Protein 9JVC (pdb70)

Sequence (75 aa):
MYKNQLQELAQRSCFNLPSYTCIREGPDHAPRFKATVNFNGEIFESPQYCSTLRQAEHSAAEVALNALSNRGLEHMYKNQLQELAQRSCFNLPSYTCIREGPDHAPRFKATVNFNGEIFESPQYCSTLRQAEHSAAEVALNALSNRGLEHMYKNQLQELAQRSCFNLPSYTCIREGPDHAPRFKATVNFNGEIFESPQYCSTLRQAEHSAAEVALNALSNRGLEHMYKNQLQELAQRSCFNLPSYTCIREGPDHAPRFKATVNFNGEIFESPQYCSTLRQAEHSAAEVALNALSNRGLEHMYKNQLQELAQRSCFNLPSYTCIREGPDHAPRFKATVNFNGEIFESPQYCSTLRQAEHSAAEVALNALSNRGLEHMYKNQLQELAQRSCFNLPSYTCIREGPDHAPRFKATVNFNGEIFESPQYCSTLRQAEHSAAEVALNALSNRGLEHMYKNQLQELAQRSCFNLPSYTCIREGPDHAPRFKATVNFNGEIFESPQYCSTLRQAEHSAAEVALNALSNRGLEHMYKNQLQELAQRSCFNLPSYTCIREGPDHAPRFKATVNFNGEIFESPQYCSTLRQAEHSAAEVALNALSNRGLEHMYKNQLQELAQRSCFNLPSYTCIREGPDHAPRFKATVNFNGEIFESPQYCSTLRQAEHSAAEVALNALSNRGLEHMYKNQLQELAQRSCFNLPSYTCIREGPDHAPRFKATVNFNGEIFESPQYCSTLRQAEHSAAEVALNALSNRGLEH

Organism: Arabidopsis thaliana (NCBI:txid3702)

Foldseek 3Di:
DQLVVCVVVCVVVVDPPKDKDWDWADDPPDIAIKIWIDDPNDIFIAPDGDPDNVVRSRRRSVVVVVVVVCVVVPD

Nearest PDB structures (foldseek):
  2n3f-assembly1_A  TM=7.701E-01  e=3.705E-07  Arabidopsis thaliana
  2n3g-assembly1_A  TM=8.214E-01  e=1.598E-06  Arabidopsis thaliana
  2l2n-assembly1_A  TM=8.581E-01  e=9.471E-06  Arabidopsis thaliana
  3adi-assembly1_A  TM=8.371E-01  e=8.341E-06  Arabidopsis thaliana
  3vyy-assembly2_B  TM=6.680E-01  e=3.967E-03  Homo sapiens

Structure (mmCIF, N/CA/C/O backbone):
data_9JVC
#
_entry.id   9JVC
#
loop_
_atom_site.group_PDB
_atom_site.id
_atom_site.type_symbol
_atom_site.label_atom_id
_atom_site.label_alt_id
_atom_site.label_comp_id
_atom_site.label_asym_id
_atom_site.label_entity_id
_atom_site.label_seq_id
_atom_site.pdbx_PDB_ins_code
_atom_site.Cartn_x
_atom_site.Cartn_y
_atom_site.Cartn_z
_atom_site.occupancy
_atom_site.B_iso_or_equiv
_atom_site.auth_seq_id
_atom_site.auth_comp_id
_atom_site.auth_asym_id
_atom_site.auth_atom_id
_atom_site.pdbx_PDB_model_num
ATOM 1 N N . MET A 1 1 ? -2.289 6.281 12.093 1.00 0.00 1 MET A N 1
ATOM 2 C CA . MET A 1 1 ? -1.243 5.532 11.349 1.00 0.00 1 MET A CA 1
ATOM 3 C C . MET A 1 1 ? -1.447 5.663 9.843 1.00 0.00 1 MET A C 1
ATOM 4 O O . MET A 1 1 ? -2.566 5.876 9.374 1.00 0.00 1 MET A O 1
ATOM 20 N N . TYR A 1 2 ? -0.360 5.533 9.091 1.00 0.00 2 TYR A N 1
ATOM 21 C CA . TYR A 1 2 ? -0.420 5.638 7.638 1.00 0.00 2 TYR A CA 1
ATOM 22 C C . TYR A 1 2 ? -1.272 4.517 7.054 1.00 0.00 2 TYR A C 1
ATOM 23 O O . TYR A 1 2 ? -2.043 4.732 6.117 1.00 0.00 2 TYR A O 1
ATOM 41 N N . LYS A 1 3 ? -1.130 3.321 7.614 1.00 0.00 3 LYS A N 1
ATOM 42 C CA . LYS A 1 3 ? -1.891 2.166 7.155 1.00 0.00 3 LYS A CA 1
ATOM 43 C C . LYS A 1 3 ? -3.383 2.406 7.364 1.00 0.00 3 LYS A C 1
ATOM 44 O O . LYS A 1 3 ? -4.210 2.048 6.525 1.00 0.00 3 LYS A O 1
ATOM 63 N N . ASN A 1 4 ? -3.712 3.021 8.496 1.00 0.00 4 ASN A N 1
ATOM 64 C CA . ASN A 1 4 ? -5.095 3.325 8.845 1.00 0.00 4 ASN A CA 1
ATOM 65 C C . ASN A 1 4 ? -5.717 4.288 7.839 1.00 0.00 4 ASN A C 1
ATOM 66 O O . ASN A 1 4 ? -6.895 4.170 7.500 1.00 0.00 4 ASN A O 1
ATOM 77 N N . GLN A 1 5 ? -4.917 5.239 7.365 1.00 0.00 5 GLN A N 1
ATOM 78 C CA . GLN A 1 5 ? -5.392 6.226 6.402 1.00 0.00 5 GLN A CA 1
ATOM 79 C C . GLN A 1 5 ? -5.940 5.558 5.145 1.00 0.00 5 GLN A C 1
ATOM 80 O O . GLN A 1 5 ? -6.947 6.005 4.596 1.00 0.00 5 GLN A O 1
ATOM 94 N N . LEU A 1 6 ? -5.290 4.494 4.684 1.00 0.00 6 LEU A N 1
ATOM 95 C CA . LEU A 1 6 ? -5.755 3.797 3.493 1.00 0.00 6 LEU A CA 1
ATOM 96 C C . LEU A 1 6 ? -7.179 3.285 3.702 1.00 0.00 6 LEU A C 1
ATOM 97 O O . LEU A 1 6 ? -8.025 3.410 2.821 1.00 0.00 6 LEU A O 1
ATOM 113 N N . GLN A 1 7 ? -7.432 2.703 4.871 1.00 0.00 7 GLN A N 1
ATOM 114 C CA . GLN A 1 7 ? -8.723 2.180 5.218 1.00 0.00 7 GLN A CA 1
ATOM 115 C C . GLN A 1 7 ? -9.776 3.285 5.279 1.00 0.00 7 GLN A C 1
ATOM 116 O O . GLN A 1 7 ? -10.921 3.090 4.875 1.00 0.00 7 GLN A O 1
ATOM 130 N N . GLU A 1 8 ? -9.377 4.446 5.788 1.00 0.00 8 GLU A N 1
ATOM 131 C CA . GLU A 1 8 ? -10.301 5.572 5.902 1.00 0.00 8 GLU A CA 1
ATOM 132 C C . GLU A 1 8 ? -10.808 5.984 4.521 1.00 0.00 8 GLU A C 1
ATOM 133 O O . GLU A 1 8 ? -12.012 6.108 4.300 1.00 0.00 8 GLU A O 1
ATOM 145 N N . LEU A 1 9 ? -9.878 6.179 3.593 1.00 0.00 9 LEU A N 1
ATOM 146 C CA . LEU A 1 9 ? -10.219 6.567 2.227 1.00 0.00 9 LEU A CA 1
ATOM 147 C C . LEU A 1 9 ? -10.855 5.407 1.462 1.00 0.00 9 LEU A C 1
ATOM 148 O O . LEU A 1 9 ? -11.744 5.604 0.633 1.00 0.00 9 LEU A O 1
ATOM 164 N N . ALA A 1 10 ? -10.384 4.198 1.750 1.00 0.00 10 ALA A N 1
ATOM 165 C CA . ALA A 1 10 ? -10.886 2.995 1.093 1.00 0.00 10 ALA A CA 1
ATOM 166 C C . ALA A 1 10 ? -12.361 2.762 1.407 1.00 0.00 10 ALA A C 1
ATOM 167 O O . ALA A 1 10 ? -13.153 2.436 0.523 1.00 0.00 10 ALA A O 1
ATOM 174 N N . GLN A 1 11 ? -12.721 2.922 2.677 1.00 0.00 11 GLN A N 1
ATOM 175 C CA . GLN A 1 11 ? -14.098 2.732 3.113 1.00 0.00 11 GLN A CA 1
ATOM 176 C C . GLN A 1 11 ? -14.987 3.838 2.562 1.00 0.00 11 GLN A C 1
ATOM 177 O O . GLN A 1 11 ? -16.122 3.595 2.154 1.00 0.00 11 GLN A O 1
ATOM 191 N N . ARG A 1 12 ? -14.449 5.052 2.548 1.00 0.00 12 ARG A N 1
ATOM 192 C CA . ARG A 1 12 ? -15.170 6.219 2.050 1.00 0.00 12 ARG A CA 1
ATOM 193 C C . ARG A 1 12 ? -15.565 6.041 0.583 1.00 0.00 12 ARG A C 1
ATOM 194 O O . ARG A 1 12 ? -16.439 6.746 0.080 1.00 0.00 12 ARG A O 1
ATOM 215 N N . SER A 1 13 ? -14.915 5.097 -0.099 1.00 0.00 13 SER A N 1
ATOM 216 C CA . SER A 1 13 ? -15.194 4.833 -1.508 1.00 0.00 13 SER A CA 1
ATOM 217 C C . SER A 1 13 ? -16.278 3.769 -1.683 1.00 0.00 13 SER A C 1
ATOM 218 O O . SER A 1 13 ? -16.244 2.997 -2.641 1.00 0.00 13 SER A O 1
ATOM 226 N N . CYS A 1 14 ? -17.228 3.725 -0.749 1.00 0.00 14 CYS A N 1
ATOM 227 C CA . CYS A 1 14 ? -18.323 2.758 -0.802 1.00 0.00 14 CYS A CA 1
ATOM 228 C C . CYS A 1 14 ? -17.849 1.356 -0.431 1.00 0.00 14 CYS A C 1
ATOM 229 O O . CYS A 1 14 ? -18.072 0.398 -1.171 1.00 0.00 14 CYS A O 1
ATOM 237 N N . PHE A 1 15 ? -17.196 1.246 0.720 1.00 0.00 15 PHE A N 1
ATOM 238 C CA . PHE A 1 15 ? -16.693 -0.037 1.193 1.00 0.00 15 PHE A CA 1
ATOM 239 C C . PHE A 1 15 ? -15.829 -0.724 0.140 1.00 0.00 15 PHE A C 1
ATOM 240 O O . PHE A 1 15 ? -16.197 -1.775 -0.388 1.00 0.00 15 PHE A O 1
ATOM 257 N N . ASN A 1 16 ? -14.682 -0.127 -0.164 1.00 0.00 16 ASN A N 1
ATOM 258 C CA . ASN A 1 16 ? -13.770 -0.689 -1.155 1.00 0.00 16 ASN A CA 1
ATOM 259 C C . ASN A 1 16 ? -13.325 -2.088 -0.739 1.00 0.00 16 ASN A C 1
ATOM 260 O O . ASN A 1 16 ? -13.211 -2.988 -1.571 1.00 0.00 16 ASN A O 1
ATOM 271 N N . LEU A 1 17 ? -13.074 -2.261 0.554 1.00 0.00 17 LEU A N 1
ATOM 272 C CA . LEU A 1 17 ? -12.640 -3.548 1.085 1.00 0.00 17 LEU A CA 1
ATOM 273 C C . LEU A 1 17 ? -11.351 -4.001 0.409 1.00 0.00 17 LEU A C 1
ATOM 274 O O . LEU A 1 17 ? -11.310 -5.039 -0.251 1.00 0.00 17 LEU A O 1
ATOM 290 N N . PRO A 1 18 ? -10.282 -3.206 0.562 1.00 0.00 18 PRO A N 1
ATOM 291 C CA . PRO A 1 18 ? -8.973 -3.507 -0.025 1.00 0.00 18 PRO A CA 1
ATOM 292 C C . PRO A 1 18 ? -8.278 -4.668 0.675 1.00 0.00 18 PRO A C 1
ATOM 293 O O . PRO A 1 18 ? -8.583 -4.985 1.825 1.00 0.00 18 PRO A O 1
ATOM 304 N N . SER A 1 19 ? -7.345 -5.299 -0.026 1.00 0.00 19 SER A N 1
ATOM 305 C CA . SER A 1 19 ? -6.604 -6.427 0.527 1.00 0.00 19 SER A CA 1
ATOM 306 C C . SER A 1 19 ? -5.108 -6.214 0.362 1.00 0.00 19 SER A C 1
ATOM 307 O O . SER A 1 19 ? -4.646 -5.757 -0.682 1.00 0.00 19 SER A O 1
ATOM 315 N N . TYR A 1 20 ? -4.354 -6.549 1.399 1.00 0.00 20 TYR A N 1
ATOM 316 C CA . TYR A 1 20 ? -2.908 -6.396 1.377 1.00 0.00 20 TYR A CA 1
ATOM 317 C C . TYR A 1 20 ? -2.200 -7.744 1.470 1.00 0.00 20 TYR A C 1
ATOM 318 O O . TYR A 1 20 ? -2.537 -8.575 2.313 1.00 0.00 20 TYR A O 1
ATOM 336 N N . THR A 1 21 ? -1.219 -7.953 0.596 1.00 0.00 21 THR A N 1
ATOM 337 C CA . THR A 1 21 ? -0.462 -9.191 0.576 1.00 0.00 21 THR A CA 1
ATOM 338 C C . THR A 1 21 ? 1.026 -8.886 0.566 1.00 0.00 21 THR A C 1
ATOM 339 O O . THR A 1 21 ? 1.489 -8.056 -0.216 1.00 0.00 21 THR A O 1
ATOM 350 N N . CYS A 1 22 ? 1.776 -9.549 1.430 1.00 0.00 22 CYS A N 1
ATOM 351 C CA . CYS A 1 22 ? 3.209 -9.323 1.499 1.00 0.00 22 CYS A CA 1
ATOM 352 C C . CYS A 1 22 ? 3.936 -10.194 0.485 1.00 0.00 22 CYS A C 1
ATOM 353 O O . CYS A 1 22 ? 3.601 -11.366 0.307 1.00 0.00 22 CYS A O 1
ATOM 361 N N . ILE A 1 23 ? 4.935 -9.619 -0.177 1.00 0.00 23 ILE A N 1
ATOM 362 C CA . ILE A 1 23 ? 5.710 -10.361 -1.173 1.00 0.00 23 ILE A CA 1
ATOM 363 C C . ILE A 1 23 ? 7.138 -10.616 -0.696 1.00 0.00 23 ILE A C 1
ATOM 364 O O . ILE A 1 23 ? 7.878 -9.682 -0.385 1.00 0.00 23 ILE A O 1
ATOM 380 N N . ARG A 1 24 ? 7.513 -11.892 -0.639 1.00 0.00 24 ARG A N 1
ATOM 381 C CA . ARG A 1 24 ? 8.851 -12.287 -0.204 1.00 0.00 24 ARG A CA 1
ATOM 382 C C . ARG A 1 24 ? 9.630 -12.890 -1.370 1.00 0.00 24 ARG A C 1
ATOM 383 O O . ARG A 1 24 ? 9.131 -13.778 -2.063 1.00 0.00 24 ARG A O 1
ATOM 404 N N . GLU A 1 25 ? 10.853 -12.413 -1.587 1.00 0.00 25 GLU A N 1
ATOM 405 C CA . GLU A 1 25 ? 11.681 -12.919 -2.679 1.00 0.00 25 GLU A CA 1
ATOM 406 C C . GLU A 1 25 ? 13.156 -12.596 -2.456 1.00 0.00 25 GLU A C 1
ATOM 407 O O . GLU A 1 25 ? 13.508 -11.849 -1.544 1.00 0.00 25 GLU A O 1
ATOM 419 N N . GLY A 1 26 ? 14.013 -13.170 -3.296 1.00 0.00 26 GLY A N 1
ATOM 420 C CA . GLY A 1 26 ? 15.442 -12.933 -3.183 1.00 0.00 26 GLY A CA 1
ATOM 421 C C . GLY A 1 26 ? 16.173 -14.041 -2.451 1.00 0.00 26 GLY A C 1
ATOM 422 O O . GLY A 1 26 ? 15.548 -14.947 -1.899 1.00 0.00 26 GLY A O 1
ATOM 426 N N . PRO A 1 27 ? 17.515 -13.986 -2.435 1.00 0.00 27 PRO A N 1
ATOM 427 C CA . PRO A 1 27 ? 18.353 -14.991 -1.765 1.00 0.00 27 PRO A CA 1
ATOM 428 C C . PRO A 1 27 ? 18.049 -15.096 -0.275 1.00 0.00 27 PRO A C 1
ATOM 429 O O . PRO A 1 27 ? 17.654 -14.116 0.357 1.00 0.00 27 PRO A O 1
ATOM 440 N N . ASP A 1 28 ? 18.233 -16.289 0.282 1.00 0.00 28 ASP A N 1
ATOM 441 C CA . ASP A 1 28 ? 17.974 -16.513 1.698 1.00 0.00 28 ASP A CA 1
ATOM 442 C C . ASP A 1 28 ? 18.841 -15.607 2.569 1.00 0.00 28 ASP A C 1
ATOM 443 O O . ASP A 1 28 ? 18.368 -15.063 3.567 1.00 0.00 28 ASP A O 1
ATOM 452 N N . HIS A 1 29 ? 20.106 -15.443 2.194 1.00 0.00 29 HIS A N 1
ATOM 453 C CA . HIS A 1 29 ? 21.013 -14.595 2.956 1.00 0.00 29 HIS A CA 1
ATOM 454 C C . HIS A 1 29 ? 20.508 -13.156 2.971 1.00 0.00 29 HIS A C 1
ATOM 455 O O . HIS A 1 29 ? 20.457 -12.514 4.020 1.00 0.00 29 HIS A O 1
ATOM 469 N N . ALA A 1 30 ? 20.136 -12.660 1.796 1.00 0.00 30 ALA A N 1
ATOM 470 C CA . ALA A 1 30 ? 19.628 -11.300 1.662 1.00 0.00 30 ALA A CA 1
ATOM 471 C C . ALA A 1 30 ? 18.161 -11.313 1.238 1.00 0.00 30 ALA A C 1
ATOM 472 O O . ALA A 1 30 ? 17.850 -11.146 0.059 1.00 0.00 30 ALA A O 1
ATOM 479 N N . PRO A 1 31 ? 17.240 -11.508 2.195 1.00 0.00 31 PRO A N 1
ATOM 480 C CA . PRO A 1 31 ? 15.802 -11.541 1.908 1.00 0.00 31 PRO A CA 1
ATOM 481 C C . PRO A 1 31 ? 15.238 -10.164 1.572 1.00 0.00 31 PRO A C 1
ATOM 482 O O . PRO A 1 31 ? 15.733 -9.145 2.054 1.00 0.00 31 PRO A O 1
ATOM 493 N N . ARG A 1 32 ? 14.199 -10.142 0.742 1.00 0.00 32 ARG A N 1
ATOM 494 C CA . ARG A 1 32 ? 13.565 -8.891 0.343 1.00 0.00 32 ARG A CA 1
ATOM 495 C C . ARG A 1 32 ? 12.087 -8.909 0.718 1.00 0.00 32 ARG A C 1
ATOM 496 O O . ARG A 1 32 ? 11.352 -9.815 0.325 1.00 0.00 32 ARG A O 1
ATOM 517 N N . PHE A 1 33 ? 11.655 -7.906 1.476 1.00 0.00 33 PHE A N 1
ATOM 518 C CA . PHE A 1 33 ? 10.261 -7.822 1.899 1.00 0.00 33 PHE A CA 1
ATOM 519 C C . PHE A 1 33 ? 9.554 -6.640 1.240 1.00 0.00 33 PHE A C 1
ATOM 520 O O . PHE A 1 33 ? 10.046 -5.511 1.270 1.00 0.00 33 PHE A O 1
ATOM 537 N N . LYS A 1 34 ? 8.395 -6.914 0.649 1.00 0.00 34 LYS A N 1
ATOM 538 C CA . LYS A 1 34 ? 7.610 -5.884 -0.017 1.00 0.00 34 LYS A CA 1
ATOM 539 C C . LYS A 1 34 ? 6.149 -5.986 0.375 1.00 0.00 34 LYS A C 1
ATOM 540 O O . LYS A 1 34 ? 5.681 -7.048 0.779 1.00 0.00 34 LYS A O 1
ATOM 559 N N . ALA A 1 35 ? 5.436 -4.877 0.270 1.00 0.00 35 ALA A N 1
ATOM 560 C CA . ALA A 1 35 ? 4.019 -4.854 0.612 1.00 0.00 35 ALA A CA 1
ATOM 561 C C . ALA A 1 35 ? 3.182 -4.551 -0.623 1.00 0.00 35 ALA A C 1
ATOM 562 O O . ALA A 1 35 ? 3.495 -3.632 -1.379 1.00 0.00 35 ALA A O 1
ATOM 569 N N . THR A 1 36 ? 2.117 -5.324 -0.828 1.00 0.00 36 THR A N 1
ATOM 570 C CA . THR A 1 36 ? 1.246 -5.114 -1.984 1.00 0.00 36 THR A CA 1
ATOM 571 C C . THR A 1 36 ? -0.191 -4.889 -1.529 1.00 0.00 36 THR A C 1
ATOM 572 O O . THR A 1 36 ? -0.629 -5.474 -0.548 1.00 0.00 36 THR A O 1
ATOM 583 N N . VAL A 1 37 ? -0.916 -4.023 -2.230 1.00 0.00 37 VAL A N 1
ATOM 584 C CA . VAL A 1 37 ? -2.302 -3.736 -1.877 1.00 0.00 37 VAL A CA 1
ATOM 585 C C . VAL A 1 37 ? -3.179 -3.605 -3.118 1.00 0.00 37 VAL A C 1
ATOM 586 O O . VAL A 1 37 ? -2.771 -3.020 -4.118 1.00 0.00 37 VAL A O 1
ATOM 599 N N . ASN A 1 38 ? -4.389 -4.149 -3.036 1.00 0.00 38 ASN A N 1
ATOM 600 C CA . ASN A 1 38 ? -5.337 -4.100 -4.144 1.00 0.00 38 ASN A CA 1
ATOM 601 C C . ASN A 1 38 ? -6.274 -2.908 -3.991 1.00 0.00 38 ASN A C 1
ATOM 602 O O . ASN A 1 38 ? -6.833 -2.684 -2.917 1.00 0.00 38 ASN A O 1
ATOM 613 N N . PHE A 1 39 ? -6.451 -2.146 -5.066 1.00 0.00 39 PHE A N 1
ATOM 614 C CA . PHE A 1 39 ? -7.321 -0.978 -5.028 1.00 0.00 39 PHE A CA 1
ATOM 615 C C . PHE A 1 39 ? -8.242 -0.920 -6.244 1.00 0.00 39 PHE A C 1
ATOM 616 O O . PHE A 1 39 ? -7.852 -0.444 -7.310 1.00 0.00 39 PHE A O 1
ATOM 633 N N . ASN A 1 40 ? -9.463 -1.408 -6.070 1.00 0.00 40 ASN A N 1
ATOM 634 C CA . ASN A 1 40 ? -10.455 -1.408 -7.140 1.00 0.00 40 ASN A CA 1
ATOM 635 C C . ASN A 1 40 ? -9.896 -1.959 -8.448 1.00 0.00 40 ASN A C 1
ATOM 636 O O . ASN A 1 40 ? -10.052 -1.338 -9.499 1.00 0.00 40 ASN A O 1
ATOM 647 N N . GLY A 1 41 ? -9.249 -3.118 -8.397 1.00 0.00 41 GLY A N 1
ATOM 648 C CA . GLY A 1 41 ? -8.694 -3.701 -9.609 1.00 0.00 41 GLY A CA 1
ATOM 649 C C . GLY A 1 41 ? -7.288 -3.222 -9.934 1.00 0.00 41 GLY A C 1
ATOM 650 O O . GLY A 1 41 ? -6.693 -3.673 -10.914 1.00 0.00 41 GLY A O 1
ATOM 654 N N . GLU A 1 42 ? -6.753 -2.314 -9.125 1.00 0.00 42 GLU A N 1
ATOM 655 C CA . GLU A 1 42 ? -5.418 -1.795 -9.343 1.00 0.00 42 GLU A CA 1
ATOM 656 C C . GLU A 1 42 ? -4.559 -2.109 -8.141 1.00 0.00 42 GLU A C 1
ATOM 657 O O . GLU A 1 42 ? -4.773 -1.589 -7.046 1.00 0.00 42 GLU A O 1
ATOM 669 N N . ILE A 1 43 ? -3.565 -2.935 -8.370 1.00 0.00 43 ILE A N 1
ATOM 670 C CA . ILE A 1 43 ? -2.648 -3.354 -7.324 1.00 0.00 43 ILE A CA 1
ATOM 671 C C . ILE A 1 43 ? -1.352 -2.554 -7.339 1.00 0.00 43 ILE A C 1
ATOM 672 O O . ILE A 1 43 ? -0.743 -2.352 -8.388 1.00 0.00 43 ILE A O 1
ATOM 688 N N . PHE A 1 44 ? -0.942 -2.099 -6.160 1.00 0.00 44 PHE A N 1
ATOM 689 C CA . PHE A 1 44 ? 0.281 -1.320 -6.024 1.00 0.00 44 PHE A CA 1
ATOM 690 C C . PHE A 1 44 ? 1.205 -1.946 -4.978 1.00 0.00 44 PHE A C 1
ATOM 691 O O . PHE A 1 44 ? 0.745 -2.606 -4.051 1.00 0.00 44 PHE A O 1
ATOM 708 N N . GLU A 1 45 ? 2.510 -1.732 -5.134 1.00 0.00 45 GLU A N 1
ATOM 709 C CA . GLU A 1 45 ? 3.488 -2.262 -4.229 1.00 0.00 45 GLU A CA 1
ATOM 710 C C . GLU A 1 45 ? 4.625 -1.272 -4.076 1.00 0.00 45 GLU A C 1
ATOM 711 O O . GLU A 1 45 ? 4.731 -0.286 -4.806 1.00 0.00 45 GLU A O 1
ATOM 723 N N . SER A 1 46 ? 5.463 -1.562 -3.122 1.00 0.00 46 SER A N 1
ATOM 724 C CA . SER A 1 46 ? 6.622 -0.736 -2.810 1.00 0.00 46 SER A CA 1
ATOM 725 C C . SER A 1 46 ? 7.914 -1.516 -3.053 1.00 0.00 46 SER A C 1
ATOM 726 O O . SER A 1 46 ? 8.286 -2.355 -2.234 1.00 0.00 46 SER A O 1
ATOM 734 N N . PRO A 1 47 ? 8.611 -1.274 -4.184 1.00 0.00 47 PRO A N 1
ATOM 735 C CA . PRO A 1 47 ? 9.859 -1.977 -4.495 1.00 0.00 47 PRO A CA 1
ATOM 736 C C . PRO A 1 47 ? 11.034 -1.459 -3.669 1.00 0.00 47 PRO A C 1
ATOM 737 O O . PRO A 1 47 ? 12.014 -0.949 -4.211 1.00 0.00 47 PRO A O 1
ATOM 748 N N . GLN A 1 48 ? 10.928 -1.597 -2.351 1.00 0.00 48 GLN A N 1
ATOM 749 C CA . GLN A 1 48 ? 11.980 -1.144 -1.450 1.00 0.00 48 GLN A CA 1
ATOM 750 C C . GLN A 1 48 ? 12.277 -2.198 -0.392 1.00 0.00 48 GLN A C 1
ATOM 751 O O . GLN A 1 48 ? 11.410 -2.996 -0.034 1.00 0.00 48 GLN A O 1
ATOM 765 N N . TYR A 1 49 ? 13.507 -2.197 0.107 1.00 0.00 49 TYR A N 1
ATOM 766 C CA . TYR A 1 49 ? 13.911 -3.156 1.125 1.00 0.00 49 TYR A CA 1
ATOM 767 C C . TYR A 1 49 ? 13.595 -2.610 2.512 1.00 0.00 49 TYR A C 1
ATOM 768 O O . TYR A 1 49 ? 14.019 -1.508 2.862 1.00 0.00 49 TYR A O 1
ATOM 786 N N . CYS A 1 50 ? 12.853 -3.382 3.296 1.00 0.00 50 CYS A N 1
ATOM 787 C CA . CYS A 1 50 ? 12.484 -2.965 4.643 1.00 0.00 50 CYS A CA 1
ATOM 788 C C . CYS A 1 50 ? 12.977 -3.960 5.689 1.00 0.00 50 CYS A C 1
ATOM 789 O O . CYS A 1 50 ? 12.916 -5.173 5.487 1.00 0.00 50 CYS A O 1
ATOM 797 N N . SER A 1 51 ? 13.470 -3.433 6.805 1.00 0.00 51 SER A N 1
ATOM 798 C CA . SER A 1 51 ? 13.977 -4.265 7.890 1.00 0.00 51 SER A CA 1
ATOM 799 C C . SER A 1 51 ? 12.866 -5.116 8.497 1.00 0.00 51 SER A C 1
ATOM 800 O O . SER A 1 51 ? 13.095 -6.258 8.897 1.00 0.00 51 SER A O 1
ATOM 808 N N . THR A 1 52 ? 11.662 -4.555 8.564 1.00 0.00 52 THR A N 1
ATOM 809 C CA . THR A 1 52 ? 10.521 -5.271 9.124 1.00 0.00 52 THR A CA 1
ATOM 810 C C . THR A 1 52 ? 9.317 -5.214 8.190 1.00 0.00 52 THR A C 1
ATOM 811 O O . THR A 1 52 ? 9.213 -4.328 7.342 1.00 0.00 52 THR A O 1
ATOM 822 N N . LEU A 1 53 ? 8.412 -6.172 8.354 1.00 0.00 53 LEU A N 1
ATOM 823 C CA . LEU A 1 53 ? 7.208 -6.250 7.535 1.00 0.00 53 LEU A CA 1
ATOM 824 C C . LEU A 1 53 ? 6.332 -5.008 7.682 1.00 0.00 53 LEU A C 1
ATOM 825 O O . LEU A 1 53 ? 5.811 -4.492 6.693 1.00 0.00 53 LEU A O 1
ATOM 841 N N . ARG A 1 54 ? 6.168 -4.530 8.912 1.00 0.00 54 ARG A N 1
ATOM 842 C CA . ARG A 1 54 ? 5.345 -3.351 9.161 1.00 0.00 54 ARG A CA 1
ATOM 843 C C . ARG A 1 54 ? 5.851 -2.154 8.362 1.00 0.00 54 ARG A C 1
ATOM 844 O O . ARG A 1 54 ? 5.064 -1.344 7.872 1.00 0.00 54 ARG A O 1
ATOM 865 N N . GLN A 1 55 ? 7.168 -2.052 8.228 1.00 0.00 55 GLN A N 1
ATOM 866 C CA . GLN A 1 55 ? 7.775 -0.957 7.480 1.00 0.00 55 GLN A CA 1
ATOM 867 C C . GLN A 1 55 ? 7.384 -1.032 6.008 1.00 0.00 55 GLN A C 1
ATOM 868 O O . GLN A 1 55 ? 7.129 -0.010 5.368 1.00 0.00 55 GLN A O 1
ATOM 882 N N . ALA A 1 56 ? 7.338 -2.252 5.479 1.00 0.00 56 ALA A N 1
ATOM 883 C CA . ALA A 1 56 ? 6.976 -2.468 4.083 1.00 0.00 56 ALA A CA 1
ATOM 884 C C . ALA A 1 56 ? 5.559 -1.977 3.812 1.00 0.00 56 ALA A C 1
ATOM 885 O O . ALA A 1 56 ? 5.286 -1.373 2.773 1.00 0.00 56 ALA A O 1
ATOM 892 N N . GLU A 1 57 ? 4.660 -2.244 4.753 1.00 0.00 57 GLU A N 1
ATOM 893 C CA . GLU A 1 57 ? 3.271 -1.825 4.619 1.00 0.00 57 GLU A CA 1
ATOM 894 C C . GLU A 1 57 ? 3.185 -0.306 4.532 1.00 0.00 57 GLU A C 1
ATOM 895 O O . GLU A 1 57 ? 2.396 0.239 3.761 1.00 0.00 57 GLU A O 1
ATOM 907 N N . HIS A 1 58 ? 4.003 0.370 5.329 1.00 0.00 58 HIS A N 1
ATOM 908 C CA . HIS A 1 58 ? 4.026 1.827 5.343 1.00 0.00 58 HIS A CA 1
ATOM 909 C C . HIS A 1 58 ? 4.398 2.383 3.972 1.00 0.00 58 HIS A C 1
ATOM 910 O O . HIS A 1 58 ? 3.743 3.289 3.458 1.00 0.00 58 HIS A O 1
ATOM 924 N N . SER A 1 59 ? 5.457 1.835 3.385 1.00 0.00 59 SER A N 1
ATOM 925 C CA . SER A 1 59 ? 5.922 2.275 2.074 1.00 0.00 59 SER A CA 1
ATOM 926 C C . SER A 1 59 ? 4.865 2.042 0.999 1.00 0.00 59 SER A C 1
ATOM 927 O O . SER A 1 59 ? 4.608 2.915 0.168 1.00 0.00 59 SER A O 1
ATOM 935 N N . ALA A 1 60 ? 4.256 0.861 1.018 1.00 0.00 60 ALA A N 1
ATOM 936 C CA . ALA A 1 60 ? 3.230 0.519 0.039 1.00 0.00 60 ALA A CA 1
ATOM 937 C C . ALA A 1 60 ? 2.027 1.449 0.161 1.00 0.00 60 ALA A C 1
ATOM 938 O O . ALA A 1 60 ? 1.463 1.889 -0.842 1.00 0.00 60 ALA A O 1
ATOM 945 N N . ALA A 1 61 ? 1.641 1.744 1.399 1.00 0.00 61 ALA A N 1
ATOM 946 C CA . ALA A 1 61 ? 0.506 2.620 1.662 1.00 0.00 61 ALA A CA 1
ATOM 947 C C . ALA A 1 61 ? 0.754 4.015 1.103 1.00 0.00 61 ALA A C 1
ATOM 948 O O . ALA A 1 61 ? -0.150 4.644 0.553 1.00 0.00 61 ALA A O 1
ATOM 955 N N . GLU A 1 62 ? 1.985 4.493 1.249 1.00 0.00 62 GLU A N 1
ATOM 956 C CA . GLU A 1 62 ? 2.350 5.815 0.758 1.00 0.00 62 GLU A CA 1
ATOM 957 C C . GLU A 1 62 ? 2.156 5.902 -0.751 1.00 0.00 62 GLU A C 1
ATOM 958 O O . GLU A 1 62 ? 1.633 6.893 -1.262 1.00 0.00 62 GLU A O 1
ATOM 970 N N . VAL A 1 63 ? 2.577 4.861 -1.461 1.00 0.00 63 VAL A N 1
ATOM 971 C CA . VAL A 1 63 ? 2.447 4.827 -2.912 1.00 0.00 63 VAL A CA 1
ATOM 972 C C . VAL A 1 63 ? 0.983 4.900 -3.334 1.00 0.00 63 VAL A C 1
ATOM 973 O O . VAL A 1 63 ? 0.628 5.649 -4.245 1.00 0.00 63 VAL A O 1
ATOM 986 N N . ALA A 1 64 ? 0.137 4.115 -2.673 1.00 0.00 64 ALA A N 1
ATOM 987 C CA . ALA A 1 64 ? -1.285 4.102 -2.989 1.00 0.00 64 ALA A CA 1
ATOM 988 C C . ALA A 1 64 ? -1.904 5.481 -2.786 1.00 0.00 64 ALA A C 1
ATOM 989 O O . ALA A 1 64 ? -2.696 5.941 -3.609 1.00 0.00 64 ALA A O 1
ATOM 996 N N . LEU A 1 65 ? -1.541 6.139 -1.689 1.00 0.00 65 LEU A N 1
ATOM 997 C CA . LEU A 1 65 ? -2.064 7.466 -1.394 1.00 0.00 65 LEU A CA 1
ATOM 998 C C . LEU A 1 65 ? -1.623 8.472 -2.453 1.00 0.00 65 LEU A C 1
ATOM 999 O O . LEU A 1 65 ? -2.395 9.343 -2.856 1.00 0.00 65 LEU A O 1
ATOM 1015 N N . ASN A 1 66 ? -0.377 8.344 -2.900 1.00 0.00 66 ASN A N 1
ATOM 1016 C CA . ASN A 1 66 ? 0.167 9.243 -3.912 1.00 0.00 66 ASN A CA 1
ATOM 1017 C C . ASN A 1 66 ? -0.627 9.153 -5.210 1.00 0.00 66 ASN A C 1
ATOM 1018 O O . ASN A 1 66 ? -0.884 10.167 -5.858 1.00 0.00 66 ASN A O 1
ATOM 1029 N N . ALA A 1 67 ? -1.016 7.940 -5.589 1.00 0.00 67 ALA A N 1
ATOM 1030 C CA . ALA A 1 67 ? -1.783 7.743 -6.812 1.00 0.00 67 ALA A CA 1
ATOM 1031 C C . ALA A 1 67 ? -3.112 8.483 -6.733 1.00 0.00 67 ALA A C 1
ATOM 1032 O O . ALA A 1 67 ? -3.549 9.108 -7.699 1.00 0.00 67 ALA A O 1
ATOM 1039 N N . LEU A 1 68 ? -3.748 8.403 -5.570 1.00 0.00 68 LEU A N 1
ATOM 1040 C CA . LEU A 1 68 ? -5.028 9.066 -5.352 1.00 0.00 68 LEU A CA 1
ATOM 1041 C C . LEU A 1 68 ? -4.886 10.577 -5.507 1.00 0.00 68 LEU A C 1
ATOM 1042 O O . LEU A 1 68 ? -5.705 11.223 -6.161 1.00 0.00 68 LEU A O 1
ATOM 1058 N N . SER A 1 69 ? -3.841 11.133 -4.902 1.00 0.00 69 SER A N 1
ATOM 1059 C CA . SER A 1 69 ? -3.591 12.567 -4.975 1.00 0.00 69 SER A CA 1
ATOM 1060 C C . SER A 1 69 ? -3.338 12.996 -6.416 1.00 0.00 69 SER A C 1
ATOM 1061 O O . SER A 1 69 ? -3.853 14.016 -6.875 1.00 0.00 69 SER A O 1
ATOM 1069 N N . ASN A 1 70 ? -2.536 12.206 -7.122 1.00 0.00 70 ASN A N 1
ATOM 1070 C CA . ASN A 1 70 ? -2.202 12.488 -8.513 1.00 0.00 70 ASN A CA 1
ATOM 1071 C C . ASN A 1 70 ? -2.059 11.189 -9.303 1.00 0.00 70 ASN A C 1
ATOM 1072 O O . ASN A 1 70 ? -1.210 10.354 -8.990 1.00 0.00 70 ASN A O 1
ATOM 1083 N N . ARG A 1 71 ? -2.891 11.025 -10.324 1.00 0.00 71 ARG A N 1
ATOM 1084 C CA . ARG A 1 71 ? -2.852 9.824 -11.153 1.00 0.00 71 ARG A CA 1
ATOM 1085 C C . ARG A 1 71 ? -1.488 9.682 -11.823 1.00 0.00 71 ARG A C 1
ATOM 1086 O O . ARG A 1 71 ? -0.947 8.581 -11.925 1.00 0.00 71 ARG A O 1
ATOM 1107 N N . GLY A 1 72 ? -0.938 10.805 -12.276 1.00 0.00 72 GLY A N 1
ATOM 1108 C CA . GLY A 1 72 ? 0.361 10.790 -12.927 1.00 0.00 72 GLY A CA 1
ATOM 1109 C C . GLY A 1 72 ? 0.297 10.464 -14.410 1.00 0.00 72 GLY A C 1
ATOM 1110 O O . GLY A 1 72 ? 1.333 10.363 -15.066 1.00 0.00 72 GLY A O 1
ATOM 1114 N N . LEU A 1 73 ? -0.911 10.299 -14.944 1.00 0.00 73 LEU A N 1
ATOM 1115 C CA . LEU A 1 73 ? -1.080 9.986 -16.360 1.00 0.00 73 LEU A CA 1
ATOM 1116 C C . LEU A 1 73 ? -1.664 11.176 -17.112 1.00 0.00 73 LEU A C 1
ATOM 1117 O O . LEU A 1 73 ? -2.692 11.728 -16.719 1.00 0.00 73 LEU A O 1
ATOM 1133 N N . GLU A 1 74 ? -1.002 11.570 -18.197 1.00 0.00 74 GLU A N 1
ATOM 1134 C CA . GLU A 1 74 ? -1.458 12.698 -19.002 1.00 0.00 74 GLU A CA 1
ATOM 1135 C C . GLU A 1 74 ? -1.304 12.406 -20.491 1.00 0.00 74 GLU A C 1
ATOM 1136 O O . GLU A 1 74 ? -0.467 11.598 -20.894 1.00 0.00 74 GLU A O 1
ATOM 1148 N N . HIS A 1 75 ? -2.118 13.075 -21.305 1.00 0.00 75 HIS A N 1
ATOM 1149 C CA . HIS A 1 75 ? -2.079 12.892 -22.753 1.00 0.00 75 HIS A CA 1
ATOM 1150 C C . HIS A 1 75 ? -2.141 11.412 -23.117 1.00 0.00 75 HIS A C 1
ATOM 1151 O O . HIS A 1 75 ? -3.246 10.833 -23.051 1.00 0.00 75 HIS A O 1
ATOM 1166 N N . MET A 1 1 ? -0.341 8.439 10.511 1.00 0.00 1 MET A N 2
ATOM 1167 C CA . MET A 1 1 ? -1.572 7.966 9.827 1.00 0.00 1 MET A CA 2
ATOM 1168 C C . MET A 1 1 ? -1.421 8.050 8.312 1.00 0.00 1 MET A C 2
ATOM 1169 O O . MET A 1 1 ? -1.811 9.040 7.695 1.00 0.00 1 MET A O 2
ATOM 1185 N N . TYR A 1 2 ? -0.847 7.008 7.717 1.00 0.00 2 TYR A N 2
ATOM 1186 C CA . TYR A 1 2 ? -0.646 6.967 6.273 1.00 0.00 2 TYR A CA 2
ATOM 1187 C C . TYR A 1 2 ? -1.496 5.875 5.635 1.00 0.00 2 TYR A C 2
ATOM 1188 O O . TYR A 1 2 ? -2.443 6.160 4.900 1.00 0.00 2 TYR A O 2
ATOM 1206 N N . LYS A 1 3 ? -1.156 4.622 5.922 1.00 0.00 3 LYS A N 2
ATOM 1207 C CA . LYS A 1 3 ? -1.893 3.491 5.376 1.00 0.00 3 LYS A CA 2
ATOM 1208 C C . LYS A 1 3 ? -3.331 3.486 5.888 1.00 0.00 3 LYS A C 2
ATOM 1209 O O . LYS A 1 3 ? -4.230 2.947 5.240 1.00 0.00 3 LYS A O 2
ATOM 1228 N N . ASN A 1 4 ? -3.541 4.090 7.056 1.00 0.00 4 ASN A N 2
ATOM 1229 C CA . ASN A 1 4 ? -4.867 4.160 7.654 1.00 0.00 4 ASN A CA 2
ATOM 1230 C C . ASN A 1 4 ? -5.815 4.953 6.761 1.00 0.00 4 ASN A C 2
ATOM 1231 O O . ASN A 1 4 ? -6.976 4.593 6.597 1.00 0.00 4 ASN A O 2
ATOM 1242 N N . GLN A 1 5 ? -5.304 6.026 6.171 1.00 0.00 5 GLN A N 2
ATOM 1243 C CA . GLN A 1 5 ? -6.105 6.871 5.294 1.00 0.00 5 GLN A CA 2
ATOM 1244 C C . GLN A 1 5 ? -6.673 6.084 4.120 1.00 0.00 5 GLN A C 2
ATOM 1245 O O . GLN A 1 5 ? -7.808 6.321 3.700 1.00 0.00 5 GLN A O 2
ATOM 1259 N N . LEU A 1 6 ? -5.893 5.153 3.588 1.00 0.00 6 LEU A N 2
ATOM 1260 C CA . LEU A 1 6 ? -6.343 4.353 2.455 1.00 0.00 6 LEU A CA 2
ATOM 1261 C C . LEU A 1 6 ? -7.610 3.565 2.792 1.00 0.00 6 LEU A C 2
ATOM 1262 O O . LEU A 1 6 ? -8.562 3.559 2.013 1.00 0.00 6 LEU A O 2
ATOM 1278 N N . GLN A 1 7 ? -7.631 2.908 3.951 1.00 0.00 7 GLN A N 2
ATOM 1279 C CA . GLN A 1 7 ? -8.802 2.128 4.348 1.00 0.00 7 GLN A CA 2
ATOM 1280 C C . GLN A 1 7 ? -9.981 3.035 4.697 1.00 0.00 7 GLN A C 2
ATOM 1281 O O . GLN A 1 7 ? -11.140 2.644 4.547 1.00 0.00 7 GLN A O 2
ATOM 1295 N N . GLU A 1 8 ? -9.684 4.247 5.160 1.00 0.00 8 GLU A N 2
ATOM 1296 C CA . GLU A 1 8 ? -10.745 5.187 5.515 1.00 0.00 8 GLU A CA 2
ATOM 1297 C C . GLU A 1 8 ? -11.587 5.514 4.288 1.00 0.00 8 GLU A C 2
ATOM 1298 O O . GLU A 1 8 ? -12.815 5.457 4.330 1.00 0.00 8 GLU A O 2
ATOM 1310 N N . LEU A 1 9 ? -10.915 5.855 3.193 1.00 0.00 9 LEU A N 2
ATOM 1311 C CA . LEU A 1 9 ? -11.596 6.178 1.943 1.00 0.00 9 LEU A CA 2
ATOM 1312 C C . LEU A 1 9 ? -12.144 4.916 1.277 1.00 0.00 9 LEU A C 2
ATOM 1313 O O . LEU A 1 9 ? -13.109 4.970 0.515 1.00 0.00 9 LEU A O 2
ATOM 1329 N N . ALA A 1 10 ? -11.520 3.779 1.576 1.00 0.00 10 ALA A N 2
ATOM 1330 C CA . ALA A 1 10 ? -11.945 2.508 1.002 1.00 0.00 10 ALA A CA 2
ATOM 1331 C C . ALA A 1 10 ? -13.363 2.168 1.446 1.00 0.00 10 ALA A C 2
ATOM 1332 O O . ALA A 1 10 ? -14.188 1.713 0.652 1.00 0.00 10 ALA A O 2
ATOM 1339 N N . GLN A 1 11 ? -13.635 2.397 2.727 1.00 0.00 11 GLN A N 2
ATOM 1340 C CA . GLN A 1 11 ? -14.946 2.125 3.303 1.00 0.00 11 GLN A CA 2
ATOM 1341 C C . GLN A 1 11 ? -16.007 3.060 2.722 1.00 0.00 11 GLN A C 2
ATOM 1342 O O . GLN A 1 11 ? -17.133 2.648 2.446 1.00 0.00 11 GLN A O 2
ATOM 1356 N N . ARG A 1 12 ? -15.627 4.320 2.538 1.00 0.00 12 ARG A N 2
ATOM 1357 C CA . ARG A 1 12 ? -16.527 5.333 1.996 1.00 0.00 12 ARG A CA 2
ATOM 1358 C C . ARG A 1 12 ? -16.913 5.044 0.546 1.00 0.00 12 ARG A C 2
ATOM 1359 O O . ARG A 1 12 ? -17.980 5.458 0.093 1.00 0.00 12 ARG A O 2
ATOM 1380 N N . SER A 1 13 ? -16.054 4.335 -0.180 1.00 0.00 13 SER A N 2
ATOM 1381 C CA . SER A 1 13 ? -16.329 4.008 -1.577 1.00 0.00 13 SER A CA 2
ATOM 1382 C C . SER A 1 13 ? -17.138 2.713 -1.702 1.00 0.00 13 SER A C 2
ATOM 1383 O O . SER A 1 13 ? -17.294 2.180 -2.801 1.00 0.00 13 SER A O 2
ATOM 1391 N N . CYS A 1 14 ? -17.640 2.208 -0.574 1.00 0.00 14 CYS A N 2
ATOM 1392 C CA . CYS A 1 14 ? -18.429 0.979 -0.555 1.00 0.00 14 CYS A CA 2
ATOM 1393 C C . CYS A 1 14 ? -17.595 -0.222 -0.986 1.00 0.00 14 CYS A C 2
ATOM 1394 O O . CYS A 1 14 ? -18.071 -1.096 -1.712 1.00 0.00 14 CYS A O 2
ATOM 1402 N N . PHE A 1 15 ? -16.348 -0.254 -0.533 1.00 0.00 15 PHE A N 2
ATOM 1403 C CA . PHE A 1 15 ? -15.438 -1.345 -0.856 1.00 0.00 15 PHE A CA 2
ATOM 1404 C C . PHE A 1 15 ? -15.253 -2.222 0.380 1.00 0.00 15 PHE A C 2
ATOM 1405 O O . PHE A 1 15 ? -15.351 -1.736 1.505 1.00 0.00 15 PHE A O 2
ATOM 1422 N N . ASN A 1 16 ? -15.001 -3.512 0.176 1.00 0.00 16 ASN A N 2
ATOM 1423 C CA . ASN A 1 16 ? -14.820 -4.435 1.298 1.00 0.00 16 ASN A CA 2
ATOM 1424 C C . ASN A 1 16 ? -13.433 -4.303 1.934 1.00 0.00 16 ASN A C 2
ATOM 1425 O O . ASN A 1 16 ? -12.711 -5.290 2.065 1.00 0.00 16 ASN A O 2
ATOM 1436 N N . LEU A 1 17 ? -13.092 -3.085 2.358 1.00 0.00 17 LEU A N 2
ATOM 1437 C CA . LEU A 1 17 ? -11.802 -2.806 2.988 1.00 0.00 17 LEU A CA 2
ATOM 1438 C C . LEU A 1 17 ? -10.627 -3.188 2.083 1.00 0.00 17 LEU A C 2
ATOM 1439 O O . LEU A 1 17 ? -10.738 -4.081 1.244 1.00 0.00 17 LEU A O 2
ATOM 1455 N N . PRO A 1 18 ? -9.480 -2.504 2.234 1.00 0.00 18 PRO A N 2
ATOM 1456 C CA . PRO A 1 18 ? -8.286 -2.783 1.432 1.00 0.00 18 PRO A CA 2
ATOM 1457 C C . PRO A 1 18 ? -7.629 -4.096 1.842 1.00 0.00 18 PRO A C 2
ATOM 1458 O O . PRO A 1 18 ? -7.765 -4.534 2.985 1.00 0.00 18 PRO A O 2
ATOM 1469 N N . SER A 1 19 ? -6.916 -4.722 0.911 1.00 0.00 19 SER A N 2
ATOM 1470 C CA . SER A 1 19 ? -6.244 -5.987 1.192 1.00 0.00 19 SER A CA 2
ATOM 1471 C C . SER A 1 19 ? -4.728 -5.829 1.119 1.00 0.00 19 SER A C 2
ATOM 1472 O O . SER A 1 19 ? -4.189 -5.399 0.099 1.00 0.00 19 SER A O 2
ATOM 1480 N N . TYR A 1 20 ? -4.045 -6.176 2.207 1.00 0.00 20 TYR A N 2
ATOM 1481 C CA . TYR A 1 20 ? -2.592 -6.073 2.262 1.00 0.00 20 TYR A CA 2
ATOM 1482 C C . TYR A 1 20 ? -1.944 -7.449 2.334 1.00 0.00 20 TYR A C 2
ATOM 1483 O O . TYR A 1 20 ? -2.334 -8.288 3.147 1.00 0.00 20 TYR A O 2
ATOM 1501 N N . THR A 1 21 ? -0.950 -7.677 1.482 1.00 0.00 21 THR A N 2
ATOM 1502 C CA . THR A 1 21 ? -0.247 -8.952 1.461 1.00 0.00 21 THR A CA 2
ATOM 1503 C C . THR A 1 21 ? 1.259 -8.735 1.382 1.00 0.00 21 THR A C 2
ATOM 1504 O O . THR A 1 21 ? 1.728 -7.820 0.707 1.00 0.00 21 THR A O 2
ATOM 1515 N N . CYS A 1 22 ? 2.013 -9.582 2.070 1.00 0.00 22 CYS A N 2
ATOM 1516 C CA . CYS A 1 22 ? 3.467 -9.475 2.067 1.00 0.00 22 CYS A CA 2
ATOM 1517 C C . CYS A 1 22 ? 4.084 -10.336 0.973 1.00 0.00 22 CYS A C 2
ATOM 1518 O O . CYS A 1 22 ? 3.713 -11.497 0.802 1.00 0.00 22 CYS A O 2
ATOM 1526 N N . ILE A 1 23 ? 5.029 -9.759 0.232 1.00 0.00 23 ILE A N 2
ATOM 1527 C CA . ILE A 1 23 ? 5.703 -10.487 -0.843 1.00 0.00 23 ILE A CA 2
ATOM 1528 C C . ILE A 1 23 ? 7.203 -10.594 -0.592 1.00 0.00 23 ILE A C 2
ATOM 1529 O O . ILE A 1 23 ? 7.868 -9.599 -0.305 1.00 0.00 23 ILE A O 2
ATOM 1545 N N . ARG A 1 24 ? 7.731 -11.812 -0.706 1.00 0.00 24 ARG A N 2
ATOM 1546 C CA . ARG A 1 24 ? 9.154 -12.053 -0.491 1.00 0.00 24 ARG A CA 2
ATOM 1547 C C . ARG A 1 24 ? 9.822 -12.569 -1.765 1.00 0.00 24 ARG A C 2
ATOM 1548 O O . ARG A 1 24 ? 9.278 -13.430 -2.457 1.00 0.00 24 ARG A O 2
ATOM 1569 N N . GLU A 1 25 ? 11.009 -12.041 -2.059 1.00 0.00 25 GLU A N 2
ATOM 1570 C CA . GLU A 1 25 ? 11.758 -12.439 -3.248 1.00 0.00 25 GLU A CA 2
ATOM 1571 C C . GLU A 1 25 ? 13.258 -12.257 -3.052 1.00 0.00 25 GLU A C 2
ATOM 1572 O O . GLU A 1 25 ? 13.706 -11.748 -2.023 1.00 0.00 25 GLU A O 2
ATOM 1584 N N . GLY A 1 26 ? 14.028 -12.677 -4.051 1.00 0.00 26 GLY A N 2
ATOM 1585 C CA . GLY A 1 26 ? 15.470 -12.556 -3.984 1.00 0.00 26 GLY A CA 2
ATOM 1586 C C . GLY A 1 26 ? 16.146 -13.809 -3.464 1.00 0.00 26 GLY A C 2
ATOM 1587 O O . GLY A 1 26 ? 15.479 -14.774 -3.094 1.00 0.00 26 GLY A O 2
ATOM 1591 N N . PRO A 1 27 ? 17.486 -13.813 -3.432 1.00 0.00 27 PRO A N 2
ATOM 1592 C CA . PRO A 1 27 ? 18.274 -14.957 -2.954 1.00 0.00 27 PRO A CA 2
ATOM 1593 C C . PRO A 1 27 ? 17.944 -15.326 -1.513 1.00 0.00 27 PRO A C 2
ATOM 1594 O O . PRO A 1 27 ? 17.586 -14.468 -0.705 1.00 0.00 27 PRO A O 2
ATOM 1605 N N . ASP A 1 28 ? 18.067 -16.611 -1.197 1.00 0.00 28 ASP A N 2
ATOM 1606 C CA . ASP A 1 28 ? 17.782 -17.097 0.147 1.00 0.00 28 ASP A CA 2
ATOM 1607 C C . ASP A 1 28 ? 18.695 -16.422 1.164 1.00 0.00 28 ASP A C 2
ATOM 1608 O O . ASP A 1 28 ? 18.267 -16.077 2.264 1.00 0.00 28 ASP A O 2
ATOM 1617 N N . HIS A 1 29 ? 19.957 -16.234 0.786 1.00 0.00 29 HIS A N 2
ATOM 1618 C CA . HIS A 1 29 ? 20.928 -15.599 1.666 1.00 0.00 29 HIS A CA 2
ATOM 1619 C C . HIS A 1 29 ? 20.474 -14.189 2.030 1.00 0.00 29 HIS A C 2
ATOM 1620 O O . HIS A 1 29 ? 20.505 -13.797 3.196 1.00 0.00 29 HIS A O 2
ATOM 1634 N N . ALA A 1 30 ? 20.052 -13.433 1.021 1.00 0.00 30 ALA A N 2
ATOM 1635 C CA . ALA A 1 30 ? 19.588 -12.068 1.233 1.00 0.00 30 ALA A CA 2
ATOM 1636 C C . ALA A 1 30 ? 18.084 -11.962 0.975 1.00 0.00 30 ALA A C 2
ATOM 1637 O O . ALA A 1 30 ? 17.665 -11.736 -0.161 1.00 0.00 30 ALA A O 2
ATOM 1644 N N . PRO A 1 31 ? 17.242 -12.121 2.016 1.00 0.00 31 PRO A N 2
ATOM 1645 C CA . PRO A 1 31 ? 15.785 -12.034 1.863 1.00 0.00 31 PRO A CA 2
ATOM 1646 C C . PRO A 1 31 ? 15.315 -10.606 1.610 1.00 0.00 31 PRO A C 2
ATOM 1647 O O . PRO A 1 31 ? 15.948 -9.649 2.055 1.00 0.00 31 PRO A O 2
ATOM 1658 N N . ARG A 1 32 ? 14.204 -10.466 0.892 1.00 0.00 32 ARG A N 2
ATOM 1659 C CA . ARG A 1 32 ? 13.660 -9.149 0.586 1.00 0.00 32 ARG A CA 2
ATOM 1660 C C . ARG A 1 32 ? 12.184 -9.080 0.963 1.00 0.00 32 ARG A C 2
ATOM 1661 O O . ARG A 1 32 ? 11.393 -9.920 0.540 1.00 0.00 32 ARG A O 2
ATOM 1682 N N . PHE A 1 33 ? 11.817 -8.080 1.758 1.00 0.00 33 PHE A N 2
ATOM 1683 C CA . PHE A 1 33 ? 10.430 -7.916 2.186 1.00 0.00 33 PHE A CA 2
ATOM 1684 C C . PHE A 1 33 ? 9.759 -6.753 1.466 1.00 0.00 33 PHE A C 2
ATOM 1685 O O . PHE A 1 33 ? 10.278 -5.636 1.450 1.00 0.00 33 PHE A O 2
ATOM 1702 N N . LYS A 1 34 ? 8.598 -7.021 0.872 1.00 0.00 34 LYS A N 2
ATOM 1703 C CA . LYS A 1 34 ? 7.852 -5.996 0.159 1.00 0.00 34 LYS A CA 2
ATOM 1704 C C . LYS A 1 34 ? 6.392 -6.059 0.558 1.00 0.00 34 LYS A C 2
ATOM 1705 O O . LYS A 1 34 ? 5.902 -7.113 0.959 1.00 0.00 34 LYS A O 2
ATOM 1724 N N . ALA A 1 35 ? 5.699 -4.935 0.459 1.00 0.00 35 ALA A N 2
ATOM 1725 C CA . ALA A 1 35 ? 4.288 -4.894 0.818 1.00 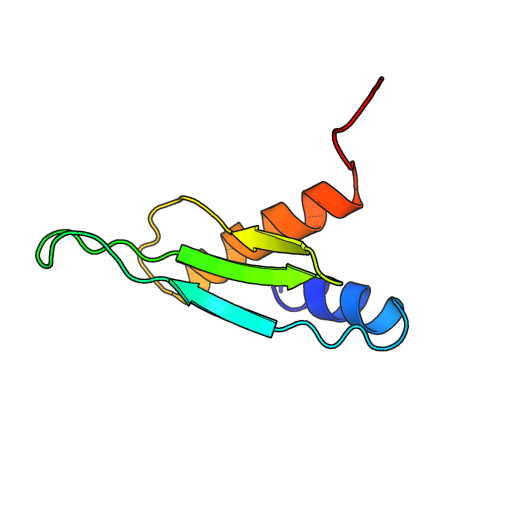0.00 35 ALA A CA 2
ATOM 1726 C C . ALA A 1 35 ? 3.419 -4.555 -0.381 1.00 0.00 35 ALA A C 2
ATOM 1727 O O . ALA A 1 35 ? 3.714 -3.625 -1.130 1.00 0.00 35 ALA A O 2
ATOM 1734 N N . THR A 1 36 ? 2.346 -5.319 -0.555 1.00 0.00 36 THR A N 2
ATOM 1735 C CA . THR A 1 36 ? 1.423 -5.092 -1.664 1.00 0.00 36 THR A CA 2
ATOM 1736 C C . THR A 1 36 ? 0.022 -4.792 -1.151 1.00 0.00 36 THR A C 2
ATOM 1737 O O . THR A 1 36 ? -0.442 -5.411 -0.198 1.00 0.00 36 THR A O 2
ATOM 1748 N N . VAL A 1 37 ? -0.651 -3.838 -1.785 1.00 0.00 37 VAL A N 2
ATOM 1749 C CA . VAL A 1 37 ? -2.001 -3.471 -1.374 1.00 0.00 37 VAL A CA 2
ATOM 1750 C C . VAL A 1 37 ? -2.942 -3.352 -2.567 1.00 0.00 37 VAL A C 2
ATOM 1751 O O . VAL A 1 37 ? -2.611 -2.732 -3.578 1.00 0.00 37 VAL A O 2
ATOM 1764 N N . ASN A 1 38 ? -4.120 -3.954 -2.438 1.00 0.00 38 ASN A N 2
ATOM 1765 C CA . ASN A 1 38 ? -5.120 -3.921 -3.500 1.00 0.00 38 ASN A CA 2
ATOM 1766 C C . ASN A 1 38 ? -6.186 -2.864 -3.226 1.00 0.00 38 ASN A C 2
ATOM 1767 O O . ASN A 1 38 ? -6.820 -2.864 -2.170 1.00 0.00 38 ASN A O 2
ATOM 1778 N N . PHE A 1 39 ? -6.376 -1.960 -4.184 1.00 0.00 39 PHE A N 2
ATOM 1779 C CA . PHE A 1 39 ? -7.363 -0.897 -4.052 1.00 0.00 39 PHE A CA 2
ATOM 1780 C C . PHE A 1 39 ? -8.207 -0.779 -5.319 1.00 0.00 39 PHE A C 2
ATOM 1781 O O . PHE A 1 39 ? -7.761 -0.221 -6.322 1.00 0.00 39 PHE A O 2
ATOM 1798 N N . ASN A 1 40 ? -9.430 -1.293 -5.260 1.00 0.00 40 ASN A N 2
ATOM 1799 C CA . ASN A 1 40 ? -10.342 -1.243 -6.400 1.00 0.00 40 ASN A CA 2
ATOM 1800 C C . ASN A 1 40 ? -9.663 -1.717 -7.685 1.00 0.00 40 ASN A C 2
ATOM 1801 O O . ASN A 1 40 ? -9.775 -1.064 -8.722 1.00 0.00 40 ASN A O 2
ATOM 1812 N N . GLY A 1 41 ? -8.966 -2.847 -7.621 1.00 0.00 41 GLY A N 2
ATOM 1813 C CA . GLY A 1 41 ? -8.289 -3.362 -8.802 1.00 0.00 41 GLY A CA 2
ATOM 1814 C C . GLY A 1 41 ? -6.919 -2.745 -9.025 1.00 0.00 41 GLY A C 2
ATOM 1815 O O . GLY A 1 41 ? -6.244 -3.062 -10.004 1.00 0.00 41 GLY A O 2
ATOM 1819 N N . GLU A 1 42 ? -6.507 -1.865 -8.119 1.00 0.00 42 GLU A N 2
ATOM 1820 C CA . GLU A 1 42 ? -5.234 -1.210 -8.211 1.00 0.00 42 GLU A CA 2
ATOM 1821 C C . GLU A 1 42 ? -4.218 -1.964 -7.382 1.00 0.00 42 GLU A C 2
ATOM 1822 O O . GLU A 1 42 ? -4.397 -2.201 -6.191 1.00 0.00 42 GLU A O 2
ATOM 1834 N N . ILE A 1 43 ? -3.163 -2.335 -8.044 1.00 0.00 43 ILE A N 2
ATOM 1835 C CA . ILE A 1 43 ? -2.076 -3.078 -7.417 1.00 0.00 43 ILE A CA 2
ATOM 1836 C C . ILE A 1 43 ? -0.795 -2.251 -7.308 1.00 0.00 43 ILE A C 2
ATOM 1837 O O . ILE A 1 43 ? -0.239 -1.803 -8.311 1.00 0.00 43 ILE A O 2
ATOM 1853 N N . PHE A 1 44 ? -0.343 -2.060 -6.073 1.00 0.00 44 PHE A N 2
ATOM 1854 C CA . PHE A 1 44 ? 0.873 -1.302 -5.794 1.00 0.00 44 PHE A CA 2
ATOM 1855 C C . PHE A 1 44 ? 1.788 -2.085 -4.859 1.00 0.00 44 PHE A C 2
ATOM 1856 O O . PHE A 1 44 ? 1.318 -2.806 -3.977 1.00 0.00 44 PHE A O 2
ATOM 1873 N N . GLU A 1 45 ? 3.094 -1.940 -5.052 1.00 0.00 45 GLU A N 2
ATOM 1874 C CA . GLU A 1 45 ? 4.061 -2.615 -4.241 1.00 0.00 45 GLU A CA 2
ATOM 1875 C C . GLU A 1 45 ? 5.171 -1.653 -3.889 1.00 0.00 45 GLU A C 2
ATOM 1876 O O . GLU A 1 45 ? 5.354 -0.612 -4.517 1.00 0.00 45 GLU A O 2
ATOM 1888 N N . SER A 1 46 ? 5.887 -2.027 -2.873 1.00 0.00 46 SER A N 2
ATOM 1889 C CA . SER A 1 46 ? 7.009 -1.253 -2.368 1.00 0.00 46 SER A CA 2
ATOM 1890 C C . SER A 1 46 ? 8.322 -1.962 -2.716 1.00 0.00 46 SER A C 2
ATOM 1891 O O . SER A 1 46 ? 8.709 -2.912 -2.033 1.00 0.00 46 SER A O 2
ATOM 1899 N N . PRO A 1 47 ? 9.037 -1.522 -3.774 1.00 0.00 47 PRO A N 2
ATOM 1900 C CA . PRO A 1 47 ? 10.295 -2.144 -4.174 1.00 0.00 47 PRO A CA 2
ATOM 1901 C C . PRO A 1 47 ? 11.477 -1.675 -3.323 1.00 0.00 47 PRO A C 2
ATOM 1902 O O . PRO A 1 47 ? 12.522 -1.283 -3.841 1.00 0.00 47 PRO A O 2
ATOM 1913 N N . GLN A 1 48 ? 11.313 -1.736 -2.007 1.00 0.00 48 GLN A N 2
ATOM 1914 C CA . GLN A 1 48 ? 12.368 -1.320 -1.094 1.00 0.00 48 GLN A CA 2
ATOM 1915 C C . GLN A 1 48 ? 12.529 -2.335 0.029 1.00 0.00 48 GLN A C 2
ATOM 1916 O O . GLN A 1 48 ? 11.559 -2.972 0.441 1.00 0.00 48 GLN A O 2
ATOM 1930 N N . TYR A 1 49 ? 13.752 -2.491 0.522 1.00 0.00 49 TYR A N 2
ATOM 1931 C CA . TYR A 1 49 ? 14.008 -3.436 1.602 1.00 0.00 49 TYR A CA 2
ATOM 1932 C C . TYR A 1 49 ? 13.448 -2.887 2.908 1.00 0.00 49 TYR A C 2
ATOM 1933 O O . TYR A 1 49 ? 13.633 -1.711 3.219 1.00 0.00 49 TYR A O 2
ATOM 1951 N N . CYS A 1 50 ? 12.769 -3.736 3.670 1.00 0.00 50 CYS A N 2
ATOM 1952 C CA . CYS A 1 50 ? 12.192 -3.313 4.939 1.00 0.00 50 CYS A CA 2
ATOM 1953 C C . CYS A 1 50 ? 12.615 -4.231 6.080 1.00 0.00 50 CYS A C 2
ATOM 1954 O O . CYS A 1 50 ? 12.615 -5.452 5.941 1.00 0.00 50 CYS A O 2
ATOM 1962 N N . SER A 1 51 ? 12.982 -3.629 7.208 1.00 0.00 51 SER A N 2
ATOM 1963 C CA . SER A 1 51 ? 13.402 -4.394 8.374 1.00 0.00 51 SER A CA 2
ATOM 1964 C C . SER A 1 51 ? 12.255 -5.265 8.871 1.00 0.00 51 SER A C 2
ATOM 1965 O O . SER A 1 51 ? 12.453 -6.416 9.257 1.00 0.00 51 SER A O 2
ATOM 1973 N N . THR A 1 52 ? 11.051 -4.698 8.857 1.00 0.00 52 THR A N 2
ATOM 1974 C CA . THR A 1 52 ? 9.862 -5.412 9.300 1.00 0.00 52 THR A CA 2
ATOM 1975 C C . THR A 1 52 ? 8.725 -5.253 8.295 1.00 0.00 52 THR A C 2
ATOM 1976 O O . THR A 1 52 ? 8.712 -4.317 7.495 1.00 0.00 52 THR A O 2
ATOM 1987 N N . LEU A 1 53 ? 7.767 -6.170 8.350 1.00 0.00 53 LEU A N 2
ATOM 1988 C CA . LEU A 1 53 ? 6.620 -6.146 7.451 1.00 0.00 53 L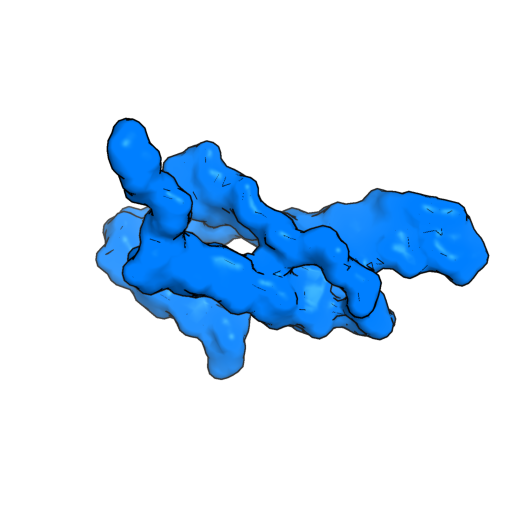EU A CA 2
ATOM 1989 C C . LEU A 1 53 ? 5.800 -4.865 7.591 1.00 0.00 53 LEU A C 2
ATOM 1990 O O . LEU A 1 53 ? 5.379 -4.283 6.591 1.00 0.00 53 LEU A O 2
ATOM 2006 N N . ARG A 1 54 ? 5.569 -4.429 8.826 1.00 0.00 54 ARG A N 2
ATOM 2007 C CA . ARG A 1 54 ? 4.787 -3.217 9.062 1.00 0.00 54 ARG A CA 2
ATOM 2008 C C . ARG A 1 54 ? 5.385 -2.021 8.329 1.00 0.00 54 ARG A C 2
ATOM 2009 O O . ARG A 1 54 ? 4.654 -1.182 7.800 1.00 0.00 54 ARG A O 2
ATOM 2030 N N . GLN A 1 55 ? 6.710 -1.944 8.292 1.00 0.00 55 GLN A N 2
ATOM 2031 C CA . GLN A 1 55 ? 7.382 -0.844 7.610 1.00 0.00 55 GLN A CA 2
ATOM 2032 C C . GLN A 1 55 ? 7.069 -0.880 6.120 1.00 0.00 55 GLN A C 2
ATOM 2033 O O . GLN A 1 55 ? 6.858 0.156 5.489 1.00 0.00 55 GLN A O 2
ATOM 2047 N N . ALA A 1 56 ? 7.040 -2.087 5.564 1.00 0.00 56 ALA A N 2
ATOM 2048 C CA . ALA A 1 56 ? 6.749 -2.264 4.149 1.00 0.00 56 ALA A CA 2
ATOM 2049 C C . ALA A 1 56 ? 5.346 -1.768 3.826 1.00 0.00 56 ALA A C 2
ATOM 2050 O O . ALA A 1 56 ? 5.131 -1.102 2.813 1.00 0.00 56 ALA A O 2
ATOM 2057 N N . GLU A 1 57 ? 4.399 -2.079 4.707 1.00 0.00 57 GLU A N 2
ATOM 2058 C CA . GLU A 1 57 ? 3.015 -1.662 4.512 1.00 0.00 57 GLU A CA 2
ATOM 2059 C C . GLU A 1 57 ? 2.917 -0.142 4.469 1.00 0.00 57 GLU A C 2
ATOM 2060 O O . GLU A 1 57 ? 2.188 0.420 3.652 1.00 0.00 57 GLU A O 2
ATOM 2072 N N . HIS A 1 58 ? 3.657 0.520 5.351 1.00 0.00 58 HIS A N 2
ATOM 2073 C CA . HIS A 1 58 ? 3.649 1.975 5.402 1.00 0.00 58 HIS A CA 2
ATOM 2074 C C . HIS A 1 58 ? 4.205 2.563 4.108 1.00 0.00 58 HIS A C 2
ATOM 2075 O O . HIS A 1 58 ? 3.669 3.538 3.578 1.00 0.00 58 HIS A O 2
ATOM 2089 N N . SER A 1 59 ? 5.281 1.964 3.602 1.00 0.00 59 SER A N 2
ATOM 2090 C CA . SER A 1 59 ? 5.900 2.435 2.366 1.00 0.00 59 SER A CA 2
ATOM 2091 C C . SER A 1 59 ? 4.937 2.285 1.195 1.00 0.00 59 SER A C 2
ATOM 2092 O O . SER A 1 59 ? 4.816 3.181 0.356 1.00 0.00 59 SER A O 2
ATOM 2100 N N . ALA A 1 60 ? 4.252 1.147 1.144 1.00 0.00 60 ALA A N 2
ATOM 2101 C CA . ALA A 1 60 ? 3.295 0.876 0.080 1.00 0.00 60 ALA A CA 2
ATOM 2102 C C . ALA A 1 60 ? 2.159 1.892 0.107 1.00 0.00 60 ALA A C 2
ATOM 2103 O O . ALA A 1 60 ? 1.690 2.348 -0.937 1.00 0.00 60 ALA A O 2
ATOM 2110 N N . ALA A 1 61 ? 1.723 2.243 1.315 1.00 0.00 61 ALA A N 2
ATOM 2111 C CA . ALA A 1 61 ? 0.643 3.205 1.497 1.00 0.00 61 ALA A CA 2
ATOM 2112 C C . ALA A 1 61 ? 1.011 4.552 0.893 1.00 0.00 61 ALA A C 2
ATOM 2113 O O . ALA A 1 61 ? 0.169 5.228 0.301 1.00 0.00 61 ALA A O 2
ATOM 2120 N N . GLU A 1 62 ? 2.270 4.944 1.051 1.00 0.00 62 GLU A N 2
ATOM 2121 C CA . GLU A 1 62 ? 2.736 6.214 0.515 1.00 0.00 62 GLU A CA 2
ATOM 2122 C C . GLU A 1 62 ? 2.548 6.251 -0.996 1.00 0.00 62 GLU A C 2
ATOM 2123 O O . GLU A 1 62 ? 2.082 7.248 -1.546 1.00 0.00 62 GLU A O 2
ATOM 2135 N N . VAL A 1 63 ? 2.908 5.160 -1.664 1.00 0.00 63 VAL A N 2
ATOM 2136 C CA . VAL A 1 63 ? 2.769 5.078 -3.112 1.00 0.00 63 VAL A CA 2
ATOM 2137 C C . VAL A 1 63 ? 1.306 5.195 -3.532 1.00 0.00 63 VAL A C 2
ATOM 2138 O O . VAL A 1 63 ? 0.975 5.925 -4.465 1.00 0.00 63 VAL A O 2
ATOM 2151 N N . ALA A 1 64 ? 0.434 4.463 -2.840 1.00 0.00 64 ALA A N 2
ATOM 2152 C CA . ALA A 1 64 ? -0.991 4.493 -3.147 1.00 0.00 64 ALA A CA 2
ATOM 2153 C C . ALA A 1 64 ? -1.555 5.900 -2.997 1.00 0.00 64 ALA A C 2
ATOM 2154 O O . ALA A 1 64 ? -2.326 6.360 -3.842 1.00 0.00 64 ALA A O 2
ATOM 2161 N N . LEU A 1 65 ? -1.174 6.586 -1.925 1.00 0.00 65 LEU A N 2
ATOM 2162 C CA . LEU A 1 65 ? -1.648 7.943 -1.692 1.00 0.00 65 LEU A CA 2
ATOM 2163 C C . LEU A 1 65 ? -1.141 8.876 -2.785 1.00 0.00 65 LEU A C 2
ATOM 2164 O O . LEU A 1 65 ? -1.865 9.755 -3.251 1.00 0.00 65 LEU A O 2
ATOM 2180 N N . ASN A 1 66 ? 0.110 8.674 -3.191 1.00 0.00 66 ASN A N 2
ATOM 2181 C CA . ASN A 1 66 ? 0.717 9.494 -4.234 1.00 0.00 66 ASN A CA 2
ATOM 2182 C C . ASN A 1 66 ? -0.062 9.371 -5.537 1.00 0.00 66 ASN A C 2
ATOM 2183 O O . ASN A 1 66 ? -0.315 10.365 -6.214 1.00 0.00 66 ASN A O 2
ATOM 2194 N N . ALA A 1 67 ? -0.439 8.144 -5.887 1.00 0.00 67 ALA A N 2
ATOM 2195 C CA . ALA A 1 67 ? -1.192 7.907 -7.112 1.00 0.00 67 ALA A CA 2
ATOM 2196 C C . ALA A 1 67 ? -2.529 8.638 -7.063 1.00 0.00 67 ALA A C 2
ATOM 2197 O O . ALA A 1 67 ? -2.956 9.246 -8.044 1.00 0.00 67 ALA A O 2
ATOM 2204 N N . LEU A 1 68 ? -3.183 8.573 -5.905 1.00 0.00 68 LEU A N 2
ATOM 2205 C CA . LEU A 1 68 ? -4.470 9.234 -5.720 1.00 0.00 68 LEU A CA 2
ATOM 2206 C C . LEU A 1 68 ? -4.336 10.741 -5.920 1.00 0.00 68 LEU A C 2
ATOM 2207 O O . LEU A 1 68 ? -5.156 11.364 -6.595 1.00 0.00 68 LEU A O 2
ATOM 2223 N N . SER A 1 69 ? -3.295 11.322 -5.332 1.00 0.00 69 SER A N 2
ATOM 2224 C CA . SER A 1 69 ? -3.053 12.756 -5.448 1.00 0.00 69 SER A CA 2
ATOM 2225 C C . SER A 1 69 ? -2.768 13.146 -6.895 1.00 0.00 69 SER A C 2
ATOM 2226 O O . SER A 1 69 ? -3.247 14.172 -7.381 1.00 0.00 69 SER A O 2
ATOM 2234 N N . ASN A 1 70 ? -1.989 12.314 -7.576 1.00 0.00 70 ASN A N 2
ATOM 2235 C CA . ASN A 1 70 ? -1.635 12.566 -8.969 1.00 0.00 70 ASN A CA 2
ATOM 2236 C C . ASN A 1 70 ? -2.880 12.603 -9.846 1.00 0.00 70 ASN A C 2
ATOM 2237 O O . ASN A 1 70 ? -3.024 13.478 -10.700 1.00 0.00 70 ASN A O 2
ATOM 2248 N N . ARG A 1 71 ? -3.776 11.651 -9.628 1.00 0.00 71 ARG A N 2
ATOM 2249 C CA . ARG A 1 71 ? -5.012 11.576 -10.397 1.00 0.00 71 ARG A CA 2
ATOM 2250 C C . ARG A 1 71 ? -5.911 12.764 -10.071 1.00 0.00 71 ARG A C 2
ATOM 2251 O O . ARG A 1 71 ? -6.711 13.199 -10.901 1.00 0.00 71 ARG A O 2
ATOM 2272 N N . GLY A 1 72 ? -5.769 13.285 -8.856 1.00 0.00 72 GLY A N 2
ATOM 2273 C CA . GLY A 1 72 ? -6.568 14.416 -8.428 1.00 0.00 72 GLY A CA 2
ATOM 2274 C C . GLY A 1 72 ? -6.053 15.739 -8.965 1.00 0.00 72 GLY A C 2
ATOM 2275 O O . GLY A 1 72 ? -5.550 15.811 -10.086 1.00 0.00 72 GLY A O 2
ATOM 2279 N N . LEU A 1 73 ? -6.181 16.789 -8.159 1.00 0.00 73 LEU A N 2
ATOM 2280 C CA . LEU A 1 73 ? -5.735 18.123 -8.551 1.00 0.00 73 LEU A CA 2
ATOM 2281 C C . LEU A 1 73 ? -4.231 18.168 -8.818 1.00 0.00 73 LEU A C 2
ATOM 2282 O O . LEU A 1 73 ? -3.784 18.825 -9.758 1.00 0.00 73 LEU A O 2
ATOM 2298 N N . GLU A 1 74 ? -3.450 17.475 -7.995 1.00 0.00 74 GLU A N 2
ATOM 2299 C CA . GLU A 1 74 ? -2.000 17.460 -8.169 1.00 0.00 74 GLU A CA 2
ATOM 2300 C C . GLU A 1 74 ? -1.620 16.802 -9.492 1.00 0.00 74 GLU A C 2
ATOM 2301 O O . GLU A 1 74 ? -2.114 15.724 -9.824 1.00 0.00 74 GLU A O 2
ATOM 2313 N N . HIS A 1 75 ? -0.740 17.458 -10.241 1.00 0.00 75 HIS A N 2
ATOM 2314 C CA . HIS A 1 75 ? -0.294 16.937 -11.529 1.00 0.00 75 HIS A CA 2
ATOM 2315 C C . HIS A 1 75 ? 1.162 16.486 -11.459 1.00 0.00 75 HIS A C 2
ATOM 2316 O O . HIS A 1 75 ? 2.034 17.342 -11.194 1.00 0.00 75 HIS A O 2
ATOM 2331 N N . MET A 1 1 ? -0.178 10.154 4.851 1.00 0.00 1 MET A N 3
ATOM 2332 C CA . MET A 1 1 ? 0.538 10.656 6.052 1.00 0.00 1 MET A CA 3
ATOM 2333 C C . MET A 1 1 ? 1.231 9.514 6.784 1.00 0.00 1 MET A C 3
ATOM 2334 O O . MET A 1 1 ? 2.460 9.433 6.804 1.00 0.00 1 MET A O 3
ATOM 2350 N N . TYR A 1 2 ? 0.440 8.628 7.387 1.00 0.00 2 TYR A N 3
ATOM 2351 C CA . TYR A 1 2 ? 0.988 7.492 8.119 1.00 0.00 2 TYR A CA 3
ATOM 2352 C C . TYR A 1 2 ? 0.562 6.172 7.481 1.00 0.00 2 TYR A C 3
ATOM 2353 O O . TYR A 1 2 ? 1.394 5.424 6.968 1.00 0.00 2 TYR A O 3
ATOM 2371 N N . LYS A 1 3 ? -0.738 5.889 7.509 1.00 0.00 3 LYS A N 3
ATOM 2372 C CA . LYS A 1 3 ? -1.263 4.653 6.933 1.00 0.00 3 LYS A CA 3
ATOM 2373 C C . LYS A 1 3 ? -2.777 4.566 7.088 1.00 0.00 3 LYS A C 3
ATOM 2374 O O . LYS A 1 3 ? -3.470 4.010 6.235 1.00 0.00 3 LYS A O 3
ATOM 2393 N N . ASN A 1 4 ? -3.286 5.130 8.176 1.00 0.00 4 ASN A N 3
ATOM 2394 C CA . ASN A 1 4 ? -4.716 5.107 8.451 1.00 0.00 4 ASN A CA 3
ATOM 2395 C C . ASN A 1 4 ? -5.514 5.909 7.428 1.00 0.00 4 ASN A C 3
ATOM 2396 O O . ASN A 1 4 ? -6.690 5.633 7.207 1.00 0.00 4 ASN A O 3
ATOM 2407 N N . GLN A 1 5 ? -4.883 6.893 6.797 1.00 0.00 5 GLN A N 3
ATOM 2408 C CA . GLN A 1 5 ? -5.581 7.707 5.808 1.00 0.00 5 GLN A CA 3
ATOM 2409 C C . GLN A 1 5 ? -6.129 6.872 4.659 1.00 0.00 5 GLN A C 3
ATOM 2410 O O . GLN A 1 5 ? -7.249 7.110 4.203 1.00 0.00 5 GLN A O 3
ATOM 2424 N N . LEU A 1 6 ? -5.361 5.902 4.181 1.00 0.00 6 LEU A N 3
ATOM 2425 C CA . LEU A 1 6 ? -5.822 5.062 3.082 1.00 0.00 6 LEU A CA 3
ATOM 2426 C C . LEU A 1 6 ? -7.066 4.274 3.489 1.00 0.00 6 LEU A C 3
ATOM 2427 O O . LEU A 1 6 ? -8.023 4.167 2.724 1.00 0.00 6 LEU A O 3
ATOM 2443 N N . GLN A 1 7 ? -7.037 3.723 4.697 1.00 0.00 7 GLN A N 3
ATOM 2444 C CA . GLN A 1 7 ? -8.156 2.941 5.225 1.00 0.00 7 GLN A CA 3
ATOM 2445 C C . GLN A 1 7 ? -9.403 3.789 5.366 1.00 0.00 7 GLN A C 3
ATOM 2446 O O . GLN A 1 7 ? -10.515 3.347 5.096 1.00 0.00 7 GLN A O 3
ATOM 2460 N N . GLU A 1 8 ? -9.188 5.009 5.799 1.00 0.00 8 GLU A N 3
ATOM 2461 C CA . GLU A 1 8 ? -10.289 5.949 5.997 1.00 0.00 8 GLU A CA 3
ATOM 2462 C C . GLU A 1 8 ? -11.027 6.187 4.680 1.00 0.00 8 GLU A C 3
ATOM 2463 O O . GLU A 1 8 ? -12.252 6.081 4.613 1.00 0.00 8 GLU A O 3
ATOM 2475 N N . LEU A 1 9 ? -10.271 6.494 3.634 1.00 0.00 9 LEU A N 3
ATOM 2476 C CA . LEU A 1 9 ? -10.847 6.736 2.314 1.00 0.00 9 LEU A CA 3
ATOM 2477 C C . LEU A 1 9 ? -11.374 5.438 1.705 1.00 0.00 9 LEU A C 3
ATOM 2478 O O . LEU A 1 9 ? -12.386 5.432 1.002 1.00 0.00 9 LEU A O 3
ATOM 2494 N N . ALA A 1 10 ? -10.673 4.342 1.980 1.00 0.00 10 ALA A N 3
ATOM 2495 C CA . ALA A 1 10 ? -11.057 3.032 1.461 1.00 0.00 10 ALA A CA 3
ATOM 2496 C C . ALA A 1 10 ? -12.421 2.603 2.003 1.00 0.00 10 ALA A C 3
ATOM 2497 O O . ALA A 1 10 ? -13.264 2.095 1.263 1.00 0.00 10 ALA A O 3
ATOM 2504 N N . GLN A 1 11 ? -12.622 2.812 3.302 1.00 0.00 11 GLN A N 3
ATOM 2505 C CA . GLN A 1 11 ? -13.875 2.454 3.960 1.00 0.00 11 GLN A CA 3
ATOM 2506 C C . GLN A 1 11 ? -15.012 3.343 3.470 1.00 0.00 11 GLN A C 3
ATOM 2507 O O . GLN A 1 11 ? -16.134 2.883 3.264 1.00 0.00 11 GLN A O 3
ATOM 2521 N N . ARG A 1 12 ? -14.707 4.624 3.295 1.00 0.00 12 ARG A N 3
ATOM 2522 C CA . ARG A 1 12 ? -15.685 5.599 2.830 1.00 0.00 12 ARG A CA 3
ATOM 2523 C C . ARG A 1 12 ? -16.246 5.206 1.467 1.00 0.00 12 ARG A C 3
ATOM 2524 O O . ARG A 1 12 ? -17.384 5.536 1.137 1.00 0.00 12 ARG A O 3
ATOM 2545 N N . SER A 1 13 ? -15.441 4.500 0.679 1.00 0.00 13 SER A N 3
ATOM 2546 C CA . SER A 1 13 ? -15.862 4.069 -0.650 1.00 0.00 13 SER A CA 3
ATOM 2547 C C . SER A 1 13 ? -16.849 2.896 -0.562 1.00 0.00 13 SER A C 3
ATOM 2548 O O . SER A 1 13 ? -17.415 2.483 -1.572 1.00 0.00 13 SER A O 3
ATOM 2556 N N . CYS A 1 14 ? -17.042 2.365 0.648 1.00 0.00 14 CYS A N 3
ATOM 2557 C CA . CYS A 1 14 ? -17.958 1.249 0.883 1.00 0.00 14 CYS A CA 3
ATOM 2558 C C . CYS A 1 14 ? -17.510 -0.031 0.183 1.00 0.00 14 CYS A C 3
ATOM 2559 O O . CYS A 1 14 ? -18.337 -0.788 -0.327 1.00 0.00 14 CYS A O 3
ATOM 2567 N N . PHE A 1 15 ? -16.203 -0.276 0.159 1.00 0.00 15 PHE A N 3
ATOM 2568 C CA . PHE A 1 15 ? -15.667 -1.478 -0.477 1.00 0.00 15 PHE A CA 3
ATOM 2569 C C . PHE A 1 15 ? -14.725 -2.218 0.466 1.00 0.00 15 PHE A C 3
ATOM 2570 O O . PHE A 1 15 ? -13.939 -1.598 1.183 1.00 0.00 15 PHE A O 3
ATOM 2587 N N . ASN A 1 16 ? -14.807 -3.549 0.464 1.00 0.00 16 ASN A N 3
ATOM 2588 C CA . ASN A 1 16 ? -13.957 -4.369 1.323 1.00 0.00 16 ASN A CA 3
ATOM 2589 C C . ASN A 1 16 ? -13.044 -5.292 0.507 1.00 0.00 16 ASN A C 3
ATOM 2590 O O . ASN A 1 16 ? -12.266 -6.060 1.075 1.00 0.00 16 ASN A O 3
ATOM 2601 N N . LEU A 1 17 ? -13.137 -5.217 -0.823 1.00 0.00 17 LEU A N 3
ATOM 2602 C CA . LEU A 1 17 ? -12.308 -6.049 -1.695 1.00 0.00 17 LEU A CA 3
ATOM 2603 C C . LEU A 1 17 ? -10.807 -5.769 -1.513 1.00 0.00 17 LEU A C 3
ATOM 2604 O O . LEU A 1 17 ? -10.015 -6.711 -1.439 1.00 0.00 17 LEU A O 3
ATOM 2620 N N . PRO A 1 18 ? -10.375 -4.486 -1.434 1.00 0.00 18 PRO A N 3
ATOM 2621 C CA . PRO A 1 18 ? -8.952 -4.158 -1.265 1.00 0.00 18 PRO A CA 3
ATOM 2622 C C . PRO A 1 18 ? -8.326 -4.874 -0.073 1.00 0.00 18 PRO A C 3
ATOM 2623 O O . PRO A 1 18 ? -8.914 -4.946 1.006 1.00 0.00 18 PRO A O 3
ATOM 2634 N N . SER A 1 19 ? -7.123 -5.396 -0.283 1.00 0.00 19 SER A N 3
ATOM 2635 C CA . SER A 1 19 ? -6.402 -6.110 0.765 1.00 0.00 19 SER A CA 3
ATOM 2636 C C . SER A 1 19 ? -4.897 -5.923 0.616 1.00 0.00 19 SER A C 3
ATOM 2637 O O . SER A 1 19 ? -4.412 -5.518 -0.441 1.00 0.00 19 SER A O 3
ATOM 2645 N N . TYR A 1 20 ? -4.162 -6.219 1.683 1.00 0.00 20 TYR A N 3
ATOM 2646 C CA . TYR A 1 20 ? -2.710 -6.081 1.672 1.00 0.00 20 TYR A CA 3
ATOM 2647 C C . TYR A 1 20 ? -2.035 -7.448 1.706 1.00 0.00 20 TYR A C 3
ATOM 2648 O O . TYR A 1 20 ? -2.381 -8.302 2.523 1.00 0.00 20 TYR A O 3
ATOM 2666 N N . THR A 1 21 ? -1.068 -7.647 0.817 1.00 0.00 21 THR A N 3
ATOM 2667 C CA . THR A 1 21 ? -0.346 -8.906 0.752 1.00 0.00 21 THR A CA 3
ATOM 2668 C C . THR A 1 21 ? 1.154 -8.661 0.721 1.00 0.00 21 THR A C 3
ATOM 2669 O O . THR A 1 21 ? 1.631 -7.774 0.012 1.00 0.00 21 THR A O 3
ATOM 2680 N N . CYS A 1 22 ? 1.898 -9.447 1.485 1.00 0.00 22 CYS A N 3
ATOM 2681 C CA . CYS A 1 22 ? 3.344 -9.301 1.533 1.00 0.00 22 CYS A CA 3
ATOM 2682 C C . CYS A 1 22 ? 4.019 -10.173 0.487 1.00 0.00 22 CYS A C 3
ATOM 2683 O O . CYS A 1 22 ? 3.671 -11.343 0.324 1.00 0.00 22 CYS A O 3
ATOM 2691 N N . ILE A 1 23 ? 4.987 -9.598 -0.222 1.00 0.00 23 ILE A N 3
ATOM 2692 C CA . ILE A 1 23 ? 5.711 -10.338 -1.250 1.00 0.00 23 ILE A CA 3
ATOM 2693 C C . ILE A 1 23 ? 7.185 -10.475 -0.895 1.00 0.00 23 ILE A C 3
ATOM 2694 O O . ILE A 1 23 ? 7.859 -9.487 -0.604 1.00 0.00 23 ILE A O 3
ATOM 2710 N N . ARG A 1 24 ? 7.679 -11.709 -0.923 1.00 0.00 24 ARG A N 3
ATOM 2711 C CA . ARG A 1 24 ? 9.074 -11.981 -0.604 1.00 0.00 24 ARG A CA 3
ATOM 2712 C C . ARG A 1 24 ? 9.756 -12.740 -1.738 1.00 0.00 24 ARG A C 3
ATOM 2713 O O . ARG A 1 24 ? 9.150 -13.607 -2.370 1.00 0.00 24 ARG A O 3
ATOM 2734 N N . GLU A 1 25 ? 11.020 -12.408 -1.991 1.00 0.00 25 GLU A N 3
ATOM 2735 C CA . GLU A 1 25 ? 11.776 -13.060 -3.056 1.00 0.00 25 GLU A CA 3
ATOM 2736 C C . GLU A 1 25 ? 13.278 -12.880 -2.859 1.00 0.00 25 GLU A C 3
ATOM 2737 O O . GLU A 1 25 ? 13.727 -11.874 -2.311 1.00 0.00 25 GLU A O 3
ATOM 2749 N N . GLY A 1 26 ? 14.051 -13.868 -3.306 1.00 0.00 26 GLY A N 3
ATOM 2750 C CA . GLY A 1 26 ? 15.496 -13.799 -3.176 1.00 0.00 26 GLY A CA 3
ATOM 2751 C C . GLY A 1 26 ? 16.060 -14.884 -2.280 1.00 0.00 26 GLY A C 3
ATOM 2752 O O . GLY A 1 26 ? 15.310 -15.671 -1.702 1.00 0.00 26 GLY A O 3
ATOM 2756 N N . PRO A 1 27 ? 17.393 -14.943 -2.152 1.00 0.00 27 PRO A N 3
ATOM 2757 C CA . PRO A 1 27 ? 18.072 -15.940 -1.319 1.00 0.00 27 PRO A CA 3
ATOM 2758 C C . PRO A 1 27 ? 17.859 -15.688 0.169 1.00 0.00 27 PRO A C 3
ATOM 2759 O O . PRO A 1 27 ? 17.511 -14.580 0.578 1.00 0.00 27 PRO A O 3
ATOM 2770 N N . ASP A 1 28 ? 18.070 -16.722 0.974 1.00 0.00 28 ASP A N 3
ATOM 2771 C CA . ASP A 1 28 ? 17.896 -16.616 2.416 1.00 0.00 28 ASP A CA 3
ATOM 2772 C C . ASP A 1 28 ? 18.838 -15.574 3.015 1.00 0.00 28 ASP A C 3
ATOM 2773 O O . ASP A 1 28 ? 18.449 -14.822 3.910 1.00 0.00 28 ASP A O 3
ATOM 2782 N N . HIS A 1 29 ? 20.074 -15.529 2.526 1.00 0.00 29 HIS A N 3
ATOM 2783 C CA . HIS A 1 29 ? 21.050 -14.571 3.035 1.00 0.00 29 HIS A CA 3
ATOM 2784 C C . HIS A 1 29 ? 20.594 -13.136 2.785 1.00 0.00 29 HIS A C 3
ATOM 2785 O O . HIS A 1 29 ? 20.694 -12.282 3.667 1.00 0.00 29 HIS A O 3
ATOM 2799 N N . ALA A 1 30 ? 20.093 -12.876 1.581 1.00 0.00 30 ALA A N 3
ATOM 2800 C CA . ALA A 1 30 ? 19.620 -11.543 1.223 1.00 0.00 30 ALA A CA 3
ATOM 2801 C C . ALA A 1 30 ? 18.114 -11.541 0.976 1.00 0.00 30 ALA A C 3
ATOM 2802 O O . ALA A 1 30 ? 17.668 -11.598 -0.169 1.00 0.00 30 ALA A O 3
ATOM 2809 N N . PRO A 1 31 ? 17.306 -11.478 2.048 1.00 0.00 31 PRO A N 3
ATOM 2810 C CA . PRO A 1 31 ? 15.844 -11.469 1.931 1.00 0.00 31 PRO A CA 3
ATOM 2811 C C . PRO A 1 31 ? 15.311 -10.142 1.397 1.00 0.00 31 PRO A C 3
ATOM 2812 O O . PRO A 1 31 ? 15.890 -9.085 1.649 1.00 0.00 31 PRO A O 3
ATOM 2823 N N . ARG A 1 32 ? 14.204 -10.202 0.661 1.00 0.00 32 ARG A N 3
ATOM 2824 C CA . ARG A 1 32 ? 13.595 -9.002 0.098 1.00 0.00 32 ARG A CA 3
ATOM 2825 C C . ARG A 1 32 ? 12.135 -8.918 0.526 1.00 0.00 32 ARG A C 3
ATOM 2826 O O . ARG A 1 32 ? 11.333 -9.757 0.136 1.00 0.00 32 ARG A O 3
ATOM 2847 N N . PHE A 1 33 ? 11.791 -7.915 1.324 1.00 0.00 33 PHE A N 3
ATOM 2848 C CA . PHE A 1 33 ? 10.415 -7.758 1.785 1.00 0.00 33 PHE A CA 3
ATOM 2849 C C . PHE A 1 33 ? 9.713 -6.604 1.076 1.00 0.00 33 PHE A C 3
ATOM 2850 O O . PHE A 1 33 ? 10.224 -5.484 1.030 1.00 0.00 33 PHE A O 3
ATOM 2867 N N . LYS A 1 34 ? 8.533 -6.889 0.526 1.00 0.00 34 LYS A N 3
ATOM 2868 C CA . LYS A 1 34 ? 7.760 -5.877 -0.172 1.00 0.00 34 LYS A CA 3
ATOM 2869 C C . LYS A 1 34 ? 6.299 -5.965 0.214 1.00 0.00 34 LYS A C 3
ATOM 2870 O O . LYS A 1 34 ? 5.821 -7.020 0.619 1.00 0.00 34 LYS A O 3
ATOM 2889 N N . ALA A 1 35 ? 5.598 -4.849 0.106 1.00 0.00 35 ALA A N 3
ATOM 2890 C CA . ALA A 1 35 ? 4.183 -4.813 0.446 1.00 0.00 35 ALA A CA 3
ATOM 2891 C C . ALA A 1 35 ? 3.343 -4.422 -0.760 1.00 0.00 35 ALA A C 3
ATOM 2892 O O . ALA A 1 35 ? 3.667 -3.468 -1.468 1.00 0.00 35 ALA A O 3
ATOM 2899 N N . THR A 1 36 ? 2.263 -5.166 -0.991 1.00 0.00 36 THR A N 3
ATOM 2900 C CA . THR A 1 36 ? 1.377 -4.878 -2.119 1.00 0.00 36 THR A CA 3
ATOM 2901 C C . THR A 1 36 ? -0.073 -4.732 -1.675 1.00 0.00 36 THR A C 3
ATOM 2902 O O . THR A 1 36 ? -0.489 -5.310 -0.676 1.00 0.00 36 THR A O 3
ATOM 2913 N N . VAL A 1 37 ? -0.835 -3.939 -2.421 1.00 0.00 37 VAL A N 3
ATOM 2914 C CA . VAL A 1 37 ? -2.242 -3.714 -2.105 1.00 0.00 37 VAL A CA 3
ATOM 2915 C C . VAL A 1 37 ? -3.092 -3.630 -3.369 1.00 0.00 37 VAL A C 3
ATOM 2916 O O . VAL A 1 37 ? -2.697 -3.007 -4.356 1.00 0.00 37 VAL A O 3
ATOM 2929 N N . ASN A 1 38 ? -4.259 -4.261 -3.327 1.00 0.00 38 ASN A N 3
ATOM 2930 C CA . ASN A 1 38 ? -5.177 -4.260 -4.466 1.00 0.00 38 ASN A CA 3
ATOM 2931 C C . ASN A 1 38 ? -6.270 -3.210 -4.284 1.00 0.00 38 ASN A C 3
ATOM 2932 O O . ASN A 1 38 ? -6.819 -3.061 -3.194 1.00 0.00 38 ASN A O 3
ATOM 2943 N N . PHE A 1 39 ? -6.571 -2.478 -5.353 1.00 0.00 39 PHE A N 3
ATOM 2944 C CA . PHE A 1 39 ? -7.595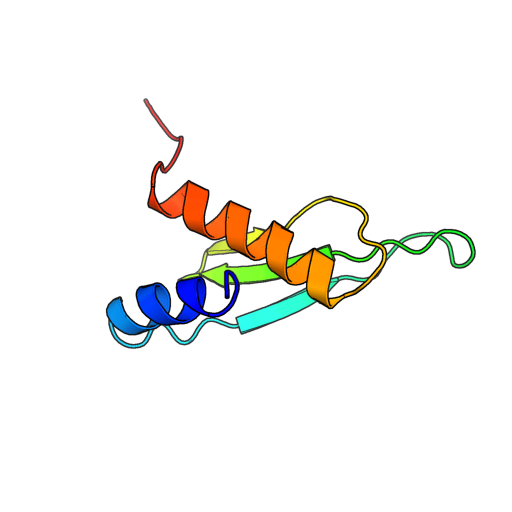 -1.441 -5.310 1.00 0.00 39 PHE A CA 3
ATOM 2945 C C . PHE A 1 39 ? -8.404 -1.411 -6.604 1.00 0.00 39 PHE A C 3
ATOM 2946 O O . PHE A 1 39 ? -8.006 -0.786 -7.587 1.00 0.00 39 PHE A O 3
ATOM 2963 N N . ASN A 1 40 ? -9.545 -2.084 -6.574 1.00 0.00 40 ASN A N 3
ATOM 2964 C CA . ASN A 1 40 ? -10.440 -2.147 -7.725 1.00 0.00 40 ASN A CA 3
ATOM 2965 C C . ASN A 1 40 ? -9.689 -2.458 -9.015 1.00 0.00 40 ASN A C 3
ATOM 2966 O O . ASN A 1 40 ? -9.897 -1.798 -10.032 1.00 0.00 40 ASN A O 3
ATOM 2977 N N . GLY A 1 41 ? -8.816 -3.456 -8.981 1.00 0.00 41 GLY A N 3
ATOM 2978 C CA . GLY A 1 41 ? -8.060 -3.808 -10.174 1.00 0.00 41 GLY A CA 3
ATOM 2979 C C . GLY A 1 41 ? -6.735 -3.068 -10.302 1.00 0.00 41 GLY A C 3
ATOM 2980 O O . GLY A 1 41 ? -6.046 -3.191 -11.314 1.00 0.00 41 GLY A O 3
ATOM 2984 N N . GLU A 1 42 ? -6.380 -2.296 -9.280 1.00 0.00 42 GLU A N 3
ATOM 2985 C CA . GLU A 1 42 ? -5.149 -1.545 -9.270 1.00 0.00 42 GLU A CA 3
ATOM 2986 C C . GLU A 1 42 ? -4.256 -2.107 -8.195 1.00 0.00 42 GLU A C 3
ATOM 2987 O O . GLU A 1 42 ? -4.583 -2.083 -7.015 1.00 0.00 42 GLU A O 3
ATOM 2999 N N . ILE A 1 43 ? -3.115 -2.576 -8.612 1.00 0.00 43 ILE A N 3
ATOM 3000 C CA . ILE A 1 43 ? -2.154 -3.168 -7.700 1.00 0.00 43 ILE A CA 3
ATOM 3001 C C . ILE A 1 43 ? -0.848 -2.399 -7.685 1.00 0.00 43 ILE A C 3
ATOM 3002 O O . ILE A 1 43 ? -0.273 -2.110 -8.735 1.00 0.00 43 ILE A O 3
ATOM 3018 N N . PHE A 1 44 ? -0.382 -2.069 -6.487 1.00 0.00 44 PHE A N 3
ATOM 3019 C CA . PHE A 1 44 ? 0.863 -1.335 -6.338 1.00 0.00 44 PHE A CA 3
ATOM 3020 C C . PHE A 1 44 ? 1.816 -2.070 -5.408 1.00 0.00 44 PHE A C 3
ATOM 3021 O O . PHE A 1 44 ? 1.388 -2.787 -4.505 1.00 0.00 44 PHE A O 3
ATOM 3038 N N . GLU A 1 45 ? 3.108 -1.886 -5.639 1.00 0.00 45 GLU A N 3
ATOM 3039 C CA . GLU A 1 45 ? 4.124 -2.507 -4.856 1.00 0.00 45 GLU A CA 3
ATOM 3040 C C . GLU A 1 45 ? 5.149 -1.465 -4.474 1.00 0.00 45 GLU A C 3
ATOM 3041 O O . GLU A 1 45 ? 5.312 -0.443 -5.138 1.00 0.00 45 GLU A O 3
ATOM 3053 N N . SER A 1 46 ? 5.828 -1.751 -3.405 1.00 0.00 46 SER A N 3
ATOM 3054 C CA . SER A 1 46 ? 6.854 -0.870 -2.874 1.00 0.00 46 SER A CA 3
ATOM 3055 C C . SER A 1 46 ? 8.237 -1.462 -3.116 1.00 0.00 46 SER A C 3
ATOM 3056 O O . SER A 1 46 ? 8.631 -2.395 -2.422 1.00 0.00 46 SER A O 3
ATOM 3064 N N . PRO A 1 47 ? 9.000 -0.947 -4.101 1.00 0.00 47 PRO A N 3
ATOM 3065 C CA . PRO A 1 47 ? 10.338 -1.463 -4.390 1.00 0.00 47 PRO A CA 3
ATOM 3066 C C . PRO A 1 47 ? 11.367 -0.972 -3.377 1.00 0.00 47 PRO A C 3
ATOM 3067 O O . PRO A 1 47 ? 12.358 -0.337 -3.737 1.00 0.00 47 PRO A O 3
ATOM 3078 N N . GLN A 1 48 ? 11.122 -1.270 -2.104 1.00 0.00 48 GLN A N 3
ATOM 3079 C CA . GLN A 1 48 ? 12.024 -0.860 -1.037 1.00 0.00 48 GLN A CA 3
ATOM 3080 C C . GLN A 1 48 ? 12.295 -2.020 -0.090 1.00 0.00 48 GLN A C 3
ATOM 3081 O O . GLN A 1 48 ? 11.443 -2.891 0.096 1.00 0.00 48 GLN A O 3
ATOM 3095 N N . TYR A 1 49 ? 13.479 -2.031 0.506 1.00 0.00 49 TYR A N 3
ATOM 3096 C CA . TYR A 1 49 ? 13.847 -3.091 1.435 1.00 0.00 49 TYR A CA 3
ATOM 3097 C C . TYR A 1 49 ? 13.557 -2.649 2.863 1.00 0.00 49 TYR A C 3
ATOM 3098 O O . TYR A 1 49 ? 14.032 -1.600 3.301 1.00 0.00 49 TYR A O 3
ATOM 3116 N N . CYS A 1 50 ? 12.779 -3.446 3.588 1.00 0.00 50 CYS A N 3
ATOM 3117 C CA . CYS A 1 50 ? 12.434 -3.120 4.965 1.00 0.00 50 CYS A CA 3
ATOM 3118 C C . CYS A 1 50 ? 12.880 -4.213 5.929 1.00 0.00 50 CYS A C 3
ATOM 3119 O O . CYS A 1 50 ? 12.857 -5.397 5.595 1.00 0.00 50 CYS A O 3
ATOM 3127 N N . SER A 1 51 ? 13.287 -3.804 7.128 1.00 0.00 51 SER A N 3
ATOM 3128 C CA . SER A 1 51 ? 13.739 -4.750 8.142 1.00 0.00 51 SER A CA 3
ATOM 3129 C C . SER A 1 51 ? 12.586 -5.629 8.609 1.00 0.00 51 SER A C 3
ATOM 3130 O O . SER A 1 51 ? 12.772 -6.808 8.907 1.00 0.00 51 SER A O 3
ATOM 3138 N N . THR A 1 52 ? 11.393 -5.044 8.670 1.00 0.00 52 THR A N 3
ATOM 3139 C CA . THR A 1 52 ? 10.208 -5.772 9.101 1.00 0.00 52 THR A CA 3
ATOM 3140 C C . THR A 1 52 ? 9.061 -5.602 8.110 1.00 0.00 52 THR A C 3
ATOM 3141 O O . THR A 1 52 ? 9.020 -4.639 7.343 1.00 0.00 52 THR A O 3
ATOM 3152 N N . LEU A 1 53 ? 8.133 -6.550 8.131 1.00 0.00 53 LEU A N 3
ATOM 3153 C CA . LEU A 1 53 ? 6.979 -6.522 7.241 1.00 0.00 53 LEU A CA 3
ATOM 3154 C C . LEU A 1 53 ? 6.109 -5.287 7.457 1.00 0.00 53 LEU A C 3
ATOM 3155 O O . LEU A 1 53 ? 5.672 -4.656 6.494 1.00 0.00 53 LEU A O 3
ATOM 3171 N N . ARG A 1 54 ? 5.856 -4.944 8.715 1.00 0.00 54 ARG A N 3
ATOM 3172 C CA . ARG A 1 54 ? 5.028 -3.784 9.027 1.00 0.00 54 ARG A CA 3
ATOM 3173 C C . ARG A 1 54 ? 5.572 -2.528 8.354 1.00 0.00 54 ARG A C 3
ATOM 3174 O O . ARG A 1 54 ? 4.804 -1.691 7.877 1.00 0.00 54 ARG A O 3
ATOM 3195 N N . GLN A 1 55 ? 6.892 -2.398 8.313 1.00 0.00 55 GLN A N 3
ATOM 3196 C CA . GLN A 1 55 ? 7.518 -1.240 7.687 1.00 0.00 55 GLN A CA 3
ATOM 3197 C C . GLN A 1 55 ? 7.220 -1.218 6.189 1.00 0.00 55 GLN A C 3
ATOM 3198 O O . GLN A 1 55 ? 6.966 -0.161 5.611 1.00 0.00 55 GLN A O 3
ATOM 3212 N N . ALA A 1 56 ? 7.254 -2.396 5.571 1.00 0.00 56 ALA A N 3
ATOM 3213 C CA . ALA A 1 56 ? 6.990 -2.518 4.142 1.00 0.00 56 ALA A CA 3
ATOM 3214 C C . ALA A 1 56 ? 5.574 -2.063 3.815 1.00 0.00 56 ALA A C 3
ATOM 3215 O O . ALA A 1 56 ? 5.345 -1.365 2.826 1.00 0.00 56 ALA A O 3
ATOM 3222 N N . GLU A 1 57 ? 4.627 -2.457 4.659 1.00 0.00 57 GLU A N 3
ATOM 3223 C CA . GLU A 1 57 ? 3.232 -2.087 4.467 1.00 0.00 57 GLU A CA 3
ATOM 3224 C C . GLU A 1 57 ? 3.087 -0.571 4.496 1.00 0.00 57 GLU A C 3
ATOM 3225 O O . GLU A 1 57 ? 2.337 0.010 3.712 1.00 0.00 57 GLU A O 3
ATOM 3237 N N . HIS A 1 58 ? 3.814 0.059 5.410 1.00 0.00 58 HIS A N 3
ATOM 3238 C CA . HIS A 1 58 ? 3.781 1.509 5.552 1.00 0.00 58 HIS A CA 3
ATOM 3239 C C . HIS A 1 58 ? 4.233 2.195 4.263 1.00 0.00 58 HIS A C 3
ATOM 3240 O O . HIS A 1 58 ? 3.579 3.118 3.779 1.00 0.00 58 HIS A O 3
ATOM 3254 N N . SER A 1 59 ? 5.355 1.737 3.712 1.00 0.00 59 SER A N 3
ATOM 3255 C CA . SER A 1 59 ? 5.889 2.314 2.481 1.00 0.00 59 SER A CA 3
ATOM 3256 C C . SER A 1 59 ? 4.932 2.112 1.309 1.00 0.00 59 SER A C 3
ATOM 3257 O O . SER A 1 59 ? 4.739 3.015 0.493 1.00 0.00 59 SER A O 3
ATOM 3265 N N . ALA A 1 60 ? 4.332 0.928 1.227 1.00 0.00 60 ALA A N 3
ATOM 3266 C CA . ALA A 1 60 ? 3.395 0.626 0.151 1.00 0.00 60 ALA A CA 3
ATOM 3267 C C . ALA A 1 60 ? 2.183 1.546 0.225 1.00 0.00 60 ALA A C 3
ATOM 3268 O O . ALA A 1 60 ? 1.681 2.021 -0.794 1.00 0.00 60 ALA A O 3
ATOM 3275 N N . ALA A 1 61 ? 1.720 1.794 1.448 1.00 0.00 61 ALA A N 3
ATOM 3276 C CA . ALA A 1 61 ? 0.569 2.656 1.678 1.00 0.00 61 ALA A CA 3
ATOM 3277 C C . ALA A 1 61 ? 0.840 4.068 1.173 1.00 0.00 61 ALA A C 3
ATOM 3278 O O . ALA A 1 61 ? -0.043 4.717 0.613 1.00 0.00 61 ALA A O 3
ATOM 3285 N N . GLU A 1 62 ? 2.068 4.540 1.377 1.00 0.00 62 GLU A N 3
ATOM 3286 C CA . GLU A 1 62 ? 2.448 5.876 0.939 1.00 0.00 62 GLU A CA 3
ATOM 3287 C C . GLU A 1 62 ? 2.275 6.012 -0.568 1.00 0.00 62 GLU A C 3
ATOM 3288 O O . GLU A 1 62 ? 1.745 7.010 -1.054 1.00 0.00 62 GLU A O 3
ATOM 3300 N N . VAL A 1 63 ? 2.722 5.002 -1.306 1.00 0.00 63 VAL A N 3
ATOM 3301 C CA . VAL A 1 63 ? 2.608 5.017 -2.758 1.00 0.00 63 VAL A CA 3
ATOM 3302 C C . VAL A 1 63 ? 1.144 5.068 -3.182 1.00 0.00 63 VAL A C 3
ATOM 3303 O O . VAL A 1 63 ? 0.771 5.834 -4.070 1.00 0.00 63 VAL A O 3
ATOM 3316 N N . ALA A 1 64 ? 0.319 4.240 -2.544 1.00 0.00 64 ALA A N 3
ATOM 3317 C CA . ALA A 1 64 ? -1.106 4.195 -2.854 1.00 0.00 64 ALA A CA 3
ATOM 3318 C C . ALA A 1 64 ? -1.768 5.548 -2.612 1.00 0.00 64 ALA A C 3
ATOM 3319 O O . ALA A 1 64 ? -2.572 6.007 -3.424 1.00 0.00 64 ALA A O 3
ATOM 3326 N N . LEU A 1 65 ? -1.428 6.184 -1.497 1.00 0.00 65 LEU A N 3
ATOM 3327 C CA . LEU A 1 65 ? -1.997 7.486 -1.173 1.00 0.00 65 LEU A CA 3
ATOM 3328 C C . LEU A 1 65 ? -1.576 8.525 -2.203 1.00 0.00 65 LEU A C 3
ATOM 3329 O O . LEU A 1 65 ? -2.371 9.373 -2.607 1.00 0.00 65 LEU A O 3
ATOM 3345 N N . ASN A 1 66 ? -0.317 8.455 -2.623 1.00 0.00 66 ASN A N 3
ATOM 3346 C CA . ASN A 1 66 ? 0.202 9.393 -3.610 1.00 0.00 66 ASN A CA 3
ATOM 3347 C C . ASN A 1 66 ? -0.565 9.264 -4.922 1.00 0.00 66 ASN A C 3
ATOM 3348 O O . ASN A 1 66 ? -0.892 10.265 -5.557 1.00 0.00 66 ASN A O 3
ATOM 3359 N N . ALA A 1 67 ? -0.847 8.028 -5.326 1.00 0.00 67 ALA A N 3
ATOM 3360 C CA . ALA A 1 67 ? -1.584 7.788 -6.563 1.00 0.00 67 ALA A CA 3
ATOM 3361 C C . ALA A 1 67 ? -2.983 8.384 -6.464 1.00 0.00 67 ALA A C 3
ATOM 3362 O O . ALA A 1 67 ? -3.490 8.985 -7.410 1.00 0.00 67 ALA A O 3
ATOM 3369 N N . LEU A 1 68 ? -3.604 8.199 -5.305 1.00 0.00 68 LEU A N 3
ATOM 3370 C CA . LEU A 1 68 ? -4.944 8.716 -5.063 1.00 0.00 68 LEU A CA 3
ATOM 3371 C C . LEU A 1 68 ? -4.971 10.240 -5.178 1.00 0.00 68 LEU A C 3
ATOM 3372 O O . LEU A 1 68 ? -5.864 10.808 -5.807 1.00 0.00 68 LEU A O 3
ATOM 3388 N N . SER A 1 69 ? -3.987 10.896 -4.568 1.00 0.00 69 SER A N 3
ATOM 3389 C CA . SER A 1 69 ? -3.905 12.353 -4.606 1.00 0.00 69 SER A CA 3
ATOM 3390 C C . SER A 1 69 ? -3.638 12.848 -6.026 1.00 0.00 69 SER A C 3
ATOM 3391 O O . SER A 1 69 ? -4.179 13.867 -6.452 1.00 0.00 69 SER A O 3
ATOM 3399 N N . ASN A 1 70 ? -2.799 12.113 -6.747 1.00 0.00 70 ASN A N 3
ATOM 3400 C CA . ASN A 1 70 ? -2.455 12.469 -8.121 1.00 0.00 70 ASN A CA 3
ATOM 3401 C C . ASN A 1 70 ? -2.818 11.343 -9.083 1.00 0.00 70 ASN A C 3
ATOM 3402 O O . ASN A 1 70 ? -2.183 10.289 -9.087 1.00 0.00 70 ASN A O 3
ATOM 3413 N N . ARG A 1 71 ? -3.828 11.582 -9.912 1.00 0.00 71 ARG A N 3
ATOM 3414 C CA . ARG A 1 71 ? -4.273 10.586 -10.878 1.00 0.00 71 ARG A CA 3
ATOM 3415 C C . ARG A 1 71 ? -4.264 11.167 -12.290 1.00 0.00 71 ARG A C 3
ATOM 3416 O O . ARG A 1 71 ? -4.813 12.241 -12.530 1.00 0.00 71 ARG A O 3
ATOM 3437 N N . GLY A 1 72 ? -3.641 10.451 -13.220 1.00 0.00 72 GLY A N 3
ATOM 3438 C CA . GLY A 1 72 ? -3.579 10.921 -14.591 1.00 0.00 72 GLY A CA 3
ATOM 3439 C C . GLY A 1 72 ? -2.846 9.961 -15.508 1.00 0.00 72 GLY A C 3
ATOM 3440 O O . GLY A 1 72 ? -2.406 8.896 -15.077 1.00 0.00 72 GLY A O 3
ATOM 3444 N N . LEU A 1 73 ? -2.718 10.342 -16.775 1.00 0.00 73 LEU A N 3
ATOM 3445 C CA . LEU A 1 73 ? -2.035 9.511 -17.759 1.00 0.00 73 LEU A CA 3
ATOM 3446 C C . LEU A 1 73 ? -0.522 9.586 -17.575 1.00 0.00 73 LEU A C 3
ATOM 3447 O O . LEU A 1 73 ? 0.016 10.628 -17.200 1.00 0.00 73 LEU A O 3
ATOM 3463 N N . GLU A 1 74 ? 0.158 8.477 -17.843 1.00 0.00 74 GLU A N 3
ATOM 3464 C CA . GLU A 1 74 ? 1.609 8.420 -17.707 1.00 0.00 74 GLU A CA 3
ATOM 3465 C C . GLU A 1 74 ? 2.287 9.226 -18.810 1.00 0.00 74 GLU A C 3
ATOM 3466 O O . GLU A 1 74 ? 1.807 9.274 -19.942 1.00 0.00 74 GLU A O 3
ATOM 3478 N N . HIS A 1 75 ? 3.405 9.859 -18.470 1.00 0.00 75 HIS A N 3
ATOM 3479 C CA . HIS A 1 75 ? 4.148 10.665 -19.433 1.00 0.00 75 HIS A CA 3
ATOM 3480 C C . HIS A 1 75 ? 5.100 9.798 -20.250 1.00 0.00 75 HIS A C 3
ATOM 3481 O O . HIS A 1 75 ? 4.845 9.619 -21.459 1.00 0.00 75 HIS A O 3
ATOM 3496 N N . MET A 1 1 ? 0.559 9.737 4.996 1.00 0.00 1 MET A N 4
ATOM 3497 C CA . MET A 1 1 ? 1.292 9.826 6.285 1.00 0.00 1 MET A CA 4
ATOM 3498 C C . MET A 1 1 ? 1.254 8.494 7.024 1.00 0.00 1 MET A C 4
ATOM 3499 O O . MET A 1 1 ? 2.284 7.995 7.478 1.00 0.00 1 MET A O 4
ATOM 3515 N N . TYR A 1 2 ? 0.061 7.923 7.142 1.00 0.00 2 TYR A N 4
ATOM 3516 C CA . TYR A 1 2 ? -0.110 6.648 7.826 1.00 0.00 2 TYR A CA 4
ATOM 3517 C C . TYR A 1 2 ? -0.959 5.688 7.003 1.00 0.00 2 TYR A C 4
ATOM 3518 O O . TYR A 1 2 ? -1.821 6.108 6.230 1.00 0.00 2 TYR A O 4
ATOM 3536 N N . LYS A 1 3 ? -0.706 4.399 7.175 1.00 0.00 3 LYS A N 4
ATOM 3537 C CA . LYS A 1 3 ? -1.446 3.373 6.455 1.00 0.00 3 LYS A CA 4
ATOM 3538 C C . LYS A 1 3 ? -2.939 3.474 6.768 1.00 0.00 3 LYS A C 4
ATOM 3539 O O . LYS A 1 3 ? -3.780 3.033 5.983 1.00 0.00 3 LYS A O 4
ATOM 3558 N N . ASN A 1 4 ? -3.255 4.059 7.921 1.00 0.00 4 ASN A N 4
ATOM 3559 C CA . ASN A 1 4 ? -4.639 4.232 8.349 1.00 0.00 4 ASN A CA 4
ATOM 3560 C C . ASN A 1 4 ? -5.414 5.088 7.355 1.00 0.00 4 ASN A C 4
ATOM 3561 O O . ASN A 1 4 ? -6.586 4.830 7.088 1.00 0.00 4 ASN A O 4
ATOM 3572 N N . GLN A 1 5 ? -4.752 6.102 6.812 1.00 0.00 5 GLN A N 4
ATOM 3573 C CA . GLN A 1 5 ? -5.383 6.997 5.851 1.00 0.00 5 GLN A CA 4
ATOM 3574 C C . GLN A 1 5 ? -5.945 6.227 4.664 1.00 0.00 5 GLN A C 4
ATOM 3575 O O . GLN A 1 5 ? -7.038 6.531 4.187 1.00 0.00 5 GLN A O 4
ATOM 3589 N N . LEU A 1 6 ? -5.211 5.231 4.184 1.00 0.00 6 LEU A N 4
ATOM 3590 C CA . LEU A 1 6 ? -5.669 4.436 3.052 1.00 0.00 6 LEU A CA 4
ATOM 3591 C C . LEU A 1 6 ? -6.981 3.726 3.379 1.00 0.00 6 LEU A C 4
ATOM 3592 O O . LEU A 1 6 ? -7.904 3.702 2.567 1.00 0.00 6 LEU A O 4
ATOM 3608 N N . GLN A 1 7 ? -7.049 3.143 4.571 1.00 0.00 7 GLN A N 4
ATOM 3609 C CA . GLN A 1 7 ? -8.242 2.423 5.016 1.00 0.00 7 GLN A CA 4
ATOM 3610 C C . GLN A 1 7 ? -9.424 3.364 5.151 1.00 0.00 7 GLN A C 4
ATOM 3611 O O . GLN A 1 7 ? -10.555 3.037 4.791 1.00 0.00 7 GLN A O 4
ATOM 3625 N N . GLU A 1 8 ? -9.134 4.538 5.669 1.00 0.00 8 GLU A N 4
ATOM 3626 C CA . GLU A 1 8 ? -10.165 5.553 5.868 1.00 0.00 8 GLU A CA 4
ATOM 3627 C C . GLU A 1 8 ? -10.784 5.940 4.526 1.00 0.00 8 GLU A C 4
ATOM 3628 O O . GLU A 1 8 ? -12.006 5.968 4.375 1.00 0.00 8 GLU A O 4
ATOM 3640 N N . LEU A 1 9 ? -9.926 6.218 3.552 1.00 0.00 9 LEU A N 4
ATOM 3641 C CA . LEU A 1 9 ? -10.374 6.588 2.213 1.00 0.00 9 LEU A CA 4
ATOM 3642 C C . LEU A 1 9 ? -10.979 5.390 1.485 1.00 0.00 9 LEU A C 4
ATOM 3643 O O . LEU A 1 9 ? -11.904 5.537 0.685 1.00 0.00 9 LEU A O 4
ATOM 3659 N N . ALA A 1 10 ? -10.449 4.208 1.775 1.00 0.00 10 ALA A N 4
ATOM 3660 C CA . ALA A 1 10 ? -10.930 2.986 1.145 1.00 0.00 10 ALA A CA 4
ATOM 3661 C C . ALA A 1 10 ? -12.389 2.728 1.505 1.00 0.00 10 ALA A C 4
ATOM 3662 O O . ALA A 1 10 ? -13.199 2.379 0.648 1.00 0.00 10 ALA A O 4
ATOM 3669 N N . GLN A 1 11 ? -12.713 2.908 2.782 1.00 0.00 11 GLN A N 4
ATOM 3670 C CA . GLN A 1 11 ? -14.071 2.697 3.271 1.00 0.00 11 GLN A CA 4
ATOM 3671 C C . GLN A 1 11 ? -15.021 3.779 2.759 1.00 0.00 11 GLN A C 4
ATOM 3672 O O . GLN A 1 11 ? -16.166 3.496 2.405 1.00 0.00 11 GLN A O 4
ATOM 3686 N N . ARG A 1 12 ? -14.536 5.017 2.724 1.00 0.00 12 ARG A N 4
ATOM 3687 C CA . ARG A 1 12 ? -15.336 6.146 2.258 1.00 0.00 12 ARG A CA 4
ATOM 3688 C C . ARG A 1 12 ? -15.809 5.933 0.823 1.00 0.00 12 ARG A C 4
ATOM 3689 O O . ARG A 1 12 ? -16.932 6.297 0.471 1.00 0.00 12 ARG A O 4
ATOM 3710 N N . SER A 1 13 ? -14.949 5.346 -0.005 1.00 0.00 13 SER A N 4
ATOM 3711 C CA . SER A 1 13 ? -15.288 5.088 -1.402 1.00 0.00 13 SER A CA 4
ATOM 3712 C C . SER A 1 13 ? -16.094 3.791 -1.559 1.00 0.00 13 SER A C 4
ATOM 3713 O O . SER A 1 13 ? -16.325 3.337 -2.680 1.00 0.00 13 SER A O 4
ATOM 3721 N N . CYS A 1 14 ? -16.503 3.194 -0.434 1.00 0.00 14 CYS A N 4
ATOM 3722 C CA . CYS A 1 14 ? -17.280 1.956 -0.443 1.00 0.00 14 CYS A CA 4
ATOM 3723 C C . CYS A 1 14 ? -16.460 0.790 -0.978 1.00 0.00 14 CYS A C 4
ATOM 3724 O O . CYS A 1 14 ? -16.996 -0.122 -1.609 1.00 0.00 14 CYS A O 4
ATOM 3732 N N . PHE A 1 15 ? -15.156 0.820 -0.719 1.00 0.00 15 PHE A N 4
ATOM 3733 C CA . PHE A 1 15 ? -14.264 -0.239 -1.171 1.00 0.00 15 PHE A CA 4
ATOM 3734 C C . PHE A 1 15 ? -14.544 -1.520 -0.391 1.00 0.00 15 PHE A C 4
ATOM 3735 O O . PHE A 1 15 ? -14.842 -1.473 0.803 1.00 0.00 15 PHE A O 4
ATOM 3752 N N . ASN A 1 16 ? -14.449 -2.662 -1.061 1.00 0.00 16 ASN A N 4
ATOM 3753 C CA . ASN A 1 16 ? -14.703 -3.942 -0.412 1.00 0.00 16 ASN A CA 4
ATOM 3754 C C . ASN A 1 16 ? -13.502 -4.416 0.409 1.00 0.00 16 ASN A C 4
ATOM 3755 O O . ASN A 1 16 ? -12.926 -5.466 0.127 1.00 0.00 16 ASN A O 4
ATOM 3766 N N . LEU A 1 17 ? -13.138 -3.636 1.426 1.00 0.00 17 LEU A N 4
ATOM 3767 C CA . LEU A 1 17 ? -12.013 -3.972 2.301 1.00 0.00 17 LEU A CA 4
ATOM 3768 C C . LEU A 1 17 ? -10.714 -4.228 1.521 1.00 0.00 17 LEU A C 4
ATOM 3769 O O . LEU A 1 17 ? -10.560 -5.285 0.909 1.00 0.00 17 LEU A O 4
ATOM 3785 N N . PRO A 1 18 ? -9.750 -3.278 1.532 1.00 0.00 18 PRO A N 4
ATOM 3786 C CA . PRO A 1 18 ? -8.475 -3.448 0.820 1.00 0.00 18 PRO A CA 4
ATOM 3787 C C . PRO A 1 18 ? -7.765 -4.726 1.249 1.00 0.00 18 PRO A C 4
ATOM 3788 O O . PRO A 1 18 ? -7.863 -5.139 2.405 1.00 0.00 18 PRO A O 4
ATOM 3799 N N . SER A 1 19 ? -7.045 -5.346 0.318 1.00 0.00 19 SER A N 4
ATOM 3800 C CA . SER A 1 19 ? -6.331 -6.582 0.615 1.00 0.00 19 SER A CA 4
ATOM 3801 C C . SER A 1 19 ? -4.827 -6.389 0.483 1.00 0.00 19 SER A C 4
ATOM 3802 O O . SER A 1 19 ? -4.344 -5.911 -0.539 1.00 0.00 19 SER A O 4
ATOM 3810 N N . TYR A 1 20 ? -4.094 -6.772 1.524 1.00 0.00 20 TYR A N 4
ATOM 3811 C CA . TYR A 1 20 ? -2.641 -6.642 1.527 1.00 0.00 20 TYR A CA 4
ATOM 3812 C C . TYR A 1 20 ? -1.969 -8.008 1.529 1.00 0.00 20 TYR A C 4
ATOM 3813 O O . TYR A 1 20 ? -2.319 -8.882 2.322 1.00 0.00 20 TYR A O 4
ATOM 3831 N N . THR A 1 21 ? -1.004 -8.186 0.638 1.00 0.00 21 THR A N 4
ATOM 3832 C CA . THR A 1 21 ? -0.279 -9.440 0.538 1.00 0.00 21 THR A CA 4
ATOM 3833 C C . THR A 1 21 ? 1.214 -9.168 0.584 1.00 0.00 21 THR A C 4
ATOM 3834 O O . THR A 1 21 ? 1.721 -8.322 -0.156 1.00 0.00 21 THR A O 4
ATOM 3845 N N . CYS A 1 22 ? 1.920 -9.878 1.448 1.00 0.00 22 CYS A N 4
ATOM 3846 C CA . CYS A 1 22 ? 3.355 -9.690 1.567 1.00 0.00 22 CYS A CA 4
ATOM 3847 C C . CYS A 1 22 ? 4.081 -10.508 0.512 1.00 0.00 22 CYS A C 4
ATOM 3848 O O . CYS A 1 22 ? 3.772 -11.681 0.306 1.00 0.00 22 CYS A O 4
ATOM 3856 N N . ILE A 1 23 ? 5.045 -9.886 -0.156 1.00 0.00 23 ILE A N 4
ATOM 3857 C CA . ILE A 1 23 ? 5.813 -10.579 -1.189 1.00 0.00 23 ILE A CA 4
ATOM 3858 C C . ILE A 1 23 ? 7.278 -10.727 -0.791 1.00 0.00 23 ILE A C 4
ATOM 3859 O O . ILE A 1 23 ? 7.943 -9.747 -0.449 1.00 0.00 23 ILE A O 4
ATOM 3875 N N . ARG A 1 24 ? 7.774 -11.962 -0.835 1.00 0.00 24 ARG A N 4
ATOM 3876 C CA . ARG A 1 24 ? 9.160 -12.247 -0.480 1.00 0.00 24 ARG A CA 4
ATOM 3877 C C . ARG A 1 24 ? 9.941 -12.706 -1.706 1.00 0.00 24 ARG A C 4
ATOM 3878 O O . ARG A 1 24 ? 9.456 -13.518 -2.493 1.00 0.00 24 ARG A O 4
ATOM 3899 N N . GLU A 1 25 ? 11.156 -12.186 -1.862 1.00 0.00 25 GLU A N 4
ATOM 3900 C CA . GLU A 1 25 ? 11.995 -12.546 -3.003 1.00 0.00 25 GLU A CA 4
ATOM 3901 C C . GLU A 1 25 ? 13.477 -12.445 -2.656 1.00 0.00 25 GLU A C 4
ATOM 3902 O O . GLU A 1 25 ? 13.843 -12.103 -1.531 1.00 0.00 25 GLU A O 4
ATOM 3914 N N . GLY A 1 26 ? 14.325 -12.761 -3.629 1.00 0.00 26 GLY A N 4
ATOM 3915 C CA . GLY A 1 26 ? 15.758 -12.696 -3.416 1.00 0.00 26 GLY A CA 4
ATOM 3916 C C . GLY A 1 26 ? 16.335 -13.971 -2.834 1.00 0.00 26 GLY A C 4
ATOM 3917 O O . GLY A 1 26 ? 15.607 -14.930 -2.579 1.00 0.00 26 GLY A O 4
ATOM 3921 N N . PRO A 1 27 ? 17.657 -13.998 -2.613 1.00 0.00 27 PRO A N 4
ATOM 3922 C CA . PRO A 1 27 ? 18.352 -15.161 -2.053 1.00 0.00 27 PRO A CA 4
ATOM 3923 C C . PRO A 1 27 ? 18.030 -15.380 -0.581 1.00 0.00 27 PRO A C 4
ATOM 3924 O O . PRO A 1 27 ? 17.623 -14.455 0.121 1.00 0.00 27 PRO A O 4
ATOM 3935 N N . ASP A 1 28 ? 18.218 -16.610 -0.119 1.00 0.00 28 ASP A N 4
ATOM 3936 C CA . ASP A 1 28 ? 17.948 -16.956 1.270 1.00 0.00 28 ASP A CA 4
ATOM 3937 C C . ASP A 1 28 ? 18.825 -16.137 2.210 1.00 0.00 28 ASP A C 4
ATOM 3938 O O . ASP A 1 28 ? 18.379 -15.705 3.272 1.00 0.00 28 ASP A O 4
ATOM 3947 N N . HIS A 1 29 ? 20.076 -15.928 1.814 1.00 0.00 29 HIS A N 4
ATOM 3948 C CA . HIS A 1 29 ? 21.014 -15.161 2.628 1.00 0.00 29 HIS A CA 4
ATOM 3949 C C . HIS A 1 29 ? 20.536 -13.724 2.810 1.00 0.00 29 HIS A C 4
ATOM 3950 O O . HIS A 1 29 ? 20.663 -13.157 3.896 1.00 0.00 29 HIS A O 4
ATOM 3964 N N . ALA A 1 30 ? 20.012 -13.127 1.739 1.00 0.00 30 ALA A N 4
ATOM 3965 C CA . ALA A 1 30 ? 19.516 -11.751 1.791 1.00 0.00 30 ALA A CA 4
ATOM 3966 C C . ALA A 1 30 ? 18.000 -11.677 1.547 1.00 0.00 30 ALA A C 4
ATOM 3967 O O . ALA A 1 30 ? 17.563 -11.437 0.421 1.00 0.00 30 ALA A O 4
ATOM 3974 N N . PRO A 1 31 ? 17.176 -11.882 2.591 1.00 0.00 31 PRO A N 4
ATOM 3975 C CA . PRO A 1 31 ? 15.709 -11.829 2.469 1.00 0.00 31 PRO A CA 4
ATOM 3976 C C . PRO A 1 31 ? 15.200 -10.456 2.031 1.00 0.00 31 PRO A C 4
ATOM 3977 O O . PRO A 1 31 ? 15.756 -9.428 2.417 1.00 0.00 31 PRO A O 4
ATOM 3988 N N . ARG A 1 32 ? 14.138 -10.444 1.226 1.00 0.00 32 ARG A N 4
ATOM 3989 C CA . ARG A 1 32 ? 13.555 -9.193 0.752 1.00 0.00 32 ARG A CA 4
ATOM 3990 C C . ARG A 1 32 ? 12.067 -9.154 1.068 1.00 0.00 32 ARG A C 4
ATOM 3991 O O . ARG A 1 32 ? 11.312 -10.015 0.623 1.00 0.00 32 ARG A O 4
ATOM 4012 N N . PHE A 1 33 ? 11.646 -8.154 1.836 1.00 0.00 33 PHE A N 4
ATOM 4013 C CA . PHE A 1 33 ? 10.241 -8.021 2.202 1.00 0.00 33 PHE A CA 4
ATOM 4014 C C . PHE A 1 33 ? 9.585 -6.851 1.478 1.00 0.00 33 PHE A C 4
ATOM 4015 O O . PHE A 1 33 ? 10.085 -5.725 1.511 1.00 0.00 33 PHE A O 4
ATOM 4032 N N . LYS A 1 34 ? 8.460 -7.131 0.832 1.00 0.00 34 LYS A N 4
ATOM 4033 C CA . LYS A 1 34 ? 7.720 -6.116 0.101 1.00 0.00 34 LYS A CA 4
ATOM 4034 C C . LYS A 1 34 ? 6.243 -6.201 0.433 1.00 0.00 34 LYS A C 4
ATOM 4035 O O . LYS A 1 34 ? 5.741 -7.267 0.781 1.00 0.00 34 LYS A O 4
ATOM 4054 N N . ALA A 1 35 ? 5.551 -5.077 0.338 1.00 0.00 35 ALA A N 4
ATOM 4055 C CA . ALA A 1 35 ? 4.125 -5.046 0.631 1.00 0.00 35 ALA A CA 4
ATOM 4056 C C . ALA A 1 35 ? 3.328 -4.688 -0.614 1.00 0.00 35 ALA A C 4
ATOM 4057 O O . ALA A 1 35 ? 3.657 -3.731 -1.316 1.00 0.00 35 ALA A O 4
ATOM 4064 N N . THR A 1 36 ? 2.281 -5.459 -0.882 1.00 0.00 36 THR A N 4
ATOM 4065 C CA . THR A 1 36 ? 1.439 -5.204 -2.050 1.00 0.00 36 THR A CA 4
ATOM 4066 C C . THR A 1 36 ? -0.026 -5.082 -1.633 1.00 0.00 36 THR A C 4
ATOM 4067 O O . THR A 1 36 ? -0.464 -5.743 -0.695 1.00 0.00 36 THR A O 4
ATOM 4078 N N . VAL A 1 37 ? -0.778 -4.228 -2.319 1.00 0.00 37 VAL A N 4
ATOM 4079 C CA . VAL A 1 37 ? -2.188 -4.032 -1.997 1.00 0.00 37 VAL A CA 4
ATOM 4080 C C . VAL A 1 37 ? -3.052 -3.961 -3.253 1.00 0.00 37 VAL A C 4
ATOM 4081 O O . VAL A 1 37 ? -2.679 -3.316 -4.233 1.00 0.00 37 VAL A O 4
ATOM 4094 N N . ASN A 1 38 ? -4.213 -4.619 -3.214 1.00 0.00 38 ASN A N 4
ATOM 4095 C CA . ASN A 1 38 ? -5.132 -4.632 -4.351 1.00 0.00 38 ASN A CA 4
ATOM 4096 C C . ASN A 1 38 ? -6.171 -3.524 -4.210 1.00 0.00 38 ASN A C 4
ATOM 4097 O O . ASN A 1 38 ? -6.770 -3.362 -3.147 1.00 0.00 38 ASN A O 4
ATOM 4108 N N . PHE A 1 39 ? -6.388 -2.760 -5.284 1.00 0.00 39 PHE A N 4
ATOM 4109 C CA . PHE A 1 39 ? -7.357 -1.670 -5.245 1.00 0.00 39 PHE A CA 4
ATOM 4110 C C . PHE A 1 39 ? -8.199 -1.588 -6.524 1.00 0.00 39 PHE A C 4
ATOM 4111 O O . PHE A 1 39 ? -7.767 -1.030 -7.532 1.00 0.00 39 PHE A O 4
ATOM 4128 N N . ASN A 1 40 ? -9.405 -2.139 -6.458 1.00 0.00 40 ASN A N 4
ATOM 4129 C CA . ASN A 1 40 ? -10.331 -2.128 -7.587 1.00 0.00 40 ASN A CA 4
ATOM 4130 C C . ASN A 1 40 ? -9.662 -2.562 -8.889 1.00 0.00 40 ASN A C 4
ATOM 4131 O O . ASN A 1 40 ? -9.788 -1.883 -9.908 1.00 0.00 40 ASN A O 4
ATOM 4142 N N . GLY A 1 41 ? -8.964 -3.687 -8.866 1.00 0.00 41 GLY A N 4
ATOM 4143 C CA . GLY A 1 41 ? -8.301 -4.164 -10.071 1.00 0.00 41 GLY A CA 4
ATOM 4144 C C . GLY A 1 41 ? -6.944 -3.521 -10.308 1.00 0.00 41 GLY A C 4
ATOM 4145 O O . GLY A 1 41 ? -6.274 -3.830 -11.296 1.00 0.00 41 GLY A O 4
ATOM 4149 N N . GLU A 1 42 ? -6.535 -2.629 -9.409 1.00 0.00 42 GLU A N 4
ATOM 4150 C CA . GLU A 1 42 ? -5.258 -1.957 -9.525 1.00 0.00 42 GLU A CA 4
ATOM 4151 C C . GLU A 1 42 ? -4.441 -2.249 -8.289 1.00 0.00 42 GLU A C 4
ATOM 4152 O O . GLU A 1 42 ? -4.787 -1.848 -7.180 1.00 0.00 42 GLU A O 4
ATOM 4164 N N . ILE A 1 43 ? -3.344 -2.929 -8.507 1.00 0.00 43 ILE A N 4
ATOM 4165 C CA . ILE A 1 43 ? -2.450 -3.309 -7.433 1.00 0.00 43 ILE A CA 4
ATOM 4166 C C . ILE A 1 43 ? -1.236 -2.401 -7.343 1.00 0.00 43 ILE A C 4
ATOM 4167 O O . ILE A 1 43 ? -0.614 -2.067 -8.352 1.00 0.00 43 ILE A O 4
ATOM 4183 N N . PHE A 1 44 ? -0.906 -2.005 -6.122 1.00 0.00 44 PHE A N 4
ATOM 4184 C CA . PHE A 1 44 ? 0.233 -1.134 -5.886 1.00 0.00 44 PHE A CA 4
ATOM 4185 C C . PHE A 1 44 ? 1.167 -1.751 -4.849 1.00 0.00 44 PHE A C 4
ATOM 4186 O O . PHE A 1 44 ? 0.724 -2.468 -3.956 1.00 0.00 44 PHE A O 4
ATOM 4203 N N . GLU A 1 45 ? 2.456 -1.468 -4.970 1.00 0.00 45 GLU A N 4
ATOM 4204 C CA . GLU A 1 45 ? 3.438 -1.982 -4.063 1.00 0.00 45 GLU A CA 4
ATOM 4205 C C . GLU A 1 45 ? 4.548 -0.968 -3.899 1.00 0.00 45 GLU A C 4
ATOM 4206 O O . GLU A 1 45 ? 4.621 0.032 -4.613 1.00 0.00 45 GLU A O 4
ATOM 4218 N N . SER A 1 46 ? 5.396 -1.247 -2.955 1.00 0.00 46 SER A N 4
ATOM 4219 C CA . SER A 1 46 ? 6.531 -0.392 -2.638 1.00 0.00 46 SER A CA 4
ATOM 4220 C C . SER A 1 46 ? 7.836 -1.158 -2.813 1.00 0.00 46 SER A C 4
ATOM 4221 O O . SER A 1 46 ? 8.362 -1.720 -1.854 1.00 0.00 46 SER A O 4
ATOM 4229 N N . PRO A 1 47 ? 8.368 -1.202 -4.048 1.00 0.00 47 PRO A N 4
ATOM 4230 C CA . PRO A 1 47 ? 9.618 -1.909 -4.340 1.00 0.00 47 PRO A CA 4
ATOM 4231 C C . PRO A 1 47 ? 10.809 -1.340 -3.570 1.00 0.00 47 PRO A C 4
ATOM 4232 O O . PRO A 1 47 ? 11.574 -0.527 -4.087 1.00 0.00 47 PRO A O 4
ATOM 4243 N N . GLN A 1 48 ? 10.952 -1.772 -2.321 1.00 0.00 48 GLN A N 4
ATOM 4244 C CA . GLN A 1 48 ? 12.049 -1.314 -1.478 1.00 0.00 48 GLN A CA 4
ATOM 4245 C C . GLN A 1 48 ? 12.377 -2.350 -0.412 1.00 0.00 48 GLN A C 4
ATOM 4246 O O . GLN A 1 48 ? 11.618 -3.296 -0.198 1.00 0.00 48 GLN A O 4
ATOM 4260 N N . TYR A 1 49 ? 13.510 -2.171 0.257 1.00 0.00 49 TYR A N 4
ATOM 4261 C CA . TYR A 1 49 ? 13.931 -3.099 1.296 1.00 0.00 49 TYR A CA 4
ATOM 4262 C C . TYR A 1 49 ? 13.454 -2.630 2.669 1.00 0.00 49 TYR A C 4
ATOM 4263 O O . TYR A 1 49 ? 13.790 -1.531 3.109 1.00 0.00 49 TYR A O 4
ATOM 4281 N N . CYS A 1 50 ? 12.670 -3.471 3.338 1.00 0.00 50 CYS A N 4
ATOM 4282 C CA . CYS A 1 50 ? 12.150 -3.139 4.661 1.00 0.00 50 CYS A CA 4
ATOM 4283 C C . CYS A 1 50 ? 12.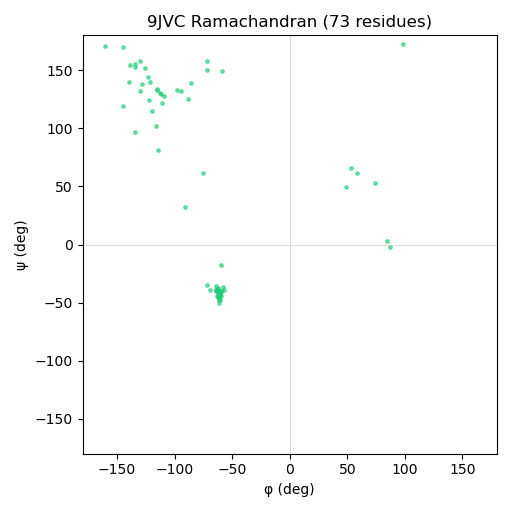612 -4.156 5.695 1.00 0.00 50 CYS A C 4
ATOM 4284 O O . CYS A 1 50 ? 12.551 -5.364 5.463 1.00 0.00 50 CYS A O 4
ATOM 4292 N N . SER A 1 51 ? 13.076 -3.662 6.839 1.00 0.00 51 SER A N 4
ATOM 4293 C CA . SER A 1 51 ? 13.549 -4.531 7.909 1.00 0.00 51 SER A CA 4
ATOM 4294 C C . SER A 1 51 ? 12.391 -5.289 8.552 1.00 0.00 51 SER A C 4
ATOM 4295 O O . SER A 1 51 ? 12.583 -6.352 9.138 1.00 0.00 51 SER A O 4
ATOM 4303 N N . THR A 1 52 ? 11.187 -4.733 8.433 1.00 0.00 52 THR A N 4
ATOM 4304 C CA . THR A 1 52 ? 9.999 -5.355 9.002 1.00 0.00 52 THR A CA 4
ATOM 4305 C C . THR A 1 52 ? 8.832 -5.299 8.015 1.00 0.00 52 THR A C 4
ATOM 4306 O O . THR A 1 52 ? 8.716 -4.358 7.231 1.00 0.00 52 THR A O 4
ATOM 4317 N N . LEU A 1 53 ? 7.973 -6.310 8.062 1.00 0.00 53 LEU A N 4
ATOM 4318 C CA . LEU A 1 53 ? 6.815 -6.380 7.171 1.00 0.00 53 LEU A CA 4
ATOM 4319 C C . LEU A 1 53 ? 5.892 -5.174 7.344 1.00 0.00 53 LEU A C 4
ATOM 4320 O O . LEU A 1 53 ? 5.415 -4.606 6.360 1.00 0.00 53 LEU A O 4
ATOM 4336 N N . ARG A 1 54 ? 5.640 -4.789 8.591 1.00 0.00 54 ARG A N 4
ATOM 4337 C CA . ARG A 1 54 ? 4.772 -3.653 8.872 1.00 0.00 54 ARG A CA 4
ATOM 4338 C C . ARG A 1 54 ? 5.283 -2.399 8.171 1.00 0.00 54 ARG A C 4
ATOM 4339 O O . ARG A 1 54 ? 4.498 -1.574 7.699 1.00 0.00 54 ARG A O 4
ATOM 4360 N N . GLN A 1 55 ? 6.603 -2.262 8.101 1.00 0.00 55 GLN A N 4
ATOM 4361 C CA . GLN A 1 55 ? 7.213 -1.108 7.450 1.00 0.00 55 GLN A CA 4
ATOM 4362 C C . GLN A 1 55 ? 6.885 -1.104 5.962 1.00 0.00 55 GLN A C 4
ATOM 4363 O O . GLN A 1 55 ? 6.618 -0.056 5.372 1.00 0.00 55 GLN A O 4
ATOM 4377 N N . ALA A 1 56 ? 6.906 -2.291 5.361 1.00 0.00 56 ALA A N 4
ATOM 4378 C CA . ALA A 1 56 ? 6.613 -2.434 3.941 1.00 0.00 56 ALA A CA 4
ATOM 4379 C C . ALA A 1 56 ? 5.188 -1.990 3.637 1.00 0.00 56 ALA A C 4
ATOM 4380 O O . ALA A 1 56 ? 4.940 -1.309 2.643 1.00 0.00 56 ALA A O 4
ATOM 4387 N N . GLU A 1 57 ? 4.257 -2.376 4.503 1.00 0.00 57 GLU A N 4
ATOM 4388 C CA . GLU A 1 57 ? 2.855 -2.012 4.325 1.00 0.00 57 GLU A CA 4
ATOM 4389 C C . GLU A 1 57 ? 2.682 -0.500 4.391 1.00 0.00 57 GLU A C 4
ATOM 4390 O O . GLU A 1 57 ? 1.924 0.086 3.619 1.00 0.00 57 GLU A O 4
ATOM 4402 N N . HIS A 1 58 ? 3.394 0.126 5.322 1.00 0.00 58 HIS A N 4
ATOM 4403 C CA . HIS A 1 58 ? 3.325 1.570 5.495 1.00 0.00 58 HIS A CA 4
ATOM 4404 C C . HIS A 1 58 ? 3.776 2.292 4.229 1.00 0.00 58 HIS A C 4
ATOM 4405 O O . HIS A 1 58 ? 3.109 3.212 3.753 1.00 0.00 58 HIS A O 4
ATOM 4419 N N . SER A 1 59 ? 4.914 1.866 3.691 1.00 0.00 59 SER A N 4
ATOM 4420 C CA . SER A 1 59 ? 5.458 2.471 2.481 1.00 0.00 59 SER A CA 4
ATOM 4421 C C . SER A 1 59 ? 4.526 2.267 1.288 1.00 0.00 59 SER A C 4
ATOM 4422 O O . SER A 1 59 ? 4.345 3.172 0.472 1.00 0.00 59 SER A O 4
ATOM 4430 N N . ALA A 1 60 ? 3.937 1.079 1.188 1.00 0.00 60 ALA A N 4
ATOM 4431 C CA . ALA A 1 60 ? 3.023 0.777 0.094 1.00 0.00 60 ALA A CA 4
ATOM 4432 C C . ALA A 1 60 ? 1.812 1.698 0.142 1.00 0.00 60 ALA A C 4
ATOM 4433 O O . ALA A 1 60 ? 1.344 2.189 -0.886 1.00 0.00 60 ALA A O 4
ATOM 4440 N N . ALA A 1 61 ? 1.309 1.927 1.352 1.00 0.00 61 ALA A N 4
ATOM 4441 C CA . ALA A 1 61 ? 0.153 2.789 1.553 1.00 0.00 61 ALA A CA 4
ATOM 4442 C C . ALA A 1 61 ? 0.451 4.215 1.106 1.00 0.00 61 ALA A C 4
ATOM 4443 O O . ALA A 1 61 ? -0.397 4.879 0.513 1.00 0.00 61 ALA A O 4
ATOM 4450 N N . GLU A 1 62 ? 1.664 4.679 1.393 1.00 0.00 62 GLU A N 4
ATOM 4451 C CA . GLU A 1 62 ? 2.067 6.029 1.019 1.00 0.00 62 GLU A CA 4
ATOM 4452 C C . GLU A 1 62 ? 2.003 6.216 -0.492 1.00 0.00 62 GLU A C 4
ATOM 4453 O O . GLU A 1 62 ? 1.502 7.232 -0.976 1.00 0.00 62 GLU A O 4
ATOM 4465 N N . VAL A 1 63 ? 2.510 5.239 -1.236 1.00 0.00 63 VAL A N 4
ATOM 4466 C CA . VAL A 1 63 ? 2.500 5.309 -2.692 1.00 0.00 63 VAL A CA 4
ATOM 4467 C C . VAL A 1 63 ? 1.073 5.373 -3.228 1.00 0.00 63 VAL A C 4
ATOM 4468 O O . VAL A 1 63 ? 0.766 6.179 -4.106 1.00 0.00 63 VAL A O 4
ATOM 4481 N N . ALA A 1 64 ? 0.207 4.514 -2.697 1.00 0.00 64 ALA A N 4
ATOM 4482 C CA . ALA A 1 64 ? -1.185 4.476 -3.125 1.00 0.00 64 ALA A CA 4
ATOM 4483 C C . ALA A 1 64 ? -1.877 5.812 -2.868 1.00 0.00 64 ALA A C 4
ATOM 4484 O O . ALA A 1 64 ? -2.645 6.293 -3.701 1.00 0.00 64 ALA A O 4
ATOM 4491 N N . LEU A 1 65 ? -1.600 6.409 -1.713 1.00 0.00 65 LEU A N 4
ATOM 4492 C CA . LEU A 1 65 ? -2.199 7.689 -1.361 1.00 0.00 65 LEU A CA 4
ATOM 4493 C C . LEU A 1 65 ? -1.759 8.769 -2.344 1.00 0.00 65 LEU A C 4
ATOM 4494 O O . LEU A 1 65 ? -2.551 9.624 -2.742 1.00 0.00 65 LEU A O 4
ATOM 4510 N N . ASN A 1 66 ? -0.487 8.722 -2.729 1.00 0.00 66 ASN A N 4
ATOM 4511 C CA . ASN A 1 66 ? 0.065 9.692 -3.668 1.00 0.00 66 ASN A CA 4
ATOM 4512 C C . ASN A 1 66 ? -0.658 9.624 -5.008 1.00 0.00 66 ASN A C 4
ATOM 4513 O O . ASN A 1 66 ? -0.987 10.650 -5.600 1.00 0.00 66 ASN A O 4
ATOM 4524 N N . ALA A 1 67 ? -0.910 8.406 -5.480 1.00 0.00 67 ALA A N 4
ATOM 4525 C CA . ALA A 1 67 ? -1.596 8.214 -6.753 1.00 0.00 67 ALA A CA 4
ATOM 4526 C C . ALA A 1 67 ? -3.003 8.797 -6.694 1.00 0.00 67 ALA A C 4
ATOM 4527 O O . ALA A 1 67 ? -3.465 9.434 -7.640 1.00 0.00 67 ALA A O 4
ATOM 4534 N N . LEU A 1 68 ? -3.676 8.571 -5.570 1.00 0.00 68 LEU A N 4
ATOM 4535 C CA . LEU A 1 68 ? -5.032 9.070 -5.371 1.00 0.00 68 LEU A CA 4
ATOM 4536 C C . LEU A 1 68 ? -5.070 10.596 -5.423 1.00 0.00 68 LEU A C 4
ATOM 4537 O O . LEU A 1 68 ? -5.943 11.184 -6.062 1.00 0.00 68 LEU A O 4
ATOM 4553 N N . SER A 1 69 ? -4.116 11.232 -4.750 1.00 0.00 69 SER A N 4
ATOM 4554 C CA . SER A 1 69 ? -4.042 12.690 -4.722 1.00 0.00 69 SER A CA 4
ATOM 4555 C C . SER A 1 69 ? -3.780 13.244 -6.118 1.00 0.00 69 SER A C 4
ATOM 4556 O O . SER A 1 69 ? -4.184 14.362 -6.442 1.00 0.00 69 SER A O 4
ATOM 4564 N N . ASN A 1 70 ? -3.105 12.451 -6.942 1.00 0.00 70 ASN A N 4
ATOM 4565 C CA . ASN A 1 70 ? -2.787 12.862 -8.304 1.00 0.00 70 ASN A CA 4
ATOM 4566 C C . ASN A 1 70 ? -3.847 12.350 -9.272 1.00 0.00 70 ASN A C 4
ATOM 4567 O O . ASN A 1 70 ? -3.825 11.186 -9.670 1.00 0.00 70 ASN A O 4
ATOM 4578 N N . ARG A 1 71 ? -4.778 13.223 -9.645 1.00 0.00 71 ARG A N 4
ATOM 4579 C CA . ARG A 1 71 ? -5.843 12.845 -10.566 1.00 0.00 71 ARG A CA 4
ATOM 4580 C C . ARG A 1 71 ? -5.251 12.421 -11.909 1.00 0.00 71 ARG A C 4
ATOM 4581 O O . ARG A 1 71 ? -5.624 11.390 -12.468 1.00 0.00 71 ARG A O 4
ATOM 4602 N N . GLY A 1 72 ? -4.326 13.230 -12.420 1.00 0.00 72 GLY A N 4
ATOM 4603 C CA . GLY A 1 72 ? -3.686 12.929 -13.690 1.00 0.00 72 GLY A CA 4
ATOM 4604 C C . GLY A 1 72 ? -4.667 12.914 -14.849 1.00 0.00 72 GLY A C 4
ATOM 4605 O O . GLY A 1 72 ? -4.445 12.230 -15.847 1.00 0.00 72 GLY A O 4
ATOM 4609 N N . LEU A 1 73 ? -5.750 13.670 -14.717 1.00 0.00 73 LEU A N 4
ATOM 4610 C CA . LEU A 1 73 ? -6.768 13.733 -15.760 1.00 0.00 73 LEU A CA 4
ATOM 4611 C C . LEU A 1 73 ? -6.208 14.292 -17.068 1.00 0.00 73 LEU A C 4
ATOM 4612 O O . LEU A 1 73 ? -6.467 13.749 -18.141 1.00 0.00 73 LEU A O 4
ATOM 4628 N N . GLU A 1 74 ? -5.442 15.374 -16.974 1.00 0.00 74 GLU A N 4
ATOM 4629 C CA . GLU A 1 74 ? -4.857 15.996 -18.159 1.00 0.00 74 GLU A CA 4
ATOM 4630 C C . GLU A 1 74 ? -3.713 15.158 -18.723 1.00 0.00 74 GLU A C 4
ATOM 4631 O O . GLU A 1 74 ? -2.959 14.533 -17.976 1.00 0.00 74 GLU A O 4
ATOM 4643 N N . HIS A 1 75 ? -3.592 15.159 -20.048 1.00 0.00 75 HIS A N 4
ATOM 4644 C CA . HIS A 1 75 ? -2.545 14.403 -20.730 1.00 0.00 75 HIS A CA 4
ATOM 4645 C C . HIS A 1 75 ? -2.490 12.965 -20.224 1.00 0.00 75 HIS A C 4
ATOM 4646 O O . HIS A 1 75 ? -3.489 12.510 -19.630 1.00 0.00 75 HIS A O 4
ATOM 4661 N N . MET A 1 1 ? -1.613 7.883 10.831 1.00 0.00 1 MET A N 5
ATOM 4662 C CA . MET A 1 1 ? -2.510 8.167 9.680 1.00 0.00 1 MET A CA 5
ATOM 4663 C C . MET A 1 1 ? -1.775 7.973 8.358 1.00 0.00 1 MET A C 5
ATOM 4664 O O . MET A 1 1 ? -1.920 8.773 7.435 1.00 0.00 1 MET A O 5
ATOM 4680 N N . TYR A 1 2 ? -0.987 6.905 8.274 1.00 0.00 2 TYR A N 5
ATOM 4681 C CA . TYR A 1 2 ? -0.232 6.612 7.062 1.00 0.00 2 TYR A CA 5
ATOM 4682 C C . TYR A 1 2 ? -0.880 5.465 6.293 1.00 0.00 2 TYR A C 5
ATOM 4683 O O . TYR A 1 2 ? -0.818 5.411 5.065 1.00 0.00 2 TYR A O 5
ATOM 4701 N N . LYS A 1 3 ? -1.502 4.552 7.029 1.00 0.00 3 LYS A N 5
ATOM 4702 C CA . LYS A 1 3 ? -2.168 3.400 6.433 1.00 0.00 3 LYS A CA 5
ATOM 4703 C C . LYS A 1 3 ? -3.674 3.458 6.679 1.00 0.00 3 LYS A C 5
ATOM 4704 O O . LYS A 1 3 ? -4.466 2.930 5.899 1.00 0.00 3 LYS A O 5
ATOM 4723 N N . ASN A 1 4 ? -4.056 4.108 7.773 1.00 0.00 4 ASN A N 5
ATOM 4724 C CA . ASN A 1 4 ? -5.458 4.249 8.147 1.00 0.00 4 ASN A CA 5
ATOM 4725 C C . ASN A 1 4 ? -6.229 5.086 7.128 1.00 0.00 4 ASN A C 5
ATOM 4726 O O . ASN A 1 4 ? -7.424 4.875 6.918 1.00 0.00 4 ASN A O 5
ATOM 4737 N N . GLN A 1 5 ? -5.544 6.037 6.504 1.00 0.00 5 GLN A N 5
ATOM 4738 C CA . GLN A 1 5 ? -6.173 6.907 5.516 1.00 0.00 5 GLN A CA 5
ATOM 4739 C C . GLN A 1 5 ? -6.799 6.114 4.370 1.00 0.00 5 GLN A C 5
ATOM 4740 O O . GLN A 1 5 ? -7.895 6.448 3.917 1.00 0.00 5 GLN A O 5
ATOM 4754 N N . LEU A 1 6 ? -6.122 5.074 3.894 1.00 0.00 6 LEU A N 5
ATOM 4755 C CA . LEU A 1 6 ? -6.658 4.268 2.800 1.00 0.00 6 LEU A CA 5
ATOM 4756 C C . LEU A 1 6 ? -7.983 3.620 3.196 1.00 0.00 6 LEU A C 5
ATOM 4757 O O . LEU A 1 6 ? -8.936 3.609 2.420 1.00 0.00 6 LEU A O 5
ATOM 4773 N N . GLN A 1 7 ? -8.028 3.080 4.408 1.00 0.00 7 GLN A N 5
ATOM 4774 C CA . GLN A 1 7 ? -9.231 2.426 4.918 1.00 0.00 7 GLN A CA 5
ATOM 4775 C C . GLN A 1 7 ? -10.370 3.415 5.058 1.00 0.00 7 GLN A C 5
ATOM 4776 O O . GLN A 1 7 ? -11.528 3.109 4.777 1.00 0.00 7 GLN A O 5
ATOM 4790 N N . GLU A 1 8 ? -10.012 4.601 5.498 1.00 0.00 8 GLU A N 5
ATOM 4791 C CA . GLU A 1 8 ? -10.991 5.666 5.694 1.00 0.00 8 GLU A CA 5
ATOM 4792 C C . GLU A 1 8 ? -11.698 5.987 4.379 1.00 0.00 8 GLU A C 5
ATOM 4793 O O . GLU A 1 8 ? -12.928 6.016 4.312 1.00 0.00 8 GLU A O 5
ATOM 4805 N N . LEU A 1 9 ? -10.913 6.218 3.332 1.00 0.00 9 LEU A N 5
ATOM 4806 C CA . LEU A 1 9 ? -11.460 6.526 2.013 1.00 0.00 9 LEU A CA 5
ATOM 4807 C C . LEU A 1 9 ? -12.080 5.287 1.373 1.00 0.00 9 LEU A C 5
ATOM 4808 O O . LEU A 1 9 ? -13.046 5.377 0.616 1.00 0.00 9 LEU A O 5
ATOM 4824 N N . ALA A 1 10 ? -11.509 4.130 1.690 1.00 0.00 10 ALA A N 5
ATOM 4825 C CA . ALA A 1 10 ? -11.988 2.863 1.146 1.00 0.00 10 ALA A CA 5
ATOM 4826 C C . ALA A 1 10 ? -13.424 2.577 1.582 1.00 0.00 10 ALA A C 5
ATOM 4827 O O . ALA A 1 10 ? -14.263 2.174 0.775 1.00 0.00 10 ALA A O 5
ATOM 4834 N N . GLN A 1 11 ? -13.696 2.789 2.865 1.00 0.00 11 GLN A N 5
ATOM 4835 C CA . GLN A 1 11 ? -15.023 2.560 3.427 1.00 0.00 11 GLN A CA 5
ATOM 4836 C C . GLN A 1 11 ? -16.022 3.597 2.923 1.00 0.00 11 GLN A C 5
ATOM 4837 O O . GLN A 1 11 ? -17.180 3.283 2.643 1.00 0.00 11 GLN A O 5
ATOM 4851 N N . ARG A 1 12 ? -15.556 4.835 2.812 1.00 0.00 12 ARG A N 5
ATOM 4852 C CA . ARG A 1 12 ? -16.380 5.948 2.350 1.00 0.00 12 ARG A CA 5
ATOM 4853 C C . ARG A 1 12 ? -16.952 5.694 0.956 1.00 0.00 12 ARG A C 5
ATOM 4854 O O . ARG A 1 12 ? -18.065 6.119 0.650 1.00 0.00 12 ARG A O 5
ATOM 4875 N N . SER A 1 13 ? -16.191 5.002 0.117 1.00 0.00 13 SER A N 5
ATOM 4876 C CA . SER A 1 13 ? -16.642 4.711 -1.236 1.00 0.00 13 SER A CA 5
ATOM 4877 C C . SER A 1 13 ? -17.738 3.642 -1.229 1.00 0.00 13 SER A C 5
ATOM 4878 O O . SER A 1 13 ? -18.395 3.411 -2.245 1.00 0.00 13 SER A O 5
ATOM 4886 N N . CYS A 1 14 ? -17.937 2.997 -0.080 1.00 0.00 14 CYS A N 5
ATOM 4887 C CA . CYS A 1 14 ? -18.956 1.964 0.060 1.00 0.00 14 CYS A CA 5
ATOM 4888 C C . CYS A 1 14 ? -18.825 0.880 -1.005 1.00 0.00 14 CYS A C 5
ATOM 4889 O O . CYS A 1 14 ? -19.786 0.163 -1.287 1.00 0.00 14 CYS A O 5
ATOM 4897 N N . PHE A 1 15 ? -17.642 0.755 -1.597 1.00 0.00 15 PHE A N 5
ATOM 4898 C CA . PHE A 1 15 ? -17.426 -0.263 -2.626 1.00 0.00 15 PHE A CA 5
ATOM 4899 C C . PHE A 1 15 ? -15.937 -0.551 -2.820 1.00 0.00 15 PHE A C 5
ATOM 4900 O O . PHE A 1 15 ? -15.533 -1.140 -3.823 1.00 0.00 15 PHE A O 5
ATOM 4917 N N . ASN A 1 16 ? -15.128 -0.165 -1.837 1.00 0.00 16 ASN A N 5
ATOM 4918 C CA . ASN A 1 16 ? -13.697 -0.378 -1.902 1.00 0.00 16 ASN A CA 5
ATOM 4919 C C . ASN A 1 16 ? -13.204 -1.089 -0.653 1.00 0.00 16 ASN A C 5
ATOM 4920 O O . ASN A 1 16 ? -13.192 -0.523 0.439 1.00 0.00 16 ASN A O 5
ATOM 4931 N N . LEU A 1 17 ? -12.812 -2.337 -0.829 1.00 0.00 17 LEU A N 5
ATOM 4932 C CA . LEU A 1 17 ? -12.311 -3.149 0.270 1.00 0.00 17 LEU A CA 5
ATOM 4933 C C . LEU A 1 17 ? -10.898 -3.619 -0.057 1.00 0.00 17 LEU A C 5
ATOM 4934 O O . LEU A 1 17 ? -10.695 -4.761 -0.475 1.00 0.00 17 LEU A O 5
ATOM 4950 N N . PRO A 1 18 ? -9.900 -2.741 0.136 1.00 0.00 18 PRO A N 5
ATOM 4951 C CA . PRO A 1 18 ? -8.496 -3.059 -0.144 1.00 0.00 18 PRO A CA 5
ATOM 4952 C C . PRO A 1 18 ? -7.916 -4.058 0.847 1.00 0.00 18 PRO A C 5
ATOM 4953 O O . PRO A 1 18 ? -8.397 -4.187 1.971 1.00 0.00 18 PRO A O 5
ATOM 4964 N N . SER A 1 19 ? -6.877 -4.761 0.415 1.00 0.00 19 SER A N 5
ATOM 4965 C CA . SER A 1 19 ? -6.220 -5.754 1.251 1.00 0.00 19 SER A CA 5
ATOM 4966 C C . SER A 1 19 ? -4.706 -5.621 1.139 1.00 0.00 19 SER A C 5
ATOM 4967 O O . SER A 1 19 ? -4.187 -5.231 0.093 1.00 0.00 19 SER A O 5
ATOM 4975 N N . TYR A 1 20 ? -4.001 -5.944 2.216 1.00 0.00 20 TYR A N 5
ATOM 4976 C CA . TYR A 1 20 ? -2.546 -5.858 2.225 1.00 0.00 20 TYR A CA 5
ATOM 4977 C C . TYR A 1 20 ? -1.923 -7.249 2.248 1.00 0.00 20 TYR A C 5
ATOM 4978 O O . TYR A 1 20 ? -2.286 -8.087 3.074 1.00 0.00 20 TYR A O 5
ATOM 4996 N N . THR A 1 21 ? -0.984 -7.490 1.340 1.00 0.00 21 THR A N 5
ATOM 4997 C CA . THR A 1 21 ? -0.318 -8.781 1.271 1.00 0.00 21 THR A CA 5
ATOM 4998 C C . THR A 1 21 ? 1.191 -8.601 1.180 1.00 0.00 21 THR A C 5
ATOM 4999 O O . THR A 1 21 ? 1.677 -7.707 0.491 1.00 0.00 21 THR A O 5
ATOM 5010 N N . CYS A 1 22 ? 1.928 -9.459 1.873 1.00 0.00 22 CYS A N 5
ATOM 5011 C CA . CYS A 1 22 ? 3.381 -9.383 1.860 1.00 0.00 22 CYS A CA 5
ATOM 5012 C C . CYS A 1 22 ? 3.969 -10.272 0.774 1.00 0.00 22 CYS A C 5
ATOM 5013 O O . CYS A 1 22 ? 3.561 -11.423 0.613 1.00 0.00 22 CYS A O 5
ATOM 5021 N N . ILE A 1 23 ? 4.932 -9.732 0.031 1.00 0.00 23 ILE A N 5
ATOM 5022 C CA . ILE A 1 23 ? 5.582 -10.487 -1.037 1.00 0.00 23 ILE A CA 5
ATOM 5023 C C . ILE A 1 23 ? 7.073 -10.648 -0.769 1.00 0.00 23 ILE A C 5
ATOM 5024 O O . ILE A 1 23 ? 7.771 -9.679 -0.471 1.00 0.00 23 ILE A O 5
ATOM 5040 N N . ARG A 1 24 ? 7.554 -11.883 -0.878 1.00 0.00 24 ARG A N 5
ATOM 5041 C CA . ARG A 1 24 ? 8.962 -12.182 -0.645 1.00 0.00 24 ARG A CA 5
ATOM 5042 C C . ARG A 1 24 ? 9.619 -12.748 -1.901 1.00 0.00 24 ARG A C 5
ATOM 5043 O O . ARG A 1 24 ? 9.092 -13.666 -2.527 1.00 0.00 24 ARG A O 5
ATOM 5064 N N . GLU A 1 25 ? 10.772 -12.192 -2.265 1.00 0.00 25 GLU A N 5
ATOM 5065 C CA . GLU A 1 25 ? 11.494 -12.647 -3.448 1.00 0.00 25 GLU A CA 5
ATOM 5066 C C . GLU A 1 25 ? 12.999 -12.437 -3.288 1.00 0.00 25 GLU A C 5
ATOM 5067 O O . GLU A 1 25 ? 13.440 -11.537 -2.575 1.00 0.00 25 GLU A O 5
ATOM 5079 N N . GLY A 1 26 ? 13.782 -13.276 -3.962 1.00 0.00 26 GLY A N 5
ATOM 5080 C CA . GLY A 1 26 ? 15.229 -13.170 -3.888 1.00 0.00 26 GLY A CA 5
ATOM 5081 C C . GLY A 1 26 ? 15.926 -14.119 -4.845 1.00 0.00 26 GLY A C 5
ATOM 5082 O O . GLY A 1 26 ? 15.289 -15.008 -5.409 1.00 0.00 26 GLY A O 5
ATOM 5086 N N . PRO A 1 27 ? 17.243 -13.954 -5.047 1.00 0.00 27 PRO A N 5
ATOM 5087 C CA . PRO A 1 27 ? 18.013 -14.804 -5.943 1.00 0.00 27 PRO A CA 5
ATOM 5088 C C . PRO A 1 27 ? 18.556 -16.060 -5.247 1.00 0.00 27 PRO A C 5
ATOM 5089 O O . PRO A 1 27 ? 17.863 -17.075 -5.177 1.00 0.00 27 PRO A O 5
ATOM 5100 N N . ASP A 1 28 ? 19.788 -16.001 -4.737 1.00 0.00 28 ASP A N 5
ATOM 5101 C CA . ASP A 1 28 ? 20.379 -17.152 -4.062 1.00 0.00 28 ASP A CA 5
ATOM 5102 C C . ASP A 1 28 ? 19.980 -17.198 -2.587 1.00 0.00 28 ASP A C 5
ATOM 5103 O O . ASP A 1 28 ? 19.062 -17.926 -2.208 1.00 0.00 28 ASP A O 5
ATOM 5112 N N . HIS A 1 29 ? 20.674 -16.419 -1.759 1.00 0.00 29 HIS A N 5
ATOM 5113 C CA . HIS A 1 29 ? 20.390 -16.378 -0.329 1.00 0.00 29 HIS A CA 5
ATOM 5114 C C . HIS A 1 29 ? 20.107 -14.949 0.133 1.00 0.00 29 HIS A C 5
ATOM 5115 O O . HIS A 1 29 ? 20.302 -14.613 1.301 1.00 0.00 29 HIS A O 5
ATOM 5129 N N . ALA A 1 30 ? 19.644 -14.110 -0.786 1.00 0.00 30 ALA A N 5
ATOM 5130 C CA . ALA A 1 30 ? 19.337 -12.722 -0.459 1.00 0.00 30 ALA A CA 5
ATOM 5131 C C . ALA A 1 30 ? 17.833 -12.467 -0.510 1.00 0.00 30 ALA A C 5
ATOM 5132 O O . ALA A 1 30 ? 17.308 -12.030 -1.534 1.00 0.00 30 ALA A O 5
ATOM 5139 N N . PRO A 1 31 ? 17.116 -12.735 0.598 1.00 0.00 31 PRO A N 5
ATOM 5140 C CA . PRO A 1 31 ? 15.666 -12.529 0.663 1.00 0.00 31 PRO A CA 5
ATOM 5141 C C . PRO A 1 31 ? 15.296 -11.053 0.728 1.00 0.00 31 PRO A C 5
ATOM 5142 O O . PRO A 1 31 ? 16.038 -10.237 1.275 1.00 0.00 31 PRO A O 5
ATOM 5153 N N . ARG A 1 32 ? 14.141 -10.718 0.167 1.00 0.00 32 ARG A N 5
ATOM 5154 C CA . ARG A 1 32 ? 13.663 -9.341 0.162 1.00 0.00 32 ARG A CA 5
ATOM 5155 C C . ARG A 1 32 ? 12.193 -9.289 0.561 1.00 0.00 32 ARG A C 5
ATOM 5156 O O . ARG A 1 32 ? 11.396 -10.113 0.115 1.00 0.00 32 ARG A O 5
ATOM 5177 N N . PHE A 1 33 ? 11.835 -8.319 1.395 1.00 0.00 33 PHE A N 5
ATOM 5178 C CA . PHE A 1 33 ? 10.456 -8.175 1.843 1.00 0.00 33 PHE A CA 5
ATOM 5179 C C . PHE A 1 33 ? 9.798 -6.955 1.208 1.00 0.00 33 PHE A C 5
ATOM 5180 O O . PHE A 1 33 ? 10.350 -5.855 1.223 1.00 0.00 33 PHE A O 5
ATOM 5197 N N . LYS A 1 34 ? 8.608 -7.164 0.651 1.00 0.00 34 LYS A N 5
ATOM 5198 C CA . LYS A 1 34 ? 7.869 -6.091 0.011 1.00 0.00 34 LYS A CA 5
ATOM 5199 C C . LYS A 1 34 ? 6.412 -6.136 0.409 1.00 0.00 34 LYS A C 5
ATOM 5200 O O . LYS A 1 34 ? 5.911 -7.178 0.826 1.00 0.00 34 LYS A O 5
ATOM 5219 N N . ALA A 1 35 ? 5.738 -5.005 0.297 1.00 0.00 35 ALA A N 5
ATOM 5220 C CA . ALA A 1 35 ? 4.329 -4.935 0.648 1.00 0.00 35 ALA A CA 5
ATOM 5221 C C . ALA A 1 35 ? 3.486 -4.516 -0.549 1.00 0.00 35 ALA A C 5
ATOM 5222 O O . ALA A 1 35 ? 3.835 -3.581 -1.268 1.00 0.00 35 ALA A O 5
ATOM 5229 N N . THR A 1 36 ? 2.379 -5.218 -0.756 1.00 0.00 36 THR A N 5
ATOM 5230 C CA . THR A 1 36 ? 1.482 -4.910 -1.868 1.00 0.00 36 THR A CA 5
ATOM 5231 C C . THR A 1 36 ? 0.053 -4.695 -1.384 1.00 0.00 36 THR A C 5
ATOM 5232 O O . THR A 1 36 ? -0.374 -5.284 -0.395 1.00 0.00 36 THR A O 5
ATOM 5243 N N . VAL A 1 37 ? -0.679 -3.837 -2.089 1.00 0.00 37 VAL A N 5
ATOM 5244 C CA . VAL A 1 37 ? -2.060 -3.546 -1.729 1.00 0.00 37 VAL A CA 5
ATOM 5245 C C . VAL A 1 37 ? -2.949 -3.466 -2.964 1.00 0.00 37 VAL A C 5
ATOM 5246 O O . VAL A 1 37 ? -2.580 -2.861 -3.973 1.00 0.00 37 VAL A O 5
ATOM 5259 N N . ASN A 1 38 ? -4.123 -4.080 -2.875 1.00 0.00 38 ASN A N 5
ATOM 5260 C CA . ASN A 1 38 ? -5.077 -4.084 -3.982 1.00 0.00 38 ASN A CA 5
ATOM 5261 C C . ASN A 1 38 ? -6.153 -3.019 -3.777 1.00 0.00 38 ASN A C 5
ATOM 5262 O O . ASN A 1 38 ? -6.741 -2.921 -2.702 1.00 0.00 38 ASN A O 5
ATOM 5273 N N . PHE A 1 39 ? -6.405 -2.223 -4.815 1.00 0.00 39 PHE A N 5
ATOM 5274 C CA . PHE A 1 39 ? -7.409 -1.166 -4.746 1.00 0.00 39 PHE A CA 5
ATOM 5275 C C . PHE A 1 39 ? -8.244 -1.123 -6.024 1.00 0.00 39 PHE A C 5
ATOM 5276 O O . PHE A 1 39 ? -7.814 -0.575 -7.039 1.00 0.00 39 PHE A O 5
ATOM 5293 N N . ASN A 1 40 ? -9.441 -1.693 -5.952 1.00 0.00 40 ASN A N 5
ATOM 5294 C CA . ASN A 1 40 ? -10.348 -1.719 -7.093 1.00 0.00 40 ASN A CA 5
ATOM 5295 C C . ASN A 1 40 ? -9.635 -2.166 -8.365 1.00 0.00 40 ASN A C 5
ATOM 5296 O O . ASN A 1 40 ? -9.771 -1.532 -9.411 1.00 0.00 40 ASN A O 5
ATOM 5307 N N . GLY A 1 41 ? -8.880 -3.256 -8.284 1.00 0.00 41 GLY A N 5
ATOM 5308 C CA . GLY A 1 41 ? -8.165 -3.740 -9.454 1.00 0.00 41 GLY A CA 5
ATOM 5309 C C . GLY A 1 41 ? -6.809 -3.073 -9.656 1.00 0.00 41 GLY A C 5
ATOM 5310 O O . GLY A 1 41 ? -6.133 -3.328 -10.653 1.00 0.00 41 GLY A O 5
ATOM 5314 N N . GLU A 1 42 ? -6.412 -2.221 -8.715 1.00 0.00 42 GLU A N 5
ATOM 5315 C CA . GLU A 1 42 ? -5.152 -1.532 -8.788 1.00 0.00 42 GLU A CA 5
ATOM 5316 C C . GLU A 1 42 ? -4.166 -2.213 -7.865 1.00 0.00 42 GLU A C 5
ATOM 5317 O O . GLU A 1 42 ? -4.380 -2.336 -6.661 1.00 0.00 42 GLU A O 5
ATOM 5329 N N . ILE A 1 43 ? -3.085 -2.636 -8.451 1.00 0.00 43 ILE A N 5
ATOM 5330 C CA . ILE A 1 43 ? -2.025 -3.326 -7.726 1.00 0.00 43 ILE A CA 5
ATOM 5331 C C . ILE A 1 43 ? -0.753 -2.489 -7.631 1.00 0.00 43 ILE A C 5
ATOM 5332 O O . ILE A 1 43 ? -0.192 -2.071 -8.645 1.00 0.00 43 ILE A O 5
ATOM 5348 N N . PHE A 1 44 ? -0.305 -2.247 -6.401 1.00 0.00 44 PHE A N 5
ATOM 5349 C CA . PHE A 1 44 ? 0.906 -1.466 -6.160 1.00 0.00 44 PHE A CA 5
ATOM 5350 C C . PHE A 1 44 ? 1.877 -2.234 -5.275 1.00 0.00 44 PHE A C 5
ATOM 5351 O O . PHE A 1 44 ? 1.468 -2.966 -4.374 1.00 0.00 44 PHE A O 5
ATOM 5368 N N . GLU A 1 45 ? 3.166 -2.055 -5.537 1.00 0.00 45 GLU A N 5
ATOM 5369 C CA . GLU A 1 45 ? 4.197 -2.702 -4.794 1.00 0.00 45 GLU A CA 5
ATOM 5370 C C . GLU A 1 45 ? 5.250 -1.683 -4.418 1.00 0.00 45 GLU A C 5
ATOM 5371 O O . GLU A 1 45 ? 5.441 -0.669 -5.091 1.00 0.00 45 GLU A O 5
ATOM 5383 N N . SER A 1 46 ? 5.917 -1.980 -3.345 1.00 0.00 46 SER A N 5
ATOM 5384 C CA . SER A 1 46 ? 6.964 -1.129 -2.809 1.00 0.00 46 SER A CA 5
ATOM 5385 C C . SER A 1 46 ? 8.329 -1.767 -3.024 1.00 0.00 46 SER A C 5
ATOM 5386 O O . SER A 1 46 ? 8.758 -2.576 -2.208 1.00 0.00 46 SER A O 5
ATOM 5394 N N . PRO A 1 47 ? 9.021 -1.439 -4.132 1.00 0.00 47 PRO A N 5
ATOM 5395 C CA . PRO A 1 47 ? 10.342 -2.007 -4.425 1.00 0.00 47 PRO A CA 5
ATOM 5396 C C . PRO A 1 47 ? 11.429 -1.442 -3.515 1.00 0.00 47 PRO A C 5
ATOM 5397 O O . PRO A 1 47 ? 12.380 -0.808 -3.975 1.00 0.00 47 PRO A O 5
ATOM 5408 N N . GLN A 1 48 ? 11.279 -1.676 -2.214 1.00 0.00 48 GLN A N 5
ATOM 5409 C CA . GLN A 1 48 ? 12.241 -1.199 -1.233 1.00 0.00 48 GLN A CA 5
ATOM 5410 C C . GLN A 1 48 ? 12.530 -2.291 -0.214 1.00 0.00 48 GLN A C 5
ATOM 5411 O O . GLN A 1 48 ? 11.684 -3.146 0.047 1.00 0.00 48 GLN A O 5
ATOM 5425 N N . TYR A 1 49 ? 13.726 -2.265 0.357 1.00 0.00 49 TYR A N 5
ATOM 5426 C CA . TYR A 1 49 ? 14.103 -3.265 1.346 1.00 0.00 49 TYR A CA 5
ATOM 5427 C C . TYR A 1 49 ? 13.788 -2.755 2.746 1.00 0.00 49 TYR A C 5
ATOM 5428 O O . TYR A 1 49 ? 14.240 -1.679 3.137 1.00 0.00 49 TYR A O 5
ATOM 5446 N N . CYS A 1 50 ? 13.011 -3.529 3.493 1.00 0.00 50 CYS A N 5
ATOM 5447 C CA . CYS A 1 50 ? 12.636 -3.144 4.848 1.00 0.00 50 CYS A CA 5
ATOM 5448 C C . CYS A 1 50 ? 13.097 -4.172 5.874 1.00 0.00 50 CYS A C 5
ATOM 5449 O O . CYS A 1 50 ? 13.024 -5.379 5.639 1.00 0.00 50 CYS A O 5
ATOM 5457 N N . SER A 1 51 ? 13.575 -3.680 7.014 1.00 0.00 51 SER A N 5
ATOM 5458 C CA . SER A 1 51 ? 14.051 -4.547 8.083 1.00 0.00 51 SER A CA 5
ATOM 5459 C C . SER A 1 51 ? 12.914 -5.402 8.634 1.00 0.00 51 SER A C 5
ATOM 5460 O O . SER A 1 51 ? 13.115 -6.558 9.005 1.00 0.00 51 SER A O 5
ATOM 5468 N N . THR A 1 52 ? 11.717 -4.823 8.684 1.00 0.00 52 THR A N 5
ATOM 5469 C CA . THR A 1 52 ? 10.548 -5.533 9.190 1.00 0.00 52 THR A CA 5
ATOM 5470 C C . THR A 1 52 ? 9.375 -5.426 8.222 1.00 0.00 52 THR A C 5
ATOM 5471 O O . THR A 1 52 ? 9.303 -4.501 7.411 1.00 0.00 52 THR A O 5
ATOM 5482 N N . LEU A 1 53 ? 8.458 -6.381 8.315 1.00 0.00 53 LEU A N 5
ATOM 5483 C CA . LEU A 1 53 ? 7.280 -6.411 7.454 1.00 0.00 53 LEU A CA 5
ATOM 5484 C C . LEU A 1 53 ? 6.403 -5.173 7.633 1.00 0.00 53 LEU A C 5
ATOM 5485 O O . LEU A 1 53 ? 5.904 -4.615 6.654 1.00 0.00 53 LEU A O 5
ATOM 5501 N N . ARG A 1 54 ? 6.210 -4.747 8.878 1.00 0.00 54 ARG A N 5
ATOM 5502 C CA . ARG A 1 54 ? 5.380 -3.578 9.153 1.00 0.00 54 ARG A CA 5
ATOM 5503 C C . ARG A 1 54 ? 5.889 -2.356 8.395 1.00 0.00 54 ARG A C 5
ATOM 5504 O O . ARG A 1 54 ? 5.101 -1.551 7.901 1.00 0.00 54 ARG A O 5
ATOM 5525 N N . GLN A 1 55 ? 7.207 -2.226 8.294 1.00 0.00 55 GLN A N 5
ATOM 5526 C CA . GLN A 1 55 ? 7.803 -1.099 7.588 1.00 0.00 55 GLN A CA 5
ATOM 5527 C C . GLN A 1 55 ? 7.456 -1.152 6.103 1.00 0.00 55 GLN A C 5
ATOM 5528 O O . GLN A 1 55 ? 7.185 -0.125 5.479 1.00 0.00 55 GLN A O 5
ATOM 5542 N N . ALA A 1 56 ? 7.470 -2.360 5.545 1.00 0.00 56 ALA A N 5
ATOM 5543 C CA . ALA A 1 56 ? 7.155 -2.550 4.135 1.00 0.00 56 ALA A CA 5
ATOM 5544 C C . ALA A 1 56 ? 5.728 -2.111 3.839 1.00 0.00 56 ALA A C 5
ATOM 5545 O O . ALA A 1 56 ? 5.459 -1.478 2.817 1.00 0.00 56 ALA A O 5
ATOM 5552 N N . GLU A 1 57 ? 4.815 -2.456 4.741 1.00 0.00 57 GLU A N 5
ATOM 5553 C CA . GLU A 1 57 ? 3.413 -2.095 4.578 1.00 0.00 57 GLU A CA 5
ATOM 5554 C C . GLU A 1 57 ? 3.246 -0.580 4.555 1.00 0.00 57 GLU A C 5
ATOM 5555 O O . GLU A 1 57 ? 2.469 -0.045 3.763 1.00 0.00 57 GLU A O 5
ATOM 5567 N N . HIS A 1 58 ? 3.981 0.109 5.423 1.00 0.00 58 HIS A N 5
ATOM 5568 C CA . HIS A 1 58 ? 3.907 1.562 5.488 1.00 0.00 58 HIS A CA 5
ATOM 5569 C C . HIS A 1 58 ? 4.403 2.200 4.193 1.00 0.00 58 HIS A C 5
ATOM 5570 O O . HIS A 1 58 ? 3.807 3.156 3.697 1.00 0.00 58 HIS A O 5
ATOM 5584 N N . SER A 1 59 ? 5.493 1.667 3.644 1.00 0.00 59 SER A N 5
ATOM 5585 C CA . SER A 1 59 ? 6.054 2.199 2.405 1.00 0.00 59 SER A CA 5
ATOM 5586 C C . SER A 1 59 ? 5.085 2.016 1.243 1.00 0.00 59 SER A C 5
ATOM 5587 O O . SER A 1 59 ? 4.893 2.923 0.430 1.00 0.00 59 SER A O 5
ATOM 5595 N N . ALA A 1 60 ? 4.474 0.837 1.171 1.00 0.00 60 ALA A N 5
ATOM 5596 C CA . ALA A 1 60 ? 3.522 0.535 0.110 1.00 0.00 60 ALA A CA 5
ATOM 5597 C C . ALA A 1 60 ? 2.314 1.461 0.194 1.00 0.00 60 ALA A C 5
ATOM 5598 O O . ALA A 1 60 ? 1.809 1.941 -0.822 1.00 0.00 60 ALA A O 5
ATOM 5605 N N . ALA A 1 61 ? 1.860 1.709 1.420 1.00 0.00 61 ALA A N 5
ATOM 5606 C CA . ALA A 1 61 ? 0.714 2.577 1.658 1.00 0.00 61 ALA A CA 5
ATOM 5607 C C . ALA A 1 61 ? 0.987 3.988 1.159 1.00 0.00 61 ALA A C 5
ATOM 5608 O O . ALA A 1 61 ? 0.107 4.640 0.595 1.00 0.00 61 ALA A O 5
ATOM 5615 N N . GLU A 1 62 ? 2.213 4.455 1.367 1.00 0.00 62 GLU A N 5
ATOM 5616 C CA . GLU A 1 62 ? 2.598 5.792 0.936 1.00 0.00 62 GLU A CA 5
ATOM 5617 C C . GLU A 1 62 ? 2.446 5.928 -0.575 1.00 0.00 62 GLU A C 5
ATOM 5618 O O . GLU A 1 62 ? 1.934 6.935 -1.065 1.00 0.00 62 GLU A O 5
ATOM 5630 N N . VAL A 1 63 ? 2.889 4.913 -1.309 1.00 0.00 63 VAL A N 5
ATOM 5631 C CA . VAL A 1 63 ? 2.793 4.929 -2.762 1.00 0.00 63 VAL A CA 5
ATOM 5632 C C . VAL A 1 63 ? 1.339 5.003 -3.211 1.00 0.00 63 VAL A C 5
ATOM 5633 O O . VAL A 1 63 ? 0.993 5.780 -4.102 1.00 0.00 63 VAL A O 5
ATOM 5646 N N . ALA A 1 64 ? 0.487 4.187 -2.592 1.00 0.00 64 ALA A N 5
ATOM 5647 C CA . ALA A 1 64 ? -0.929 4.170 -2.934 1.00 0.00 64 ALA A CA 5
ATOM 5648 C C . ALA A 1 64 ? -1.562 5.535 -2.695 1.00 0.00 64 ALA A C 5
ATOM 5649 O O . ALA A 1 64 ? -2.355 6.012 -3.508 1.00 0.00 64 ALA A O 5
ATOM 5656 N N . LEU A 1 65 ? -1.208 6.165 -1.5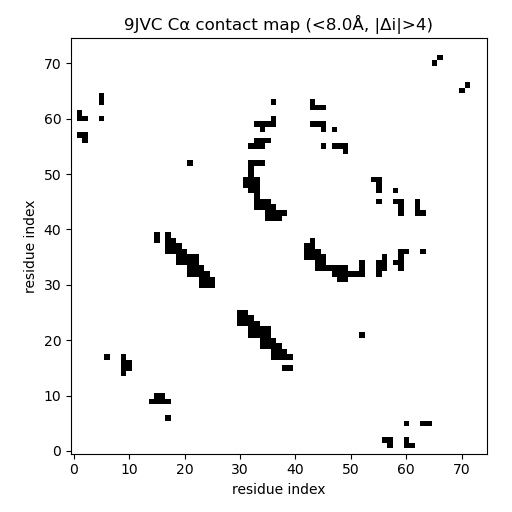80 1.00 0.00 65 LEU A N 5
ATOM 5657 C CA . LEU A 1 65 ? -1.743 7.478 -1.250 1.00 0.00 65 LEU A CA 5
ATOM 5658 C C . LEU A 1 65 ? -1.309 8.501 -2.291 1.00 0.00 65 LEU A C 5
ATOM 5659 O O . LEU A 1 65 ? -2.083 9.374 -2.684 1.00 0.00 65 LEU A O 5
ATOM 5675 N N . ASN A 1 66 ? -0.062 8.384 -2.735 1.00 0.00 66 ASN A N 5
ATOM 5676 C CA . ASN A 1 66 ? 0.483 9.294 -3.734 1.00 0.00 66 ASN A CA 5
ATOM 5677 C C . ASN A 1 66 ? -0.315 9.206 -5.028 1.00 0.00 66 ASN A C 5
ATOM 5678 O O . ASN A 1 66 ? -0.597 10.220 -5.664 1.00 0.00 66 ASN A O 5
ATOM 5689 N N . ALA A 1 67 ? -0.675 7.986 -5.418 1.00 0.00 67 ALA A N 5
ATOM 5690 C CA . ALA A 1 67 ? -1.444 7.779 -6.639 1.00 0.00 67 ALA A CA 5
ATOM 5691 C C . ALA A 1 67 ? -2.791 8.487 -6.548 1.00 0.00 67 ALA A C 5
ATOM 5692 O O . ALA A 1 67 ? -3.234 9.127 -7.501 1.00 0.00 67 ALA A O 5
ATOM 5699 N N . LEU A 1 68 ? -3.437 8.365 -5.391 1.00 0.00 68 LEU A N 5
ATOM 5700 C CA . LEU A 1 68 ? -4.733 9.000 -5.175 1.00 0.00 68 LEU A CA 5
ATOM 5701 C C . LEU A 1 68 ? -4.610 10.517 -5.272 1.00 0.00 68 LEU A C 5
ATOM 5702 O O . LEU A 1 68 ? -5.455 11.183 -5.868 1.00 0.00 68 LEU A O 5
ATOM 5718 N N . SER A 1 69 ? -3.548 11.056 -4.680 1.00 0.00 69 SER A N 5
ATOM 5719 C CA . SER A 1 69 ? -3.303 12.495 -4.700 1.00 0.00 69 SER A CA 5
ATOM 5720 C C . SER A 1 69 ? -3.047 12.982 -6.123 1.00 0.00 69 SER A C 5
ATOM 5721 O O . SER A 1 69 ? -3.498 14.058 -6.517 1.00 0.00 69 SER A O 5
ATOM 5729 N N . ASN A 1 70 ? -2.315 12.176 -6.886 1.00 0.00 70 ASN A N 5
ATOM 5730 C CA . ASN A 1 70 ? -1.987 12.518 -8.266 1.00 0.00 70 ASN A CA 5
ATOM 5731 C C . ASN A 1 70 ? -3.081 12.050 -9.222 1.00 0.00 70 ASN A C 5
ATOM 5732 O O . ASN A 1 70 ? -3.149 10.875 -9.579 1.00 0.00 70 ASN A O 5
ATOM 5743 N N . ARG A 1 71 ? -3.936 12.984 -9.627 1.00 0.00 71 ARG A N 5
ATOM 5744 C CA . ARG A 1 71 ? -5.031 12.681 -10.542 1.00 0.00 71 ARG A CA 5
ATOM 5745 C C . ARG A 1 71 ? -4.503 12.234 -11.901 1.00 0.00 71 ARG A C 5
ATOM 5746 O O . ARG A 1 71 ? -5.062 11.335 -12.530 1.00 0.00 71 ARG A O 5
ATOM 5767 N N . GLY A 1 72 ? -3.424 12.866 -12.349 1.00 0.00 72 GLY A N 5
ATOM 5768 C CA . GLY A 1 72 ? -2.843 12.521 -13.633 1.00 0.00 72 GLY A CA 5
ATOM 5769 C C . GLY A 1 72 ? -2.403 11.073 -13.707 1.00 0.00 72 GLY A C 5
ATOM 5770 O O . GLY A 1 72 ? -1.944 10.502 -12.718 1.00 0.00 72 GLY A O 5
ATOM 5774 N N . LEU A 1 73 ? -2.548 10.479 -14.887 1.00 0.00 73 LEU A N 5
ATOM 5775 C CA . LEU A 1 73 ? -2.168 9.087 -15.100 1.00 0.00 73 LEU A CA 5
ATOM 5776 C C . LEU A 1 73 ? -0.652 8.936 -15.165 1.00 0.00 73 LEU A C 5
ATOM 5777 O O . LEU A 1 73 ? 0.040 9.770 -15.749 1.00 0.00 73 LEU A O 5
ATOM 5793 N N . GLU A 1 74 ? -0.143 7.866 -14.563 1.00 0.00 74 GLU A N 5
ATOM 5794 C CA . GLU A 1 74 ? 1.292 7.605 -14.555 1.00 0.00 74 GLU A CA 5
ATOM 5795 C C . GLU A 1 74 ? 1.685 6.712 -15.728 1.00 0.00 74 GLU A C 5
ATOM 5796 O O . GLU A 1 74 ? 1.051 5.687 -15.977 1.00 0.00 74 GLU A O 5
ATOM 5808 N N . HIS A 1 75 ? 2.735 7.107 -16.441 1.00 0.00 75 HIS A N 5
ATOM 5809 C CA . HIS A 1 75 ? 3.217 6.344 -17.588 1.00 0.00 75 HIS A CA 5
ATOM 5810 C C . HIS A 1 75 ? 2.074 6.009 -18.543 1.00 0.00 75 HIS A C 5
ATOM 5811 O O . HIS A 1 75 ? 1.001 6.638 -18.426 1.00 0.00 75 HIS A O 5
ATOM 5826 N N . MET A 1 1 ? 2.560 8.451 8.090 1.00 0.00 1 MET A N 6
ATOM 5827 C CA . MET A 1 1 ? 3.113 7.730 9.266 1.00 0.00 1 MET A CA 6
ATOM 5828 C C . MET A 1 1 ? 2.159 6.639 9.754 1.00 0.00 1 MET A C 6
ATOM 5829 O O . MET A 1 1 ? 2.548 5.781 10.546 1.00 0.00 1 MET A O 6
ATOM 5845 N N . TYR A 1 2 ? 0.913 6.666 9.278 1.00 0.00 2 TYR A N 6
ATOM 5846 C CA . TYR A 1 2 ? -0.077 5.672 9.682 1.00 0.00 2 TYR A CA 6
ATOM 5847 C C . TYR A 1 2 ? -0.759 5.038 8.470 1.00 0.00 2 TYR A C 6
ATOM 5848 O O . TYR A 1 2 ? -0.967 5.691 7.448 1.00 0.00 2 TYR A O 6
ATOM 5866 N N . LYS A 1 3 ? -1.105 3.759 8.599 1.00 0.00 3 LYS A N 6
ATOM 5867 C CA . LYS A 1 3 ? -1.765 3.022 7.525 1.00 0.00 3 LYS A CA 6
ATOM 5868 C C . LYS A 1 3 ? -3.272 3.295 7.507 1.00 0.00 3 LYS A C 6
ATOM 5869 O O . LYS A 1 3 ? -3.964 2.933 6.556 1.00 0.00 3 LYS A O 6
ATOM 5888 N N . ASN A 1 4 ? -3.774 3.937 8.561 1.00 0.00 4 ASN A N 6
ATOM 5889 C CA . ASN A 1 4 ? -5.195 4.253 8.662 1.00 0.00 4 ASN A CA 6
ATOM 5890 C C . ASN A 1 4 ? -5.625 5.244 7.587 1.00 0.00 4 ASN A C 6
ATOM 5891 O O . ASN A 1 4 ? -6.780 5.245 7.162 1.00 0.00 4 ASN A O 6
ATOM 5902 N N . GLN A 1 5 ? -4.697 6.086 7.147 1.00 0.00 5 GLN A N 6
ATOM 5903 C CA . GLN A 1 5 ? -5.003 7.077 6.124 1.00 0.00 5 GLN A CA 6
ATOM 5904 C C . GLN A 1 5 ? -5.531 6.422 4.851 1.00 0.00 5 GLN A C 6
ATOM 5905 O O . GLN A 1 5 ? -6.507 6.899 4.268 1.00 0.00 5 GLN A O 6
ATOM 5919 N N . LEU A 1 6 ? -4.900 5.339 4.411 1.00 0.00 6 LEU A N 6
ATOM 5920 C CA . LEU A 1 6 ? -5.343 4.648 3.208 1.00 0.00 6 LEU A CA 6
ATOM 5921 C C . LEU A 1 6 ? -6.735 4.057 3.418 1.00 0.00 6 LEU A C 6
ATOM 5922 O O . LEU A 1 6 ? -7.599 4.137 2.548 1.00 0.00 6 LEU A O 6
ATOM 5938 N N . GLN A 1 7 ? -6.936 3.460 4.588 1.00 0.00 7 GLN A N 6
ATOM 5939 C CA . GLN A 1 7 ? -8.214 2.848 4.938 1.00 0.00 7 GLN A CA 6
ATOM 5940 C C . GLN A 1 7 ? -9.304 3.900 5.107 1.00 0.00 7 GLN A C 6
ATOM 5941 O O . GLN A 1 7 ? -10.487 3.625 4.904 1.00 0.00 7 GLN A O 6
ATOM 5955 N N . GLU A 1 8 ? -8.891 5.105 5.474 1.00 0.00 8 GLU A N 6
ATOM 5956 C CA . GLU A 1 8 ? -9.837 6.198 5.679 1.00 0.00 8 GLU A CA 6
ATOM 5957 C C . GLU A 1 8 ? -10.633 6.465 4.406 1.00 0.00 8 GLU A C 6
ATOM 5958 O O . GLU A 1 8 ? -11.862 6.531 4.437 1.00 0.00 8 GLU A O 6
ATOM 5970 N N . LEU A 1 9 ? -9.933 6.609 3.286 1.00 0.00 9 LEU A N 6
ATOM 5971 C CA . LEU A 1 9 ? -10.596 6.856 2.010 1.00 0.00 9 LEU A CA 6
ATOM 5972 C C . LEU A 1 9 ? -11.169 5.561 1.436 1.00 0.00 9 LEU A C 6
ATOM 5973 O O . LEU A 1 9 ? -12.123 5.585 0.659 1.00 0.00 9 LEU A O 6
ATOM 5989 N N . ALA A 1 10 ? -10.577 4.433 1.821 1.00 0.00 10 ALA A N 6
ATOM 5990 C CA . ALA A 1 10 ? -11.032 3.132 1.341 1.00 0.00 10 ALA A CA 6
ATOM 5991 C C . ALA A 1 10 ? -12.459 2.848 1.810 1.00 0.00 10 ALA A C 6
ATOM 5992 O O . ALA A 1 10 ? -13.291 2.356 1.049 1.00 0.00 10 ALA A O 6
ATOM 5999 N N . GLN A 1 11 ? -12.724 3.159 3.077 1.00 0.00 11 GLN A N 6
ATOM 6000 C CA . GLN A 1 11 ? -14.042 2.950 3.669 1.00 0.00 11 GLN A CA 6
ATOM 6001 C C . GLN A 1 11 ? -15.070 3.898 3.059 1.00 0.00 11 GLN A C 6
ATOM 6002 O O . GLN A 1 11 ? -16.221 3.524 2.825 1.00 0.00 11 GLN A O 6
ATOM 6016 N N . ARG A 1 12 ? -14.636 5.127 2.802 1.00 0.00 12 ARG A N 6
ATOM 6017 C CA . ARG A 1 12 ? -15.494 6.157 2.223 1.00 0.00 12 ARG A CA 6
ATOM 6018 C C . ARG A 1 12 ? -16.093 5.704 0.892 1.00 0.00 12 ARG A C 6
ATOM 6019 O O . ARG A 1 12 ? -17.117 6.228 0.454 1.00 0.00 12 ARG A O 6
ATOM 6040 N N . SER A 1 13 ? -15.449 4.732 0.251 1.00 0.00 13 SER A N 6
ATOM 6041 C CA . SER A 1 13 ? -15.917 4.215 -1.032 1.00 0.00 13 SER A CA 6
ATOM 6042 C C . SER A 1 13 ? -16.869 3.035 -0.840 1.00 0.00 13 SER A C 6
ATOM 6043 O O . SER A 1 13 ? -16.846 2.078 -1.614 1.00 0.00 13 SER A O 6
ATOM 6051 N N . CYS A 1 14 ? -17.694 3.109 0.202 1.00 0.00 14 CYS A N 6
ATOM 6052 C CA . CYS A 1 14 ? -18.660 2.054 0.504 1.00 0.00 14 CYS A CA 6
ATOM 6053 C C . CYS A 1 14 ? -17.953 0.743 0.825 1.00 0.00 14 CYS A C 6
ATOM 6054 O O . CYS A 1 14 ? -18.301 -0.310 0.290 1.00 0.00 14 CYS A O 6
ATOM 6062 N N . PHE A 1 15 ? -16.960 0.817 1.702 1.00 0.00 15 PHE A N 6
ATOM 6063 C CA . PHE A 1 15 ? -16.200 -0.362 2.097 1.00 0.00 15 PHE A CA 6
ATOM 6064 C C . PHE A 1 15 ? -15.577 -1.042 0.886 1.00 0.00 15 PHE A C 6
ATOM 6065 O O . PHE A 1 15 ? -16.083 -2.048 0.392 1.00 0.00 15 PHE A O 6
ATOM 6082 N N . ASN A 1 16 ? -14.477 -0.476 0.407 1.00 0.00 16 ASN A N 6
ATOM 6083 C CA . ASN A 1 16 ? -13.772 -1.022 -0.744 1.00 0.00 16 ASN A CA 6
ATOM 6084 C C . ASN A 1 16 ? -13.306 -2.442 -0.445 1.00 0.00 16 ASN A C 6
ATOM 6085 O O . ASN A 1 16 ? -13.205 -3.279 -1.342 1.00 0.00 16 ASN A O 6
ATOM 6096 N N . LEU A 1 17 ? -13.031 -2.705 0.829 1.00 0.00 17 LEU A N 6
ATOM 6097 C CA . LEU A 1 17 ? -12.571 -4.018 1.259 1.00 0.00 17 LEU A CA 6
ATOM 6098 C C . LEU A 1 17 ? -11.302 -4.419 0.519 1.00 0.00 17 LEU A C 6
ATOM 6099 O O . LEU A 1 17 ? -11.267 -5.438 -0.170 1.00 0.00 17 LEU A O 6
ATOM 6115 N N . PRO A 1 18 ? -10.242 -3.609 0.657 1.00 0.00 18 PRO A N 6
ATOM 6116 C CA . PRO A 1 18 ? -8.956 -3.871 0.007 1.00 0.00 18 PRO A CA 6
ATOM 6117 C C . PRO A 1 18 ? -8.251 -5.068 0.626 1.00 0.00 18 PRO A C 6
ATOM 6118 O O . PRO A 1 18 ? -8.540 -5.451 1.759 1.00 0.00 18 PRO A O 6
ATOM 6129 N N . SER A 1 19 ? -7.329 -5.658 -0.124 1.00 0.00 19 SER A N 6
ATOM 6130 C CA . SER A 1 19 ? -6.588 -6.814 0.361 1.00 0.00 19 SER A CA 6
ATOM 6131 C C . SER A 1 19 ? -5.091 -6.543 0.307 1.00 0.00 19 SER A C 6
ATOM 6132 O O . SER A 1 19 ? -4.582 -6.011 -0.679 1.00 0.00 19 SER A O 6
ATOM 6140 N N . TYR A 1 20 ? -4.386 -6.916 1.371 1.00 0.00 20 TYR A N 6
ATOM 6141 C CA . TYR A 1 20 ? -2.947 -6.711 1.438 1.00 0.00 20 TYR A CA 6
ATOM 6142 C C . TYR A 1 20 ? -2.223 -8.049 1.470 1.00 0.00 20 TYR A C 6
ATOM 6143 O O . TYR A 1 20 ? -2.603 -8.951 2.215 1.00 0.00 20 TYR A O 6
ATOM 6161 N N . THR A 1 21 ? -1.181 -8.174 0.662 1.00 0.00 21 THR A N 6
ATOM 6162 C CA . THR A 1 21 ? -0.407 -9.403 0.608 1.00 0.00 21 THR A CA 6
ATOM 6163 C C . THR A 1 21 ? 1.076 -9.084 0.642 1.00 0.00 21 THR A C 6
ATOM 6164 O O . THR A 1 21 ? 1.524 -8.125 0.026 1.00 0.00 21 THR A O 6
ATOM 6175 N N . CYS A 1 22 ? 1.836 -9.890 1.357 1.00 0.00 22 CYS A N 6
ATOM 6176 C CA . CYS A 1 22 ? 3.268 -9.668 1.459 1.00 0.00 22 CYS A CA 6
ATOM 6177 C C . CYS A 1 22 ? 4.025 -10.465 0.405 1.00 0.00 22 CYS A C 6
ATOM 6178 O O . CYS A 1 22 ? 3.756 -11.644 0.188 1.00 0.00 22 CYS A O 6
ATOM 6186 N N . ILE A 1 23 ? 4.978 -9.805 -0.248 1.00 0.00 23 ILE A N 6
ATOM 6187 C CA . ILE A 1 23 ? 5.783 -10.450 -1.279 1.00 0.00 23 ILE A CA 6
ATOM 6188 C C . ILE A 1 23 ? 7.239 -10.530 -0.844 1.00 0.00 23 ILE A C 6
ATOM 6189 O O . ILE A 1 23 ? 7.861 -9.514 -0.547 1.00 0.00 23 ILE A O 6
ATOM 6205 N N . ARG A 1 24 ? 7.782 -11.739 -0.816 1.00 0.00 24 ARG A N 6
ATOM 6206 C CA . ARG A 1 24 ? 9.169 -11.943 -0.408 1.00 0.00 24 ARG A CA 6
ATOM 6207 C C . ARG A 1 24 ? 9.994 -12.539 -1.544 1.00 0.00 24 ARG A C 6
ATOM 6208 O O . ARG A 1 24 ? 9.489 -13.335 -2.336 1.00 0.00 24 ARG A O 6
ATOM 6229 N N . GLU A 1 25 ? 11.266 -12.154 -1.623 1.00 0.00 25 GLU A N 6
ATOM 6230 C CA . GLU A 1 25 ? 12.142 -12.667 -2.669 1.00 0.00 25 GLU A CA 6
ATOM 6231 C C . GLU A 1 25 ? 13.012 -13.788 -2.114 1.00 0.00 25 GLU A C 6
ATOM 6232 O O . GLU A 1 25 ? 13.928 -13.540 -1.331 1.00 0.00 25 GLU A O 6
ATOM 6244 N N . GLY A 1 26 ? 12.738 -15.021 -2.539 1.00 0.00 26 GLY A N 6
ATOM 6245 C CA . GLY A 1 26 ? 13.510 -16.154 -2.062 1.00 0.00 26 GLY A CA 6
ATOM 6246 C C . GLY A 1 26 ? 12.764 -16.967 -1.017 1.00 0.00 26 GLY A C 6
ATOM 6247 O O . GLY A 1 26 ? 11.617 -16.665 -0.691 1.00 0.00 26 GLY A O 6
ATOM 6251 N N . PRO A 1 27 ? 13.401 -18.024 -0.488 1.00 0.00 27 PRO A N 6
ATOM 6252 C CA . PRO A 1 27 ? 12.804 -18.901 0.531 1.00 0.00 27 PRO A CA 6
ATOM 6253 C C . PRO A 1 27 ? 12.333 -18.136 1.767 1.00 0.00 27 PRO A C 6
ATOM 6254 O O . PRO A 1 27 ? 12.190 -16.914 1.737 1.00 0.00 27 PRO A O 6
ATOM 6265 N N . ASP A 1 28 ? 12.101 -18.866 2.858 1.00 0.00 28 ASP A N 6
ATOM 6266 C CA . ASP A 1 28 ? 11.644 -18.258 4.109 1.00 0.00 28 ASP A CA 6
ATOM 6267 C C . ASP A 1 28 ? 12.615 -17.182 4.592 1.00 0.00 28 ASP A C 6
ATOM 6268 O O . ASP A 1 28 ? 12.254 -16.327 5.402 1.00 0.00 28 ASP A O 6
ATOM 6277 N N . HIS A 1 29 ? 13.843 -17.226 4.090 1.00 0.00 29 HIS A N 6
ATOM 6278 C CA . HIS A 1 29 ? 14.862 -16.255 4.461 1.00 0.00 29 HIS A CA 6
ATOM 6279 C C . HIS A 1 29 ? 15.011 -15.211 3.357 1.00 0.00 29 HIS A C 6
ATOM 6280 O O . HIS A 1 29 ? 16.075 -14.617 3.184 1.00 0.00 29 HIS A O 6
ATOM 6294 N N . ALA A 1 30 ? 13.927 -14.997 2.612 1.00 0.00 30 ALA A N 6
ATOM 6295 C CA . ALA A 1 30 ? 13.919 -14.035 1.517 1.00 0.00 30 ALA A CA 6
ATOM 6296 C C . ALA A 1 30 ? 14.486 -12.679 1.958 1.00 0.00 30 ALA A C 6
ATOM 6297 O O . ALA A 1 30 ? 13.882 -11.996 2.785 1.00 0.00 30 ALA A O 6
ATOM 6304 N N . PRO A 1 31 ? 15.654 -12.261 1.414 1.00 0.00 31 PRO A N 6
ATOM 6305 C CA . PRO A 1 31 ? 16.285 -10.977 1.767 1.00 0.00 31 PRO A CA 6
ATOM 6306 C C . PRO A 1 31 ? 15.439 -9.739 1.464 1.00 0.00 31 PRO A C 6
ATOM 6307 O O . PRO A 1 31 ? 15.570 -8.726 2.150 1.00 0.00 31 PRO A O 6
ATOM 6318 N N . ARG A 1 32 ? 14.573 -9.806 0.448 1.00 0.00 32 ARG A N 6
ATOM 6319 C CA . ARG A 1 32 ? 13.751 -8.647 0.094 1.00 0.00 32 ARG A CA 6
ATOM 6320 C C . ARG A 1 32 ? 12.279 -8.833 0.442 1.00 0.00 32 ARG A C 6
ATOM 6321 O O . ARG A 1 32 ? 11.664 -9.836 0.082 1.00 0.00 32 ARG A O 6
ATOM 6342 N N . PHE A 1 33 ? 11.727 -7.848 1.151 1.00 0.00 33 PHE A N 6
ATOM 6343 C CA . PHE A 1 33 ? 10.324 -7.876 1.549 1.00 0.00 33 PHE A CA 6
ATOM 6344 C C . PHE A 1 33 ? 9.579 -6.673 0.968 1.00 0.00 33 PHE A C 6
ATOM 6345 O O . PHE A 1 33 ? 10.046 -5.538 1.047 1.00 0.00 33 PHE A O 6
ATOM 6362 N N . LYS A 1 34 ? 8.418 -6.942 0.388 1.00 0.00 34 LYS A N 6
ATOM 6363 C CA . LYS A 1 34 ? 7.597 -5.900 -0.212 1.00 0.00 34 LYS A CA 6
ATOM 6364 C C . LYS A 1 34 ? 6.142 -6.106 0.148 1.00 0.00 34 LYS A C 6
ATOM 6365 O O . LYS A 1 34 ? 5.749 -7.197 0.547 1.00 0.00 34 LYS A O 6
ATOM 6384 N N . ALA A 1 35 ? 5.346 -5.052 0.033 1.00 0.00 35 ALA A N 6
ATOM 6385 C CA . ALA A 1 35 ? 3.928 -5.146 0.347 1.00 0.00 35 ALA A CA 6
ATOM 6386 C C . ALA A 1 35 ? 3.084 -4.822 -0.877 1.00 0.00 35 ALA A C 6
ATOM 6387 O O . ALA A 1 35 ? 3.360 -3.860 -1.592 1.00 0.00 35 ALA A O 6
ATOM 6394 N N . THR A 1 36 ? 2.055 -5.630 -1.114 1.00 0.00 36 THR A N 6
ATOM 6395 C CA . THR A 1 36 ? 1.169 -5.419 -2.256 1.00 0.00 36 THR A CA 6
ATOM 6396 C C . THR A 1 36 ? -0.260 -5.166 -1.789 1.00 0.00 36 THR A C 6
ATOM 6397 O O . THR A 1 36 ? -0.737 -5.811 -0.861 1.00 0.00 36 THR A O 6
ATOM 6408 N N . VAL A 1 37 ? -0.936 -4.218 -2.427 1.00 0.00 37 VAL A N 6
ATOM 6409 C CA . VAL A 1 37 ? -2.310 -3.895 -2.059 1.00 0.00 37 VAL A CA 6
ATOM 6410 C C . VAL A 1 37 ? -3.206 -3.794 -3.287 1.00 0.00 37 VAL A C 6
ATOM 6411 O O . VAL A 1 37 ? -2.862 -3.135 -4.266 1.00 0.00 37 VAL A O 6
ATOM 6424 N N . ASN A 1 38 ? -4.363 -4.443 -3.215 1.00 0.00 38 ASN A N 6
ATOM 6425 C CA . ASN A 1 38 ? -5.324 -4.432 -4.314 1.00 0.00 38 ASN A CA 6
ATOM 6426 C C . ASN A 1 38 ? -6.322 -3.294 -4.138 1.00 0.00 38 ASN A C 6
ATOM 6427 O O . ASN A 1 38 ? -6.894 -3.125 -3.060 1.00 0.00 38 ASN A O 6
ATOM 6438 N N . PHE A 1 39 ? -6.528 -2.508 -5.195 1.00 0.00 39 PHE A N 6
ATOM 6439 C CA . PHE A 1 39 ? -7.458 -1.385 -5.134 1.00 0.00 39 PHE A CA 6
ATOM 6440 C C . PHE A 1 39 ? -8.315 -1.276 -6.395 1.00 0.00 39 PHE A C 6
ATOM 6441 O O . PHE A 1 39 ? -7.866 -0.761 -7.421 1.00 0.00 39 PHE A O 6
ATOM 6458 N N . ASN A 1 40 ? -9.550 -1.755 -6.308 1.00 0.00 40 ASN A N 6
ATOM 6459 C CA . ASN A 1 40 ? -10.481 -1.703 -7.432 1.00 0.00 40 ASN A CA 6
ATOM 6460 C C . ASN A 1 40 ? -9.858 -2.211 -8.728 1.00 0.00 40 ASN A C 6
ATOM 6461 O O . ASN A 1 40 ? -9.985 -1.568 -9.770 1.00 0.00 40 ASN A O 6
ATOM 6472 N N . GLY A 1 41 ? -9.193 -3.358 -8.677 1.00 0.00 41 GLY A N 6
ATOM 6473 C CA . GLY A 1 41 ? -8.576 -3.902 -9.876 1.00 0.00 41 GLY A CA 6
ATOM 6474 C C . GLY A 1 41 ? -7.189 -3.343 -10.152 1.00 0.00 41 GLY A C 6
ATOM 6475 O O . GLY A 1 41 ? -6.558 -3.712 -11.144 1.00 0.00 41 GLY A O 6
ATOM 6479 N N . GLU A 1 42 ? -6.712 -2.457 -9.282 1.00 0.00 42 GLU A N 6
ATOM 6480 C CA . GLU A 1 42 ? -5.401 -1.862 -9.443 1.00 0.00 42 GLU A CA 6
ATOM 6481 C C . GLU A 1 42 ? -4.549 -2.210 -8.249 1.00 0.00 42 GLU A C 6
ATOM 6482 O O . GLU A 1 42 ? -4.822 -1.806 -7.121 1.00 0.00 42 GLU A O 6
ATOM 6494 N N . ILE A 1 43 ? -3.502 -2.949 -8.525 1.00 0.00 43 ILE A N 6
ATOM 6495 C CA . ILE A 1 43 ? -2.580 -3.388 -7.493 1.00 0.00 43 ILE A CA 6
ATOM 6496 C C . ILE A 1 43 ? -1.300 -2.581 -7.467 1.00 0.00 43 ILE A C 6
ATOM 6497 O O . ILE A 1 43 ? -0.654 -2.380 -8.495 1.00 0.00 43 ILE A O 6
ATOM 6513 N N . PHE A 1 44 ? -0.944 -2.118 -6.277 1.00 0.00 44 PHE A N 6
ATOM 6514 C CA . PHE A 1 44 ? 0.266 -1.337 -6.096 1.00 0.00 44 PHE A CA 6
ATOM 6515 C C . PHE A 1 44 ? 1.217 -2.050 -5.139 1.00 0.00 44 PHE A C 6
ATOM 6516 O O . PHE A 1 44 ? 0.782 -2.783 -4.248 1.00 0.00 44 PHE A O 6
ATOM 6533 N N . GLU A 1 45 ? 2.515 -1.839 -5.326 1.00 0.00 45 GLU A N 6
ATOM 6534 C CA . GLU A 1 45 ? 3.513 -2.446 -4.500 1.00 0.00 45 GLU A CA 6
ATOM 6535 C C . GLU A 1 45 ? 4.607 -1.439 -4.222 1.00 0.00 45 GLU A C 6
ATOM 6536 O O . GLU A 1 45 ? 4.739 -0.421 -4.903 1.00 0.00 45 GLU A O 6
ATOM 6548 N N . SER A 1 46 ? 5.374 -1.748 -3.223 1.00 0.00 46 SER A N 6
ATOM 6549 C CA . SER A 1 46 ? 6.481 -0.908 -2.796 1.00 0.00 46 SER A CA 6
ATOM 6550 C C . SER A 1 46 ? 7.822 -1.581 -3.077 1.00 0.00 46 SER A C 6
ATOM 6551 O O . SER A 1 46 ? 8.204 -2.509 -2.366 1.00 0.00 46 SER A O 6
ATOM 6559 N N . PRO A 1 47 ? 8.558 -1.146 -4.116 1.00 0.00 47 PRO A N 6
ATOM 6560 C CA . PRO A 1 47 ? 9.854 -1.735 -4.439 1.00 0.00 47 PRO A CA 6
ATOM 6561 C C . PRO A 1 47 ? 10.949 -1.200 -3.521 1.00 0.00 47 PRO A C 6
ATOM 6562 O O . PRO A 1 47 ? 11.943 -0.637 -3.981 1.00 0.00 47 PRO A O 6
ATOM 6573 N N . GLN A 1 48 ? 10.755 -1.377 -2.215 1.00 0.00 48 GLN A N 6
ATOM 6574 C CA . GLN A 1 48 ? 11.724 -0.907 -1.232 1.00 0.00 48 GLN A CA 6
ATOM 6575 C C . GLN A 1 48 ? 12.014 -1.980 -0.192 1.00 0.00 48 GLN A C 6
ATOM 6576 O O . GLN A 1 48 ? 11.197 -2.874 0.037 1.00 0.00 48 GLN A O 6
ATOM 6590 N N . TYR A 1 49 ? 13.183 -1.889 0.435 1.00 0.00 49 TYR A N 6
ATOM 6591 C CA . TYR A 1 49 ? 13.576 -2.856 1.452 1.00 0.00 49 TYR A CA 6
ATOM 6592 C C . TYR A 1 49 ? 13.190 -2.339 2.831 1.00 0.00 49 TYR A C 6
ATOM 6593 O O . TYR A 1 49 ? 13.501 -1.199 3.181 1.00 0.00 49 TYR A O 6
ATOM 6611 N N . CYS A 1 50 ? 12.513 -3.173 3.612 1.00 0.00 50 CYS A N 6
ATOM 6612 C CA . CYS A 1 50 ? 12.087 -2.779 4.951 1.00 0.00 50 CYS A CA 6
ATOM 6613 C C . CYS A 1 50 ? 12.669 -3.700 6.019 1.00 0.00 50 CYS A C 6
ATOM 6614 O O . CYS A 1 50 ? 12.834 -4.899 5.801 1.00 0.00 50 CYS A O 6
ATOM 6622 N N . SER A 1 51 ? 12.982 -3.123 7.178 1.00 0.00 51 SER A N 6
ATOM 6623 C CA . SER A 1 51 ? 13.546 -3.885 8.286 1.00 0.00 51 SER A CA 6
ATOM 6624 C C . SER A 1 51 ? 12.548 -4.926 8.781 1.00 0.00 51 SER A C 6
ATOM 6625 O O . SER A 1 51 ? 12.921 -6.052 9.111 1.00 0.00 51 SER A O 6
ATOM 6633 N N . THR A 1 52 ? 11.278 -4.537 8.831 1.00 0.00 52 THR A N 6
ATOM 6634 C CA . THR A 1 52 ? 10.221 -5.429 9.284 1.00 0.00 52 THR A CA 6
ATOM 6635 C C . THR A 1 52 ? 9.082 -5.495 8.270 1.00 0.00 52 THR A C 6
ATOM 6636 O O . THR A 1 52 ? 8.911 -4.595 7.447 1.00 0.00 52 THR A O 6
ATOM 6647 N N . LEU A 1 53 ? 8.307 -6.568 8.346 1.00 0.00 53 LEU A N 6
ATOM 6648 C CA . LEU A 1 53 ? 7.182 -6.782 7.444 1.00 0.00 53 LEU A CA 6
ATOM 6649 C C . LEU A 1 53 ? 6.119 -5.688 7.578 1.00 0.00 53 LEU A C 6
ATOM 6650 O O . LEU A 1 53 ? 5.582 -5.211 6.577 1.00 0.00 53 LEU A O 6
ATOM 6666 N N . ARG A 1 54 ? 5.820 -5.296 8.812 1.00 0.00 54 ARG A N 6
ATOM 6667 C CA . ARG A 1 54 ? 4.816 -4.262 9.061 1.00 0.00 54 ARG A CA 6
ATOM 6668 C C . ARG A 1 54 ? 5.163 -2.966 8.329 1.00 0.00 54 ARG A C 6
ATOM 6669 O O . ARG A 1 54 ? 4.281 -2.266 7.829 1.00 0.00 54 ARG A O 6
ATOM 6690 N N . GLN A 1 55 ? 6.451 -2.656 8.267 1.00 0.00 55 GLN A N 6
ATOM 6691 C CA . GLN A 1 55 ? 6.929 -1.450 7.595 1.00 0.00 55 GLN A CA 6
ATOM 6692 C C . GLN A 1 55 ? 6.646 -1.498 6.097 1.00 0.00 55 GLN A C 6
ATOM 6693 O O . GLN A 1 55 ? 6.371 -0.473 5.472 1.00 0.00 55 GLN A O 6
ATOM 6707 N N . ALA A 1 56 ? 6.725 -2.695 5.525 1.00 0.00 56 ALA A N 6
ATOM 6708 C CA . ALA A 1 56 ? 6.486 -2.871 4.097 1.00 0.00 56 ALA A CA 6
ATOM 6709 C C . ALA A 1 56 ? 5.077 -2.422 3.720 1.00 0.00 56 ALA A C 6
ATOM 6710 O O . ALA A 1 56 ? 4.880 -1.763 2.697 1.00 0.00 56 ALA A O 6
ATOM 6717 N N . GLU A 1 57 ? 4.100 -2.776 4.549 1.00 0.00 57 GLU A N 6
ATOM 6718 C CA . GLU A 1 57 ? 2.715 -2.398 4.293 1.00 0.00 57 GLU A CA 6
ATOM 6719 C C . GLU A 1 57 ? 2.564 -0.882 4.309 1.00 0.00 57 GLU A C 6
ATOM 6720 O O . GLU A 1 57 ? 1.855 -0.305 3.485 1.00 0.00 57 GLU A O 6
ATOM 6732 N N . HIS A 1 58 ? 3.240 -0.242 5.258 1.00 0.00 58 HIS A N 6
ATOM 6733 C CA . HIS A 1 58 ? 3.190 1.210 5.387 1.00 0.00 58 HIS A CA 6
ATOM 6734 C C . HIS A 1 58 ? 3.726 1.894 4.135 1.00 0.00 58 HIS A C 6
ATOM 6735 O O . HIS A 1 58 ? 3.120 2.834 3.619 1.00 0.00 58 HIS A O 6
ATOM 6749 N N . SER A 1 59 ? 4.869 1.419 3.656 1.00 0.00 59 SER A N 6
ATOM 6750 C CA . SER A 1 59 ? 5.492 1.983 2.465 1.00 0.00 59 SER A CA 6
ATOM 6751 C C . SER A 1 59 ? 4.554 1.870 1.269 1.00 0.00 59 SER A C 6
ATOM 6752 O O . SER A 1 59 ? 4.440 2.800 0.466 1.00 0.00 59 SER A O 6
ATOM 6760 N N . ALA A 1 60 ? 3.888 0.728 1.150 1.00 0.00 60 ALA A N 6
ATOM 6761 C CA . ALA A 1 60 ? 2.959 0.499 0.050 1.00 0.00 60 ALA A CA 6
ATOM 6762 C C . ALA A 1 60 ? 1.821 1.512 0.100 1.00 0.00 60 ALA A C 6
ATOM 6763 O O . ALA A 1 60 ? 1.382 2.023 -0.932 1.00 0.00 60 ALA A O 6
ATOM 6770 N N . ALA A 1 61 ? 1.351 1.797 1.310 1.00 0.00 61 ALA A N 6
ATOM 6771 C CA . ALA A 1 61 ? 0.267 2.752 1.505 1.00 0.00 61 ALA A CA 6
ATOM 6772 C C . ALA A 1 61 ? 0.671 4.137 1.015 1.00 0.00 61 ALA A C 6
ATOM 6773 O O . ALA A 1 61 ? -0.131 4.853 0.418 1.00 0.00 61 ALA A O 6
ATOM 6780 N N . GLU A 1 62 ? 1.923 4.508 1.274 1.00 0.00 62 GLU A N 6
ATOM 6781 C CA . GLU A 1 62 ? 2.427 5.810 0.854 1.00 0.00 62 GLU A CA 6
ATOM 6782 C C . GLU A 1 62 ? 2.355 5.957 -0.661 1.00 0.00 62 GLU A C 6
ATOM 6783 O O . GLU A 1 62 ? 1.939 6.997 -1.172 1.00 0.00 62 GLU A O 6
ATOM 6795 N N . VAL A 1 63 ? 2.761 4.914 -1.377 1.00 0.00 63 VAL A N 6
ATOM 6796 C CA . VAL A 1 63 ? 2.736 4.940 -2.833 1.00 0.00 63 VAL A CA 6
ATOM 6797 C C . VAL A 1 63 ? 1.316 5.127 -3.353 1.00 0.00 63 VAL A C 6
ATOM 6798 O O . VAL A 1 63 ? 1.077 5.926 -4.259 1.00 0.00 63 VAL A O 6
ATOM 6811 N N . ALA A 1 64 ? 0.377 4.381 -2.780 1.00 0.00 64 ALA A N 6
ATOM 6812 C CA . ALA A 1 64 ? -1.018 4.473 -3.193 1.00 0.00 64 ALA A CA 6
ATOM 6813 C C . ALA A 1 64 ? -1.557 5.883 -2.988 1.00 0.00 64 ALA A C 6
ATOM 6814 O O . ALA A 1 64 ? -2.267 6.415 -3.843 1.00 0.00 64 ALA A O 6
ATOM 6821 N N . LEU A 1 65 ? -1.220 6.491 -1.855 1.00 0.00 65 LEU A N 6
ATOM 6822 C CA . LEU A 1 65 ? -1.679 7.841 -1.561 1.00 0.00 65 LEU A CA 6
ATOM 6823 C C . LEU A 1 65 ? -1.122 8.832 -2.574 1.00 0.00 65 LEU A C 6
ATOM 6824 O O . LEU A 1 65 ? -1.821 9.746 -3.012 1.00 0.00 65 LEU A O 6
ATOM 6840 N N . ASN A 1 66 ? 0.144 8.648 -2.941 1.00 0.00 66 ASN A N 6
ATOM 6841 C CA . ASN A 1 66 ? 0.787 9.531 -3.904 1.00 0.00 66 ASN A CA 6
ATOM 6842 C C . ASN A 1 66 ? 0.069 9.470 -5.249 1.00 0.00 66 ASN A C 6
ATOM 6843 O O . ASN A 1 66 ? -0.130 10.493 -5.901 1.00 0.00 66 ASN A O 6
ATOM 6854 N N . ALA A 1 67 ? -0.317 8.267 -5.660 1.00 0.00 67 ALA A N 6
ATOM 6855 C CA . ALA A 1 67 ? -1.019 8.093 -6.926 1.00 0.00 67 ALA A CA 6
ATOM 6856 C C . ALA A 1 67 ? -2.354 8.828 -6.894 1.00 0.00 67 ALA A C 6
ATOM 6857 O O . ALA A 1 67 ? -2.759 9.456 -7.870 1.00 0.00 67 ALA A O 6
ATOM 6864 N N . LEU A 1 68 ? -3.029 8.737 -5.754 1.00 0.00 68 LEU A N 6
ATOM 6865 C CA . LEU A 1 68 ? -4.322 9.386 -5.567 1.00 0.00 68 LEU A CA 6
ATOM 6866 C C . LEU A 1 68 ? -4.205 10.902 -5.719 1.00 0.00 68 LEU A C 6
ATOM 6867 O O . LEU A 1 68 ? -5.037 11.533 -6.372 1.00 0.00 68 LEU A O 6
ATOM 6883 N N . SER A 1 69 ? -3.171 11.478 -5.116 1.00 0.00 69 SER A N 6
ATOM 6884 C CA . SER A 1 69 ? -2.950 12.921 -5.185 1.00 0.00 69 SER A CA 6
ATOM 6885 C C . SER A 1 69 ? -2.729 13.378 -6.621 1.00 0.00 69 SER A C 6
ATOM 6886 O O . SER A 1 69 ? -3.030 14.517 -6.977 1.00 0.00 69 SER A O 6
ATOM 6894 N N . ASN A 1 70 ? -2.201 12.480 -7.439 1.00 0.00 70 ASN A N 6
ATOM 6895 C CA . ASN A 1 70 ? -1.935 12.780 -8.839 1.00 0.00 70 ASN A CA 6
ATOM 6896 C C . ASN A 1 70 ? -1.039 14.007 -8.997 1.00 0.00 70 ASN A C 6
ATOM 6897 O O . ASN A 1 70 ? -1.235 14.813 -9.907 1.00 0.00 70 ASN A O 6
ATOM 6908 N N . ARG A 1 71 ? -0.057 14.147 -8.114 1.00 0.00 71 ARG A N 6
ATOM 6909 C CA . ARG A 1 71 ? 0.861 15.279 -8.173 1.00 0.00 71 ARG A CA 6
ATOM 6910 C C . ARG A 1 71 ? 1.947 15.037 -9.218 1.00 0.00 71 ARG A C 6
ATOM 6911 O O . ARG A 1 71 ? 2.359 13.899 -9.442 1.00 0.00 71 ARG A O 6
ATOM 6932 N N . GLY A 1 72 ? 2.405 16.112 -9.851 1.00 0.00 72 GLY A N 6
ATOM 6933 C CA . GLY A 1 72 ? 3.439 15.994 -10.864 1.00 0.00 72 GLY A CA 6
ATOM 6934 C C . GLY A 1 72 ? 4.641 16.868 -10.572 1.00 0.00 72 GLY A C 6
ATOM 6935 O O . GLY A 1 72 ? 4.642 17.635 -9.608 1.00 0.00 72 GLY A O 6
ATOM 6939 N N . LEU A 1 73 ? 5.670 16.750 -11.408 1.00 0.00 73 LEU A N 6
ATOM 6940 C CA . LEU A 1 73 ? 6.887 17.534 -11.239 1.00 0.00 73 LEU A CA 6
ATOM 6941 C C . LEU A 1 73 ? 6.594 19.025 -11.373 1.00 0.00 73 LEU A C 6
ATOM 6942 O O . LEU A 1 73 ? 7.153 19.845 -10.646 1.00 0.00 73 LEU A O 6
ATOM 6958 N N . GLU A 1 74 ? 5.717 19.366 -12.312 1.00 0.00 74 GLU A N 6
ATOM 6959 C CA . GLU A 1 74 ? 5.348 20.758 -12.545 1.00 0.00 74 GLU A CA 6
ATOM 6960 C C . GLU A 1 74 ? 6.570 21.585 -12.933 1.00 0.00 74 GLU A C 6
ATOM 6961 O O . GLU A 1 74 ? 7.072 22.380 -12.140 1.00 0.00 74 GLU A O 6
ATOM 6973 N N . HIS A 1 75 ? 7.044 21.386 -14.159 1.00 0.00 75 HIS A N 6
ATOM 6974 C CA . HIS A 1 75 ? 8.207 22.110 -14.655 1.00 0.00 75 HIS A CA 6
ATOM 6975 C C . HIS A 1 75 ? 9.377 21.995 -13.685 1.00 0.00 75 HIS A C 6
ATOM 6976 O O . HIS A 1 75 ? 9.331 21.105 -12.807 1.00 0.00 75 HIS A O 6
ATOM 6991 N N . MET A 1 1 ? 1.457 7.345 9.931 1.00 0.00 1 MET A N 7
ATOM 6992 C CA . MET A 1 1 ? 0.202 8.120 9.745 1.00 0.00 1 MET A CA 7
ATOM 6993 C C . MET A 1 1 ? -0.305 7.996 8.311 1.00 0.00 1 MET A C 7
ATOM 6994 O O . MET A 1 1 ? -1.510 8.050 8.065 1.00 0.00 1 MET A O 7
ATOM 7010 N N . TYR A 1 2 ? 0.620 7.811 7.375 1.00 0.00 2 TYR A N 7
ATOM 7011 C CA . TYR A 1 2 ? 0.267 7.680 5.966 1.00 0.00 2 TYR A CA 7
ATOM 7012 C C . TYR A 1 2 ? -0.630 6.467 5.754 1.00 0.00 2 TYR A C 7
ATOM 7013 O O . TYR A 1 2 ? -1.545 6.495 4.933 1.00 0.00 2 TYR A O 7
ATOM 7031 N N . LYS A 1 3 ? -0.358 5.402 6.498 1.00 0.00 3 LYS A N 7
ATOM 7032 C CA . LYS A 1 3 ? -1.146 4.183 6.391 1.00 0.00 3 LYS A CA 7
ATOM 7033 C C . LYS A 1 3 ? -2.607 4.478 6.721 1.00 0.00 3 LYS A C 7
ATOM 7034 O O . LYS A 1 3 ? -3.519 3.986 6.056 1.00 0.00 3 LYS A O 7
ATOM 7053 N N . ASN A 1 4 ? -2.814 5.283 7.759 1.00 0.00 4 ASN A N 7
ATOM 7054 C CA . ASN A 1 4 ? -4.156 5.655 8.194 1.00 0.00 4 ASN A CA 7
ATOM 7055 C C . ASN A 1 4 ? -4.906 6.436 7.113 1.00 0.00 4 ASN A C 7
ATOM 7056 O O . ASN A 1 4 ? -6.101 6.229 6.911 1.00 0.00 4 ASN A O 7
ATOM 7067 N N . GLN A 1 5 ? -4.205 7.338 6.424 1.00 0.00 5 GLN A N 7
ATOM 7068 C CA . GLN A 1 5 ? -4.831 8.138 5.371 1.00 0.00 5 GLN A CA 7
ATOM 7069 C C . GLN A 1 5 ? -5.460 7.269 4.286 1.00 0.00 5 GLN A C 7
ATOM 7070 O O . GLN A 1 5 ? -6.548 7.578 3.800 1.00 0.00 5 GLN A O 7
ATOM 7084 N N . LEU A 1 6 ? -4.785 6.197 3.892 1.00 0.00 6 LEU A N 7
ATOM 7085 C CA . LEU A 1 6 ? -5.320 5.313 2.862 1.00 0.00 6 LEU A CA 7
ATOM 7086 C C . LEU A 1 6 ? -6.644 4.707 3.316 1.00 0.00 6 LEU A C 7
ATOM 7087 O O . LEU A 1 6 ? -7.606 4.650 2.554 1.00 0.00 6 LEU A O 7
ATOM 7103 N N . GLN A 1 7 ? -6.680 4.260 4.567 1.00 0.00 7 GLN A N 7
ATOM 7104 C CA . GLN A 1 7 ? -7.881 3.654 5.139 1.00 0.00 7 GLN A CA 7
ATOM 7105 C C . GLN A 1 7 ? -9.004 4.677 5.263 1.00 0.00 7 GLN A C 7
ATOM 7106 O O . GLN A 1 7 ? -10.181 4.330 5.241 1.00 0.00 7 GLN A O 7
ATOM 7120 N N . GLU A 1 8 ? -8.630 5.938 5.401 1.00 0.00 8 GLU A N 7
ATOM 7121 C CA . GLU A 1 8 ? -9.624 6.993 5.532 1.00 0.00 8 GLU A CA 7
ATOM 7122 C C . GLU A 1 8 ? -10.537 6.994 4.307 1.00 0.00 8 GLU A C 7
ATOM 7123 O O . GLU A 1 8 ? -11.761 6.988 4.432 1.00 0.00 8 GLU A O 7
ATOM 7135 N N . LEU A 1 9 ? -9.929 6.992 3.125 1.00 0.00 9 LEU A N 7
ATOM 7136 C CA . LEU A 1 9 ? -10.685 6.982 1.874 1.00 0.00 9 LEU A CA 7
ATOM 7137 C C . LEU A 1 9 ? -11.132 5.569 1.486 1.00 0.00 9 LEU A C 7
ATOM 7138 O O . LEU A 1 9 ? -12.190 5.388 0.880 1.00 0.00 9 LEU A O 7
ATOM 7154 N N . ALA A 1 10 ? -10.322 4.574 1.838 1.00 0.00 10 ALA A N 7
ATOM 7155 C CA . ALA A 1 10 ? -10.632 3.180 1.515 1.00 0.00 10 ALA A CA 7
ATOM 7156 C C . ALA A 1 10 ? -11.887 2.693 2.240 1.00 0.00 10 ALA A C 7
ATOM 7157 O O . ALA A 1 10 ? -12.732 2.015 1.654 1.00 0.00 10 ALA A O 7
ATOM 7164 N N . GLN A 1 11 ? -12.001 3.048 3.516 1.00 0.00 11 GLN A N 7
ATOM 7165 C CA . GLN A 1 11 ? -13.147 2.651 4.327 1.00 0.00 11 GLN A CA 7
ATOM 7166 C C . GLN A 1 11 ? -14.406 3.388 3.881 1.00 0.00 11 GLN A C 7
ATOM 7167 O O . GLN A 1 11 ? -15.524 2.912 4.080 1.00 0.00 11 GLN A O 7
ATOM 7181 N N . ARG A 1 12 ? -14.213 4.555 3.279 1.00 0.00 12 ARG A N 7
ATOM 7182 C CA . ARG A 1 12 ? -15.322 5.372 2.802 1.00 0.00 12 ARG A CA 7
ATOM 7183 C C . ARG A 1 12 ? -16.187 4.622 1.790 1.00 0.00 12 ARG A C 7
ATOM 7184 O O . ARG A 1 12 ? -17.406 4.787 1.772 1.00 0.00 12 ARG A O 7
ATOM 7205 N N . SER A 1 13 ? -15.565 3.798 0.953 1.00 0.00 13 SER A N 7
ATOM 7206 C CA . SER A 1 13 ? -16.314 3.047 -0.050 1.00 0.00 13 SER A CA 7
ATOM 7207 C C . SER A 1 13 ? -17.123 1.915 0.595 1.00 0.00 13 SER A C 7
ATOM 7208 O O . SER A 1 13 ? -17.984 1.319 -0.047 1.00 0.00 13 SER A O 7
ATOM 7216 N N . CYS A 1 14 ? -16.850 1.636 1.869 1.00 0.00 14 CYS A N 7
ATOM 7217 C CA . CYS A 1 14 ? -17.558 0.587 2.603 1.00 0.00 14 CYS A CA 7
ATOM 7218 C C . CYS A 1 14 ? -17.345 -0.802 1.996 1.00 0.00 14 CYS A C 7
ATOM 7219 O O . CYS A 1 14 ? -18.086 -1.738 2.300 1.00 0.00 14 CYS A O 7
ATOM 7227 N N . PHE A 1 15 ? -16.311 -0.949 1.174 1.00 0.00 15 PHE A N 7
ATOM 7228 C CA . PHE A 1 15 ? -16.020 -2.237 0.546 1.00 0.00 15 PHE A CA 7
ATOM 7229 C C . PHE A 1 15 ? -14.741 -2.842 1.114 1.00 0.00 15 PHE A C 7
ATOM 7230 O O . PHE A 1 15 ? -13.734 -2.154 1.276 1.00 0.00 15 PHE A O 7
ATOM 7247 N N . ASN A 1 16 ? -14.791 -4.134 1.420 1.00 0.00 16 ASN A N 7
ATOM 7248 C CA . ASN A 1 16 ? -13.637 -4.829 1.972 1.00 0.00 16 ASN A CA 7
ATOM 7249 C C . ASN A 1 16 ? -12.873 -5.590 0.888 1.00 0.00 16 ASN A C 7
ATOM 7250 O O . ASN A 1 16 ? -12.062 -6.464 1.193 1.00 0.00 16 ASN A O 7
ATOM 7261 N N . LEU A 1 17 ? -13.130 -5.257 -0.377 1.00 0.00 17 LEU A N 7
ATOM 7262 C CA . LEU A 1 17 ? -12.452 -5.920 -1.486 1.00 0.00 17 LEU A CA 7
ATOM 7263 C C . LEU A 1 17 ? -10.930 -5.798 -1.385 1.00 0.00 17 LEU A C 7
ATOM 7264 O O . LEU A 1 17 ? -10.227 -6.788 -1.580 1.00 0.00 17 LEU A O 7
ATOM 7280 N N . PRO A 1 18 ? -10.379 -4.602 -1.085 1.00 0.00 18 PRO A N 7
ATOM 7281 C CA . PRO A 1 18 ? -8.928 -4.439 -0.973 1.00 0.00 18 PRO A CA 7
ATOM 7282 C C . PRO A 1 18 ? -8.329 -5.389 0.056 1.00 0.00 18 PRO A C 7
ATOM 7283 O O . PRO A 1 18 ? -8.897 -5.603 1.127 1.00 0.00 18 PRO A O 7
ATOM 7294 N N . SER A 1 19 ? -7.174 -5.951 -0.276 1.00 0.00 19 SER A N 7
ATOM 7295 C CA . SER A 1 19 ? -6.494 -6.882 0.613 1.00 0.00 19 SER A CA 7
ATOM 7296 C C . SER A 1 19 ? -4.995 -6.607 0.632 1.00 0.00 19 SER A C 7
ATOM 7297 O O . SER A 1 19 ? -4.413 -6.224 -0.384 1.00 0.00 19 SER A O 7
ATOM 7305 N N . TYR A 1 20 ? -4.377 -6.801 1.791 1.00 0.00 20 TYR A N 7
ATOM 7306 C CA . TYR A 1 20 ? -2.945 -6.573 1.939 1.00 0.00 20 TYR A CA 7
ATOM 7307 C C . TYR A 1 20 ? -2.204 -7.903 1.991 1.00 0.00 20 TYR A C 7
ATOM 7308 O O . TYR A 1 20 ? -2.552 -8.783 2.779 1.00 0.00 20 TYR A O 7
ATOM 7326 N N . THR A 1 21 ? -1.182 -8.048 1.155 1.00 0.00 21 THR A N 7
ATOM 7327 C CA . THR A 1 21 ? -0.408 -9.278 1.119 1.00 0.00 21 THR A CA 7
ATOM 7328 C C . THR A 1 21 ? 1.084 -8.981 1.146 1.00 0.00 21 THR A C 7
ATOM 7329 O O . THR A 1 21 ? 1.537 -7.974 0.606 1.00 0.00 21 THR A O 7
ATOM 7340 N N . CYS A 1 22 ? 1.842 -9.865 1.773 1.00 0.00 22 CYS A N 7
ATOM 7341 C CA . CYS A 1 22 ? 3.284 -9.695 1.863 1.00 0.00 22 CYS A CA 7
ATOM 7342 C C . CYS A 1 22 ? 3.987 -10.462 0.755 1.00 0.00 22 CYS A C 7
ATOM 7343 O O . CYS A 1 22 ? 3.709 -11.641 0.531 1.00 0.00 22 CYS A O 7
ATOM 7351 N N . ILE A 1 23 ? 4.901 -9.788 0.057 1.00 0.00 23 ILE A N 7
ATOM 7352 C CA . ILE A 1 23 ? 5.636 -10.419 -1.031 1.00 0.00 23 ILE A CA 7
ATOM 7353 C C . ILE A 1 23 ? 7.136 -10.378 -0.782 1.00 0.00 23 ILE A C 7
ATOM 7354 O O . ILE A 1 23 ? 7.696 -9.325 -0.483 1.00 0.00 23 ILE A O 7
ATOM 7370 N N . ARG A 1 24 ? 7.785 -11.532 -0.905 1.00 0.00 24 ARG A N 7
ATOM 7371 C CA . ARG A 1 24 ? 9.222 -11.615 -0.693 1.00 0.00 24 ARG A CA 7
ATOM 7372 C C . ARG A 1 24 ? 9.895 -12.394 -1.816 1.00 0.00 24 ARG A C 7
ATOM 7373 O O . ARG A 1 24 ? 9.348 -13.374 -2.323 1.00 0.00 24 ARG A O 7
ATOM 7394 N N . GLU A 1 25 ? 11.094 -11.955 -2.191 1.00 0.00 25 GLU A N 7
ATOM 7395 C CA . GLU A 1 25 ? 11.850 -12.604 -3.261 1.00 0.00 25 GLU A CA 7
ATOM 7396 C C . GLU A 1 25 ? 13.348 -12.372 -3.096 1.00 0.00 25 GLU A C 7
ATOM 7397 O O . GLU A 1 25 ? 13.781 -11.637 -2.208 1.00 0.00 25 GLU A O 7
ATOM 7409 N N . GLY A 1 26 ? 14.134 -13.007 -3.960 1.00 0.00 26 GLY A N 7
ATOM 7410 C CA . GLY A 1 26 ? 15.574 -12.859 -3.904 1.00 0.00 26 GLY A CA 7
ATOM 7411 C C . GLY A 1 26 ? 16.259 -13.990 -3.162 1.00 0.00 26 GLY A C 7
ATOM 7412 O O . GLY A 1 26 ? 15.597 -14.856 -2.589 1.00 0.00 26 GLY A O 7
ATOM 7416 N N . PRO A 1 27 ? 17.599 -13.998 -3.165 1.00 0.00 27 PRO A N 7
ATOM 7417 C CA . PRO A 1 27 ? 18.401 -15.028 -2.490 1.00 0.00 27 PRO A CA 7
ATOM 7418 C C . PRO A 1 27 ? 18.115 -15.098 -0.995 1.00 0.00 27 PRO A C 7
ATOM 7419 O O . PRO A 1 27 ? 17.769 -14.093 -0.374 1.00 0.00 27 PRO A O 7
ATOM 7430 N N . ASP A 1 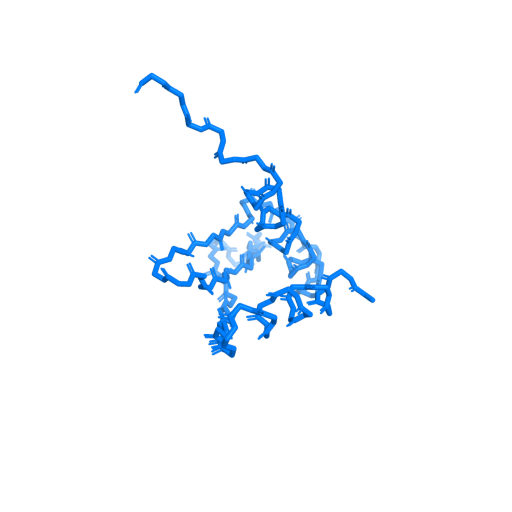28 ? 18.261 -16.290 -0.423 1.00 0.00 28 ASP A N 7
ATOM 7431 C CA . ASP A 1 28 ? 18.014 -16.484 0.999 1.00 0.00 28 ASP A CA 7
ATOM 7432 C C . ASP A 1 28 ? 18.914 -15.582 1.840 1.00 0.00 28 ASP A C 7
ATOM 7433 O O . ASP A 1 28 ? 18.491 -15.056 2.868 1.00 0.00 28 ASP A O 7
ATOM 7442 N N . HIS A 1 29 ? 20.151 -15.396 1.394 1.00 0.00 29 HIS A N 7
ATOM 7443 C CA . HIS A 1 29 ? 21.101 -14.553 2.106 1.00 0.00 29 HIS A CA 7
ATOM 7444 C C . HIS A 1 29 ? 20.614 -13.107 2.123 1.00 0.00 29 HIS A C 7
ATOM 7445 O O . HIS A 1 29 ? 20.725 -12.412 3.134 1.00 0.00 29 HIS A O 7
ATOM 7459 N N . ALA A 1 30 ? 20.079 -12.664 0.991 1.00 0.00 30 ALA A N 7
ATOM 7460 C CA . ALA A 1 30 ? 19.567 -11.306 0.864 1.00 0.00 30 ALA A CA 7
ATOM 7461 C C . ALA A 1 30 ? 18.051 -11.317 0.683 1.00 0.00 30 ALA A C 7
ATOM 7462 O O . ALA A 1 30 ? 17.556 -11.267 -0.443 1.00 0.00 30 ALA A O 7
ATOM 7469 N N . PRO A 1 31 ? 17.289 -11.387 1.789 1.00 0.00 31 PRO A N 7
ATOM 7470 C CA . PRO A 1 31 ? 15.825 -11.402 1.734 1.00 0.00 31 PRO A CA 7
ATOM 7471 C C . PRO A 1 31 ? 15.242 -10.044 1.366 1.00 0.00 31 PRO A C 7
A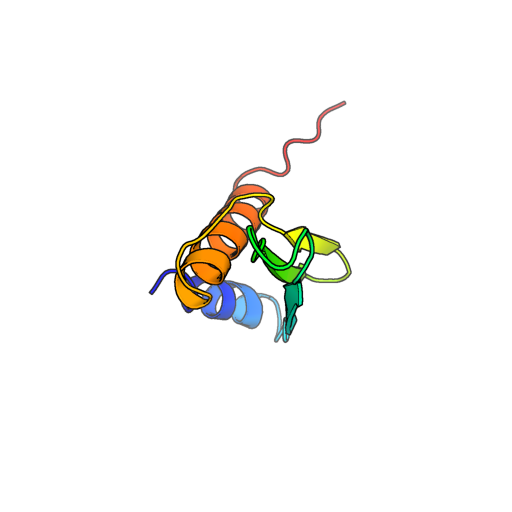TOM 7472 O O . PRO A 1 31 ? 15.819 -9.006 1.684 1.00 0.00 31 PRO A O 7
ATOM 7483 N N . ARG A 1 32 ? 14.095 -10.057 0.696 1.00 0.00 32 ARG A N 7
ATOM 7484 C CA . ARG A 1 32 ? 13.438 -8.825 0.291 1.00 0.00 32 ARG A CA 7
ATOM 7485 C C . ARG A 1 32 ? 12.001 -8.805 0.796 1.00 0.00 32 ARG A C 7
ATOM 7486 O O . ARG A 1 32 ? 11.249 -9.743 0.554 1.00 0.00 32 ARG A O 7
ATOM 7507 N N . PHE A 1 33 ? 11.626 -7.754 1.520 1.00 0.00 33 PHE A N 7
ATOM 7508 C CA . PHE A 1 33 ? 10.266 -7.645 2.041 1.00 0.00 33 PHE A CA 7
ATOM 7509 C C . PHE A 1 33 ? 9.517 -6.507 1.356 1.00 0.00 33 PHE A C 7
ATOM 7510 O O . PHE A 1 33 ? 9.977 -5.366 1.345 1.00 0.00 33 PHE A O 7
ATOM 7527 N N . LYS A 1 34 ? 8.355 -6.825 0.790 1.00 0.00 34 LYS A N 7
ATOM 7528 C CA . LYS A 1 34 ? 7.550 -5.823 0.112 1.00 0.00 34 LYS A CA 7
ATOM 7529 C C . LYS A 1 34 ? 6.096 -6.017 0.464 1.00 0.00 34 LYS A C 7
ATOM 7530 O O . LYS A 1 34 ? 5.678 -7.130 0.776 1.00 0.00 34 LYS A O 7
ATOM 7549 N N . ALA A 1 35 ? 5.323 -4.946 0.429 1.00 0.00 35 ALA A N 7
ATOM 7550 C CA . ALA A 1 35 ? 3.909 -5.036 0.745 1.00 0.00 35 ALA A CA 7
ATOM 7551 C C . ALA A 1 35 ? 3.096 -4.719 -0.497 1.00 0.00 35 ALA A C 7
ATOM 7552 O O . ALA A 1 35 ? 3.388 -3.757 -1.201 1.00 0.00 35 ALA A O 7
ATOM 7559 N N . THR A 1 36 ? 2.078 -5.528 -0.763 1.00 0.00 36 THR A N 7
ATOM 7560 C CA . THR A 1 36 ? 1.236 -5.315 -1.931 1.00 0.00 36 THR A CA 7
ATOM 7561 C C . THR A 1 36 ? -0.221 -5.173 -1.514 1.00 0.00 36 THR A C 7
ATOM 7562 O O . THR A 1 36 ? -0.693 -5.885 -0.631 1.00 0.00 36 THR A O 7
ATOM 7573 N N . VAL A 1 37 ? -0.935 -4.253 -2.149 1.00 0.00 37 VAL A N 7
ATOM 7574 C CA . VAL A 1 37 ? -2.337 -4.031 -1.824 1.00 0.00 37 VAL A CA 7
ATOM 7575 C C . VAL A 1 37 ? -3.200 -3.961 -3.078 1.00 0.00 37 VAL A C 7
ATOM 7576 O O . VAL A 1 37 ? -2.846 -3.303 -4.056 1.00 0.00 37 VAL A O 7
ATOM 7589 N N . ASN A 1 38 ? -4.333 -4.652 -3.034 1.00 0.00 38 ASN A N 7
ATOM 7590 C CA . ASN A 1 38 ? -5.263 -4.677 -4.155 1.00 0.00 38 ASN A CA 7
ATOM 7591 C C . ASN A 1 38 ? -6.262 -3.535 -4.019 1.00 0.00 38 ASN A C 7
ATOM 7592 O O . ASN A 1 38 ? -6.815 -3.321 -2.942 1.00 0.00 38 ASN A O 7
ATOM 7603 N N . PHE A 1 39 ? -6.487 -2.793 -5.098 1.00 0.00 39 PHE A N 7
ATOM 7604 C CA . PHE A 1 39 ? -7.426 -1.676 -5.051 1.00 0.00 39 PHE A CA 7
ATOM 7605 C C . PHE A 1 39 ? -8.268 -1.565 -6.317 1.00 0.00 39 PHE A C 7
ATOM 7606 O O . PHE A 1 39 ? -7.804 -1.064 -7.341 1.00 0.00 39 PHE A O 7
ATOM 7623 N N . ASN A 1 40 ? -9.505 -2.036 -6.237 1.00 0.00 40 ASN A N 7
ATOM 7624 C CA . ASN A 1 40 ? -10.427 -1.979 -7.366 1.00 0.00 40 ASN A CA 7
ATOM 7625 C C . ASN A 1 40 ? -9.805 -2.490 -8.660 1.00 0.00 40 ASN A C 7
ATOM 7626 O O . ASN A 1 40 ? -9.915 -1.842 -9.700 1.00 0.00 40 ASN A O 7
ATOM 7637 N N . GLY A 1 41 ? -9.155 -3.647 -8.606 1.00 0.00 41 GLY A N 7
ATOM 7638 C CA . GLY A 1 41 ? -8.541 -4.195 -9.803 1.00 0.00 41 GLY A CA 7
ATOM 7639 C C . GLY A 1 41 ? -7.148 -3.653 -10.073 1.00 0.00 41 GLY A C 7
ATOM 7640 O O . GLY A 1 41 ? -6.516 -4.029 -11.062 1.00 0.00 41 GLY A O 7
ATOM 7644 N N . GLU A 1 42 ? -6.662 -2.776 -9.200 1.00 0.00 42 GLU A N 7
ATOM 7645 C CA . GLU A 1 42 ? -5.342 -2.198 -9.357 1.00 0.00 42 GLU A CA 7
ATOM 7646 C C . GLU A 1 42 ? -4.509 -2.535 -8.144 1.00 0.00 42 GLU A C 7
ATOM 7647 O O . GLU A 1 42 ? -4.794 -2.107 -7.027 1.00 0.00 42 GLU A O 7
ATOM 7659 N N . ILE A 1 43 ? -3.467 -3.288 -8.390 1.00 0.00 43 ILE A N 7
ATOM 7660 C CA . ILE A 1 43 ? -2.564 -3.720 -7.343 1.00 0.00 43 ILE A CA 7
ATOM 7661 C C . ILE A 1 43 ? -1.270 -2.923 -7.332 1.00 0.00 43 ILE A C 7
ATOM 7662 O O . ILE A 1 43 ? -0.615 -2.762 -8.360 1.00 0.00 43 ILE A O 7
ATOM 7678 N N . PHE A 1 44 ? -0.915 -2.428 -6.154 1.00 0.00 44 PHE A N 7
ATOM 7679 C CA . PHE A 1 44 ? 0.303 -1.648 -5.990 1.00 0.00 44 PHE A CA 7
ATOM 7680 C C . PHE A 1 44 ? 1.225 -2.309 -4.967 1.00 0.00 44 PHE A C 7
ATOM 7681 O O . PHE A 1 44 ? 0.767 -3.028 -4.084 1.00 0.00 44 PHE A O 7
ATOM 7698 N N . GLU A 1 45 ? 2.526 -2.064 -5.090 1.00 0.00 45 GLU A N 7
ATOM 7699 C CA . GLU A 1 45 ? 3.497 -2.621 -4.196 1.00 0.00 45 GLU A CA 7
ATOM 7700 C C . GLU A 1 45 ? 4.575 -1.597 -3.924 1.00 0.00 45 GLU A C 7
ATOM 7701 O O . GLU A 1 45 ? 4.696 -0.582 -4.610 1.00 0.00 45 GLU A O 7
ATOM 7713 N N . SER A 1 46 ? 5.343 -1.885 -2.916 1.00 0.00 46 SER A N 7
ATOM 7714 C CA . SER A 1 46 ? 6.437 -1.023 -2.496 1.00 0.00 46 SER A CA 7
ATOM 7715 C C . SER A 1 46 ? 7.782 -1.693 -2.757 1.00 0.00 46 SER A C 7
ATOM 7716 O O . SER A 1 46 ? 8.190 -2.570 -1.996 1.00 0.00 46 SER A O 7
ATOM 7724 N N . PRO A 1 47 ? 8.496 -1.305 -3.833 1.00 0.00 47 PRO A N 7
ATOM 7725 C CA . PRO A 1 47 ? 9.793 -1.893 -4.145 1.00 0.00 47 PRO A CA 7
ATOM 7726 C C . PRO A 1 47 ? 10.892 -1.290 -3.279 1.00 0.00 47 PRO A C 7
ATOM 7727 O O . PRO A 1 47 ? 11.873 -0.746 -3.788 1.00 0.00 47 PRO A O 7
ATOM 7738 N N . GLN A 1 48 ? 10.721 -1.393 -1.963 1.00 0.00 48 GLN A N 7
ATOM 7739 C CA . GLN A 1 48 ? 11.694 -0.853 -1.023 1.00 0.00 48 GLN A CA 7
ATOM 7740 C C . GLN A 1 48 ? 11.938 -1.815 0.132 1.00 0.00 48 GLN A C 7
ATOM 7741 O O . GLN A 1 48 ? 10.999 -2.398 0.675 1.00 0.00 48 GLN A O 7
ATOM 7755 N N . TYR A 1 49 ? 13.202 -1.977 0.503 1.00 0.00 49 TYR A N 7
ATOM 7756 C CA . TYR A 1 49 ? 13.563 -2.869 1.598 1.00 0.00 49 TYR A CA 7
ATOM 7757 C C . TYR A 1 49 ? 13.135 -2.255 2.924 1.00 0.00 49 TYR A C 7
ATOM 7758 O O . TYR A 1 49 ? 13.353 -1.068 3.162 1.00 0.00 49 TYR A O 7
ATOM 7776 N N . CYS A 1 50 ? 12.524 -3.064 3.781 1.00 0.00 50 CYS A N 7
ATOM 7777 C CA . CYS A 1 50 ? 12.067 -2.582 5.078 1.00 0.00 50 CYS A CA 7
ATOM 7778 C C . CYS A 1 50 ? 12.653 -3.405 6.220 1.00 0.00 50 CYS A C 7
ATOM 7779 O O . CYS A 1 50 ? 12.875 -4.609 6.083 1.00 0.00 50 CYS A O 7
ATOM 7787 N N . SER A 1 51 ? 12.905 -2.743 7.345 1.00 0.00 51 SER A N 7
ATOM 7788 C CA . SER A 1 51 ? 13.464 -3.412 8.514 1.00 0.00 51 SER A CA 7
ATOM 7789 C C . SER A 1 51 ? 12.493 -4.458 9.043 1.00 0.00 51 SER A C 7
ATOM 7790 O O . SER A 1 51 ? 12.901 -5.522 9.510 1.00 0.00 51 SER A O 7
ATOM 7798 N N . THR A 1 52 ? 11.203 -4.147 8.966 1.00 0.00 52 THR A N 7
ATOM 7799 C CA . THR A 1 52 ? 10.167 -5.057 9.436 1.00 0.00 52 THR A CA 7
ATOM 7800 C C . THR A 1 52 ? 9.049 -5.199 8.406 1.00 0.00 52 THR A C 7
ATOM 7801 O O . THR A 1 52 ? 8.880 -4.352 7.531 1.00 0.00 52 THR A O 7
ATOM 7812 N N . LEU A 1 53 ? 8.301 -6.286 8.513 1.00 0.00 53 LEU A N 7
ATOM 7813 C CA . LEU A 1 53 ? 7.193 -6.559 7.605 1.00 0.00 53 LEU A CA 7
ATOM 7814 C C . LEU A 1 53 ? 6.112 -5.476 7.705 1.00 0.00 53 LEU A C 7
ATOM 7815 O O . LEU A 1 53 ? 5.572 -5.028 6.693 1.00 0.00 53 LEU A O 7
ATOM 7831 N N . ARG A 1 54 ? 5.804 -5.065 8.934 1.00 0.00 54 ARG A N 7
ATOM 7832 C CA . ARG A 1 54 ? 4.789 -4.037 9.165 1.00 0.00 54 ARG A CA 7
ATOM 7833 C C . ARG A 1 54 ? 5.161 -2.733 8.458 1.00 0.00 54 ARG A C 7
ATOM 7834 O O . ARG A 1 54 ? 4.295 -2.012 7.960 1.00 0.00 54 ARG A O 7
ATOM 7855 N N . GLN A 1 55 ? 6.456 -2.445 8.416 1.00 0.00 55 GLN A N 7
ATOM 7856 C CA . GLN A 1 55 ? 6.965 -1.239 7.766 1.00 0.00 55 GLN A CA 7
ATOM 7857 C C . GLN A 1 55 ? 6.636 -1.255 6.274 1.00 0.00 55 GLN A C 7
ATOM 7858 O O . GLN A 1 55 ? 6.362 -0.217 5.672 1.00 0.00 55 GLN A O 7
ATOM 7872 N N . ALA A 1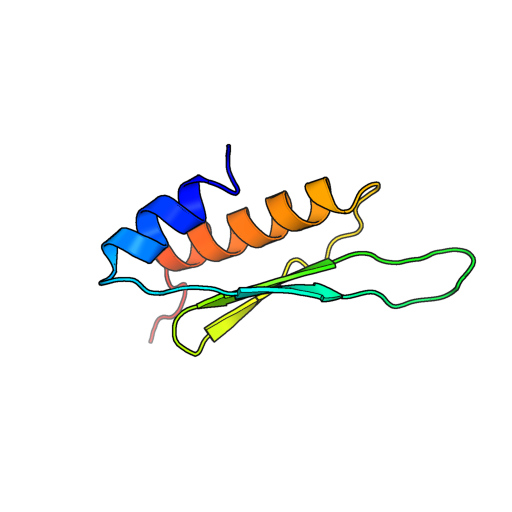 56 ? 6.666 -2.448 5.693 1.00 0.00 56 ALA A N 7
ATOM 7873 C CA . ALA A 1 56 ? 6.381 -2.613 4.272 1.00 0.00 56 ALA A CA 7
ATOM 7874 C C . ALA A 1 56 ? 4.965 -2.153 3.936 1.00 0.00 56 ALA A C 7
ATOM 7875 O O . ALA A 1 56 ? 4.741 -1.497 2.919 1.00 0.00 56 ALA A O 7
ATOM 7882 N N . GLU A 1 57 ? 4.011 -2.496 4.798 1.00 0.00 57 GLU A N 7
ATOM 7883 C CA . GLU A 1 57 ? 2.619 -2.110 4.583 1.00 0.00 57 GLU A CA 7
ATOM 7884 C C . GLU A 1 57 ? 2.473 -0.591 4.578 1.00 0.00 57 GLU A C 7
ATOM 7885 O O . GLU A 1 57 ? 1.770 -0.026 3.739 1.00 0.00 57 GLU A O 7
ATOM 7897 N N . HIS A 1 58 ? 3.141 0.061 5.523 1.00 0.00 58 HIS A N 7
ATOM 7898 C CA . HIS A 1 58 ? 3.093 1.516 5.635 1.00 0.00 58 HIS A CA 7
ATOM 7899 C C . HIS A 1 58 ? 3.631 2.173 4.367 1.00 0.00 58 HIS A C 7
ATOM 7900 O O . HIS A 1 58 ? 3.026 3.097 3.826 1.00 0.00 58 HIS A O 7
ATOM 7914 N N . SER A 1 59 ? 4.775 1.684 3.904 1.00 0.00 59 SER A N 7
ATOM 7915 C CA . SER A 1 59 ? 5.406 2.215 2.701 1.00 0.00 59 SER A CA 7
ATOM 7916 C C . SER A 1 59 ? 4.493 2.056 1.489 1.00 0.00 59 SER A C 7
ATOM 7917 O O . SER A 1 59 ? 4.365 2.970 0.673 1.00 0.00 59 SER A O 7
ATOM 7925 N N . ALA A 1 60 ? 3.861 0.891 1.375 1.00 0.00 60 ALA A N 7
ATOM 7926 C CA . ALA A 1 60 ? 2.961 0.620 0.261 1.00 0.00 60 ALA A CA 7
ATOM 7927 C C . ALA A 1 60 ? 1.792 1.596 0.264 1.00 0.00 60 ALA A C 7
ATOM 7928 O O . ALA A 1 60 ? 1.374 2.085 -0.787 1.00 0.00 60 ALA A O 7
ATOM 7935 N N . ALA A 1 61 ? 1.272 1.881 1.454 1.00 0.00 61 ALA A N 7
ATOM 7936 C CA . ALA A 1 61 ? 0.155 2.802 1.593 1.00 0.00 61 ALA A CA 7
ATOM 7937 C C . ALA A 1 61 ? 0.538 4.188 1.091 1.00 0.00 61 ALA A C 7
ATOM 7938 O O . ALA A 1 61 ? -0.260 4.869 0.449 1.00 0.00 61 ALA A O 7
ATOM 7945 N N . GLU A 1 62 ? 1.766 4.598 1.388 1.00 0.00 62 GLU A N 7
ATOM 7946 C CA . GLU A 1 62 ? 2.255 5.902 0.965 1.00 0.00 62 GLU A CA 7
ATOM 7947 C C . GLU A 1 62 ? 2.239 6.024 -0.555 1.00 0.00 62 GLU A C 7
ATOM 7948 O O . GLU A 1 62 ? 1.807 7.039 -1.099 1.00 0.00 62 GLU A O 7
ATOM 7960 N N . VAL A 1 63 ? 2.711 4.984 -1.239 1.00 0.00 63 VAL A N 7
ATOM 7961 C CA . VAL A 1 63 ? 2.742 4.985 -2.697 1.00 0.00 63 VAL A CA 7
ATOM 7962 C C . VAL A 1 63 ? 1.336 5.099 -3.275 1.00 0.00 63 VAL A C 7
ATOM 7963 O O . VAL A 1 63 ? 1.095 5.878 -4.197 1.00 0.00 63 VAL A O 7
ATOM 7976 N N . ALA A 1 64 ? 0.411 4.313 -2.729 1.00 0.00 64 ALA A N 7
ATOM 7977 C CA . ALA A 1 64 ? -0.971 4.333 -3.191 1.00 0.00 64 ALA A CA 7
ATOM 7978 C C . ALA A 1 64 ? -1.581 5.718 -3.025 1.00 0.00 64 ALA A C 7
ATOM 7979 O O . ALA A 1 64 ? -2.302 6.198 -3.899 1.00 0.00 64 ALA A O 7
ATOM 7986 N N . LEU A 1 65 ? -1.290 6.359 -1.898 1.00 0.00 65 LEU A N 7
ATOM 7987 C CA . LEU A 1 65 ? -1.816 7.691 -1.631 1.00 0.00 65 LEU A CA 7
ATOM 7988 C C . LEU A 1 65 ? -1.284 8.683 -2.658 1.00 0.00 65 LEU A C 7
ATOM 7989 O O . LEU A 1 65 ? -2.013 9.555 -3.133 1.00 0.00 65 LEU A O 7
ATOM 8005 N N . ASN A 1 66 ? -0.005 8.544 -2.996 1.00 0.00 66 ASN A N 7
ATOM 8006 C CA . ASN A 1 66 ? 0.628 9.426 -3.970 1.00 0.00 66 ASN A CA 7
ATOM 8007 C C . ASN A 1 66 ? -0.051 9.309 -5.331 1.00 0.00 66 ASN A C 7
ATOM 8008 O O . ASN A 1 66 ? -0.314 10.314 -5.989 1.00 0.00 66 ASN A O 7
ATOM 8019 N N . ALA A 1 67 ? -0.338 8.077 -5.746 1.00 0.00 67 ALA A N 7
ATOM 8020 C CA . ALA A 1 67 ? -0.988 7.847 -7.031 1.00 0.00 67 ALA A CA 7
ATOM 8021 C C . ALA A 1 67 ? -2.363 8.503 -7.053 1.00 0.00 67 ALA A C 7
ATOM 8022 O O . ALA A 1 67 ? -2.753 9.127 -8.038 1.00 0.00 67 ALA A O 7
ATOM 8029 N N . LEU A 1 68 ? -3.092 8.354 -5.951 1.00 0.00 68 LEU A N 7
ATOM 8030 C CA . LEU A 1 68 ? -4.427 8.931 -5.827 1.00 0.00 68 LEU A CA 7
ATOM 8031 C C . LEU A 1 68 ? -4.378 10.457 -5.914 1.00 0.00 68 LEU A C 7
ATOM 8032 O O . LEU A 1 68 ? -5.195 11.078 -6.591 1.00 0.00 68 LEU A O 7
ATOM 8048 N N . SER A 1 69 ? -3.413 11.050 -5.218 1.00 0.00 69 SER A N 7
ATOM 8049 C CA . SER A 1 69 ? -3.246 12.503 -5.203 1.00 0.00 69 SER A CA 7
ATOM 8050 C C . SER A 1 69 ? -2.871 13.044 -6.583 1.00 0.00 69 SER A C 7
ATOM 8051 O O . SER A 1 69 ? -3.144 14.203 -6.896 1.00 0.00 69 SER A O 7
ATOM 8059 N N . ASN A 1 70 ? -2.243 12.204 -7.397 1.00 0.00 70 ASN A N 7
ATOM 8060 C CA . ASN A 1 70 ? -1.828 12.608 -8.739 1.00 0.00 70 ASN A CA 7
ATOM 8061 C C . ASN A 1 70 ? -0.872 13.802 -8.678 1.00 0.00 70 ASN A C 7
ATOM 8062 O O . ASN A 1 70 ? 0.342 13.627 -8.578 1.00 0.00 70 ASN A O 7
ATOM 8073 N N . ARG A 1 71 ? -1.422 15.015 -8.742 1.00 0.00 71 ARG A N 7
ATOM 8074 C CA . ARG A 1 71 ? -0.606 16.226 -8.695 1.00 0.00 71 ARG A CA 7
ATOM 8075 C C . ARG A 1 71 ? 0.136 16.329 -7.367 1.00 0.00 71 ARG A C 7
ATOM 8076 O O . ARG A 1 71 ? 1.299 16.731 -7.323 1.00 0.00 71 ARG A O 7
ATOM 8097 N N . GLY A 1 72 ? -0.542 15.960 -6.285 1.00 0.00 72 GLY A N 7
ATOM 8098 C CA . GLY A 1 72 ? 0.065 16.017 -4.968 1.00 0.00 72 GLY A CA 7
ATOM 8099 C C . GLY A 1 72 ? 0.526 17.414 -4.596 1.00 0.00 72 GLY A C 7
ATOM 8100 O O . GLY A 1 72 ? -0.220 18.381 -4.741 1.00 0.00 72 GLY A O 7
ATOM 8104 N N . LEU A 1 73 ? 1.766 17.516 -4.123 1.00 0.00 73 LEU A N 7
ATOM 8105 C CA . LEU A 1 73 ? 2.348 18.797 -3.722 1.00 0.00 73 LEU A CA 7
ATOM 8106 C C . LEU A 1 73 ? 1.658 19.353 -2.476 1.00 0.00 73 LEU A C 7
ATOM 8107 O O . LEU A 1 73 ? 2.224 19.330 -1.384 1.00 0.00 73 LEU A O 7
ATOM 8123 N N . GLU A 1 74 ? 0.438 19.853 -2.644 1.00 0.00 74 GLU A N 7
ATOM 8124 C CA . GLU A 1 74 ? -0.321 20.410 -1.526 1.00 0.00 74 GLU A CA 7
ATOM 8125 C C . GLU A 1 74 ? 0.480 21.494 -0.812 1.00 0.00 74 GLU A C 7
ATOM 8126 O O . GLU A 1 74 ? 0.479 21.571 0.417 1.00 0.00 74 GLU A O 7
ATOM 8138 N N . HIS A 1 75 ? 1.163 22.331 -1.587 1.00 0.00 75 HIS A N 7
ATOM 8139 C CA . HIS A 1 75 ? 1.968 23.410 -1.023 1.00 0.00 75 HIS A CA 7
ATOM 8140 C C . HIS A 1 75 ? 1.203 24.731 -1.042 1.00 0.00 75 HIS A C 7
ATOM 8141 O O . HIS A 1 75 ? -0.022 24.701 -1.282 1.00 0.00 75 HIS A O 7
ATOM 8156 N N . MET A 1 1 ? 2.083 7.422 9.901 1.00 0.00 1 MET A N 8
ATOM 8157 C CA . MET A 1 1 ? 2.770 6.329 10.634 1.00 0.00 1 MET A CA 8
ATOM 8158 C C . MET A 1 1 ? 1.960 5.031 10.592 1.00 0.00 1 MET A C 8
ATOM 8159 O O . MET A 1 1 ? 2.277 4.075 11.297 1.00 0.00 1 MET A O 8
ATOM 8175 N N . TYR A 1 2 ? 0.913 4.998 9.768 1.00 0.00 2 TYR A N 8
ATOM 8176 C CA . TYR A 1 2 ? 0.076 3.811 9.656 1.00 0.00 2 TYR A CA 8
ATOM 8177 C C . TYR A 1 2 ? -0.678 3.808 8.329 1.00 0.00 2 TYR A C 8
ATOM 8178 O O . TYR A 1 2 ? -0.863 4.854 7.707 1.00 0.00 2 TYR A O 8
ATOM 8196 N N . LYS A 1 3 ? -1.108 2.625 7.898 1.00 0.00 3 LYS A N 8
ATOM 8197 C CA . LYS A 1 3 ? -1.842 2.489 6.642 1.00 0.00 3 LYS A CA 8
ATOM 8198 C C . LYS A 1 3 ? -3.340 2.746 6.833 1.00 0.00 3 LYS A C 8
ATOM 8199 O O . LYS A 1 3 ? -4.140 2.448 5.946 1.00 0.00 3 LYS A O 8
ATOM 8218 N N . ASN A 1 4 ? -3.714 3.302 7.981 1.00 0.00 4 ASN A N 8
ATOM 8219 C CA . ASN A 1 4 ? -5.113 3.588 8.271 1.00 0.00 4 ASN A CA 8
ATOM 8220 C C . ASN A 1 4 ? -5.708 4.538 7.239 1.00 0.00 4 ASN A C 8
ATOM 8221 O O . ASN A 1 4 ? -6.858 4.385 6.840 1.00 0.00 4 ASN A O 8
ATOM 8232 N N . GLN A 1 5 ? -4.913 5.506 6.793 1.00 0.00 5 GLN A N 8
ATOM 8233 C CA . GLN A 1 5 ? -5.383 6.477 5.811 1.00 0.00 5 GLN A CA 8
ATOM 8234 C C . GLN A 1 5 ? -5.901 5.796 4.549 1.00 0.00 5 GLN A C 8
ATOM 8235 O O . GLN A 1 5 ? -6.914 6.218 3.991 1.00 0.00 5 GLN A O 8
ATOM 8249 N N . LEU A 1 6 ? -5.222 4.751 4.089 1.00 0.00 6 LEU A N 8
ATOM 8250 C CA . LEU A 1 6 ? -5.659 4.044 2.891 1.00 0.00 6 LEU A CA 8
ATOM 8251 C C . LEU A 1 6 ? -7.045 3.436 3.109 1.00 0.00 6 LEU A C 8
ATOM 8252 O O . LEU A 1 6 ? -7.916 3.523 2.245 1.00 0.00 6 LEU A O 8
ATOM 8268 N N . GLN A 1 7 ? -7.232 2.821 4.273 1.00 0.00 7 GLN A N 8
ATOM 8269 C CA . GLN A 1 7 ? -8.504 2.192 4.630 1.00 0.00 7 GLN A CA 8
ATOM 8270 C C . GLN A 1 7 ? -9.616 3.222 4.728 1.00 0.00 7 GLN A C 8
ATOM 8271 O O . GLN A 1 7 ? -10.743 2.994 4.288 1.00 0.00 7 GLN A O 8
ATOM 8285 N N . GLU A 1 8 ? -9.277 4.360 5.309 1.00 0.00 8 GLU A N 8
ATOM 8286 C CA . GLU A 1 8 ? -10.243 5.440 5.478 1.00 0.00 8 GLU A CA 8
ATOM 8287 C C . GLU A 1 8 ? -10.746 5.917 4.115 1.00 0.00 8 GLU A C 8
ATOM 8288 O O . GLU A 1 8 ? -11.950 6.016 3.880 1.00 0.00 8 GLU A O 8
ATOM 8300 N N . LEU A 1 9 ? -9.807 6.195 3.216 1.00 0.00 9 LEU A N 8
ATOM 8301 C CA . LEU A 1 9 ? -10.137 6.650 1.868 1.00 0.00 9 LEU A CA 8
ATOM 8302 C C . LEU A 1 9 ? -10.771 5.528 1.053 1.00 0.00 9 LEU A C 8
ATOM 8303 O O . LEU A 1 9 ? -11.630 5.767 0.203 1.00 0.00 9 LEU A O 8
ATOM 8319 N N . ALA A 1 10 ? -10.332 4.304 1.316 1.00 0.00 10 ALA A N 8
ATOM 8320 C CA . ALA A 1 10 ? -10.844 3.137 0.609 1.00 0.00 10 ALA A CA 8
ATOM 8321 C C . ALA A 1 10 ? -12.337 2.953 0.870 1.00 0.00 10 ALA A C 8
ATOM 8322 O O . ALA A 1 10 ? -13.109 2.668 -0.048 1.00 0.00 10 ALA A O 8
ATOM 8329 N N . GLN A 1 11 ? -12.731 3.113 2.130 1.00 0.00 11 GLN A N 8
ATOM 8330 C CA . GLN A 1 11 ? -14.127 2.972 2.526 1.00 0.00 11 GLN A CA 8
ATOM 8331 C C . GLN A 1 11 ? -14.973 4.095 1.936 1.00 0.00 11 GLN A C 8
ATOM 8332 O O . GLN A 1 11 ? -16.108 3.879 1.509 1.00 0.00 11 GLN A O 8
ATOM 8346 N N . ARG A 1 12 ? -14.406 5.297 1.917 1.00 0.00 12 ARG A N 8
ATOM 8347 C CA . ARG A 1 12 ? -15.089 6.473 1.388 1.00 0.00 12 ARG A CA 8
ATOM 8348 C C . ARG A 1 12 ? -15.494 6.274 -0.069 1.00 0.00 12 ARG A C 8
ATOM 8349 O O . ARG A 1 12 ? -16.553 6.739 -0.493 1.00 0.00 12 ARG A O 8
ATOM 8370 N N . SER A 1 13 ? -14.654 5.584 -0.835 1.00 0.00 13 SER A N 8
ATOM 8371 C CA . SER A 1 13 ? -14.936 5.332 -2.245 1.00 0.00 13 SER A CA 8
ATOM 8372 C C . SER A 1 13 ? -16.026 4.267 -2.430 1.00 0.00 13 SER A C 8
ATOM 8373 O O . SER A 1 13 ? -16.380 3.932 -3.560 1.00 0.00 13 SER A O 8
ATOM 8381 N N . CYS A 1 14 ? -16.545 3.729 -1.322 1.00 0.00 14 CYS A N 8
ATOM 8382 C CA . CYS A 1 14 ? -17.591 2.712 -1.374 1.00 0.00 14 CYS A CA 8
ATOM 8383 C C . CYS A 1 14 ? -17.108 1.444 -2.070 1.00 0.00 14 CYS A C 8
ATOM 8384 O O . CYS A 1 14 ? -17.860 0.806 -2.807 1.00 0.00 14 CYS A O 8
ATOM 8392 N N . PHE A 1 15 ? -15.852 1.086 -1.834 1.00 0.00 15 PHE A N 8
ATOM 8393 C CA . PHE A 1 15 ? -15.277 -0.111 -2.434 1.00 0.00 15 PHE A CA 8
ATOM 8394 C C . PHE A 1 15 ? -15.471 -1.308 -1.512 1.00 0.00 15 PHE A C 8
ATOM 8395 O O . PHE A 1 15 ? -15.583 -1.145 -0.297 1.00 0.00 15 PHE A O 8
ATOM 8412 N N . ASN A 1 16 ? -15.530 -2.504 -2.106 1.00 0.00 16 ASN A N 8
ATOM 8413 C CA . ASN A 1 16 ? -15.718 -3.747 -1.352 1.00 0.00 16 ASN A CA 8
ATOM 8414 C C . ASN A 1 16 ? -14.889 -3.768 -0.066 1.00 0.00 16 ASN A C 8
ATOM 8415 O O . ASN A 1 16 ? -15.348 -3.294 0.974 1.00 0.00 16 ASN A O 8
ATOM 8426 N N . LEU A 1 17 ? -13.675 -4.314 -0.124 1.00 0.00 17 LEU A N 8
ATOM 8427 C CA . LEU A 1 17 ? -12.823 -4.372 1.059 1.00 0.00 17 LEU A CA 8
ATOM 8428 C C . LEU A 1 17 ? -11.345 -4.521 0.664 1.00 0.00 17 LEU A C 8
ATOM 8429 O O . LEU A 1 17 ? -10.956 -5.561 0.135 1.00 0.00 17 LEU A O 8
ATOM 8445 N N . PRO A 1 18 ? -10.495 -3.498 0.907 1.00 0.00 18 PRO A N 8
ATOM 8446 C CA . PRO A 1 18 ? -9.070 -3.573 0.558 1.00 0.00 18 PRO A CA 8
ATOM 8447 C C . PRO A 1 18 ? -8.306 -4.548 1.449 1.00 0.00 18 PRO A C 8
ATOM 8448 O O . PRO A 1 18 ? -8.704 -4.807 2.586 1.00 0.00 18 PRO A O 8
ATOM 8459 N N . SER A 1 19 ? -7.202 -5.077 0.929 1.00 0.00 19 SER A N 8
ATOM 8460 C CA . SER A 1 19 ? -6.381 -6.026 1.678 1.00 0.00 19 SER A CA 8
ATOM 8461 C C . SER A 1 19 ? -4.908 -5.851 1.337 1.00 0.00 19 SER A C 8
ATOM 8462 O O . SER A 1 19 ? -4.561 -5.343 0.271 1.00 0.00 19 SER A O 8
ATOM 8470 N N . TYR A 1 20 ? -4.047 -6.284 2.249 1.00 0.00 20 TYR A N 8
ATOM 8471 C CA . TYR A 1 20 ? -2.606 -6.176 2.060 1.00 0.00 20 TYR A CA 8
ATOM 8472 C C . TYR A 1 20 ? -1.918 -7.536 2.150 1.00 0.00 20 TYR A C 8
ATOM 8473 O O . TYR A 1 20 ? -2.230 -8.346 3.024 1.00 0.00 20 TYR A O 8
ATOM 8491 N N . THR A 1 21 ? -0.979 -7.778 1.237 1.00 0.00 21 THR A N 8
ATOM 8492 C CA . THR A 1 21 ? -0.242 -9.035 1.207 1.00 0.00 21 THR A CA 8
ATOM 8493 C C . THR A 1 21 ? 1.262 -8.789 1.127 1.00 0.00 21 THR A C 8
ATOM 8494 O O . THR A 1 21 ? 1.726 -7.977 0.326 1.00 0.00 21 THR A O 8
ATOM 8505 N N . CYS A 1 22 ? 2.018 -9.487 1.967 1.00 0.00 22 CYS A N 8
ATOM 8506 C CA . CYS A 1 22 ? 3.472 -9.346 1.991 1.00 0.00 22 CYS A CA 8
ATOM 8507 C C . CYS A 1 22 ? 4.110 -10.121 0.841 1.00 0.00 22 CYS A C 8
ATOM 8508 O O . CYS A 1 22 ? 3.862 -11.316 0.680 1.00 0.00 22 CYS A O 8
ATOM 8516 N N . ILE A 1 23 ? 4.932 -9.440 0.045 1.00 0.00 23 ILE A N 8
ATOM 8517 C CA . ILE A 1 23 ? 5.596 -10.085 -1.086 1.00 0.00 23 ILE A CA 8
ATOM 8518 C C . ILE A 1 23 ? 7.101 -10.187 -0.869 1.00 0.00 23 ILE A C 8
ATOM 8519 O O . ILE A 1 23 ? 7.765 -9.195 -0.566 1.00 0.00 23 ILE A O 8
ATOM 8535 N N . ARG A 1 24 ? 7.631 -11.397 -1.027 1.00 0.00 24 ARG A N 8
ATOM 8536 C CA . ARG A 1 24 ? 9.059 -11.634 -0.853 1.00 0.00 24 ARG A CA 8
ATOM 8537 C C . ARG A 1 24 ? 9.694 -12.079 -2.165 1.00 0.00 24 ARG A C 8
ATOM 8538 O O . ARG A 1 24 ? 9.129 -12.892 -2.896 1.00 0.00 24 ARG A O 8
ATOM 8559 N N . GLU A 1 25 ? 10.872 -11.538 -2.456 1.00 0.00 25 GLU A N 8
ATOM 8560 C CA . GLU A 1 25 ? 11.586 -11.873 -3.683 1.00 0.00 25 GLU A CA 8
ATOM 8561 C C . GLU A 1 25 ? 13.096 -11.764 -3.486 1.00 0.00 25 GLU A C 8
ATOM 8562 O O . GLU A 1 25 ? 13.573 -10.874 -2.783 1.00 0.00 25 GLU A O 8
ATOM 8574 N N . GLY A 1 26 ? 13.839 -12.676 -4.104 1.00 0.00 26 GLY A N 8
ATOM 8575 C CA . GLY A 1 26 ? 15.286 -12.659 -3.981 1.00 0.00 26 GLY A CA 8
ATOM 8576 C C . GLY A 1 26 ? 15.837 -13.948 -3.410 1.00 0.00 26 GLY A C 8
ATOM 8577 O O . GLY A 1 26 ? 15.083 -14.877 -3.123 1.00 0.00 26 GLY A O 8
ATOM 8581 N N . PRO A 1 27 ? 17.164 -14.031 -3.237 1.00 0.00 27 PRO A N 8
ATOM 8582 C CA . PRO A 1 27 ? 17.821 -15.223 -2.694 1.00 0.00 27 PRO A CA 8
ATOM 8583 C C . PRO A 1 27 ? 17.492 -15.438 -1.221 1.00 0.00 27 PRO A C 8
ATOM 8584 O O . PRO A 1 27 ? 17.144 -14.497 -0.507 1.00 0.00 27 PRO A O 8
ATOM 8595 N N . ASP A 1 28 ? 17.601 -16.682 -0.772 1.00 0.00 28 ASP A N 8
ATOM 8596 C CA . ASP A 1 28 ? 17.310 -17.026 0.614 1.00 0.00 28 ASP A CA 8
ATOM 8597 C C . ASP A 1 28 ? 18.223 -16.265 1.571 1.00 0.00 28 ASP A C 8
ATOM 8598 O O . ASP A 1 28 ? 17.778 -15.776 2.608 1.00 0.00 28 ASP A O 8
ATOM 8607 N N . HIS A 1 29 ? 19.502 -16.166 1.220 1.00 0.00 29 HIS A N 8
ATOM 8608 C CA . HIS A 1 29 ? 20.465 -15.464 2.061 1.00 0.00 29 HIS A CA 8
ATOM 8609 C C . HIS A 1 29 ? 20.072 -14.002 2.245 1.00 0.00 29 HIS A C 8
ATOM 8610 O O . HIS A 1 29 ? 20.083 -13.485 3.363 1.00 0.00 29 HIS A O 8
ATOM 8624 N N . ALA A 1 30 ? 19.726 -13.335 1.145 1.00 0.00 30 ALA A N 8
ATOM 8625 C CA . ALA A 1 30 ? 19.329 -11.933 1.197 1.00 0.00 30 ALA A CA 8
ATOM 8626 C C . ALA A 1 30 ? 17.858 -11.760 0.824 1.00 0.00 30 ALA A C 8
ATOM 8627 O O . ALA A 1 30 ? 17.536 -11.416 -0.313 1.00 0.00 30 ALA A O 8
ATOM 8634 N N . PRO A 1 31 ? 16.944 -11.996 1.780 1.00 0.00 31 PRO A N 8
ATOM 8635 C CA . PRO A 1 31 ? 15.502 -11.863 1.545 1.00 0.00 31 PRO A CA 8
ATOM 8636 C C . PRO A 1 31 ? 15.064 -10.405 1.449 1.00 0.00 31 PRO A C 8
ATOM 8637 O O . PRO A 1 31 ? 15.665 -9.526 2.068 1.00 0.00 31 PRO A O 8
ATOM 8648 N N . ARG A 1 32 ? 14.012 -10.151 0.671 1.00 0.00 32 ARG A N 8
ATOM 8649 C CA . ARG A 1 32 ? 13.499 -8.797 0.503 1.00 0.00 32 ARG A CA 8
ATOM 8650 C C . ARG A 1 32 ? 12.022 -8.734 0.878 1.00 0.00 32 ARG A C 8
ATOM 8651 O O . ARG A 1 32 ? 11.229 -9.565 0.444 1.00 0.00 32 ARG A O 8
ATOM 8672 N N . PHE A 1 33 ? 11.659 -7.745 1.690 1.00 0.00 33 PHE A N 8
ATOM 8673 C CA . PHE A 1 33 ? 10.274 -7.581 2.127 1.00 0.00 33 PHE A CA 8
ATOM 8674 C C . PHE A 1 33 ? 9.576 -6.469 1.353 1.00 0.00 33 PHE A C 8
ATOM 8675 O O . PHE A 1 33 ? 10.084 -5.350 1.264 1.00 0.00 33 PHE A O 8
ATOM 8692 N N . LYS A 1 34 ? 8.408 -6.779 0.798 1.00 0.00 34 LYS A N 8
ATOM 8693 C CA . LYS A 1 34 ? 7.645 -5.802 0.040 1.00 0.00 34 LYS A CA 8
ATOM 8694 C C . LYS A 1 34 ? 6.197 -5.819 0.489 1.00 0.00 34 LYS A C 8
ATOM 8695 O O . LYS A 1 34 ? 5.702 -6.840 0.958 1.00 0.00 34 LYS A O 8
ATOM 8714 N N . ALA A 1 35 ? 5.522 -4.689 0.351 1.00 0.00 35 ALA A N 8
ATOM 8715 C CA . ALA A 1 35 ? 4.125 -4.599 0.750 1.00 0.00 35 ALA A CA 8
ATOM 8716 C C . ALA A 1 35 ? 3.228 -4.317 -0.448 1.00 0.00 35 ALA A C 8
ATOM 8717 O O . ALA A 1 35 ? 3.511 -3.429 -1.252 1.00 0.00 35 ALA A O 8
ATOM 8724 N N . THR A 1 36 ? 2.153 -5.090 -0.573 1.00 0.00 36 THR A N 8
ATOM 8725 C CA . THR A 1 36 ? 1.214 -4.909 -1.674 1.00 0.00 36 THR A CA 8
ATOM 8726 C C . THR A 1 36 ? -0.210 -4.768 -1.169 1.00 0.00 36 THR A C 8
ATOM 8727 O O . THR A 1 36 ? -0.564 -5.315 -0.130 1.00 0.00 36 THR A O 8
ATOM 8738 N N . VAL A 1 37 ? -1.019 -4.023 -1.911 1.00 0.00 37 VAL A N 8
ATOM 8739 C CA . VAL A 1 37 ? -2.406 -3.806 -1.545 1.00 0.00 37 VAL A CA 8
ATOM 8740 C C . VAL A 1 37 ? -3.294 -3.808 -2.779 1.00 0.00 37 VAL A C 8
ATOM 8741 O O . VAL A 1 37 ? -2.954 -3.220 -3.806 1.00 0.00 37 VAL A O 8
ATOM 8754 N N . ASN A 1 38 ? -4.433 -4.473 -2.667 1.00 0.00 38 ASN A N 8
ATOM 8755 C CA . ASN A 1 38 ? -5.380 -4.557 -3.767 1.00 0.00 38 ASN A CA 8
ATOM 8756 C C . ASN A 1 38 ? -6.304 -3.345 -3.761 1.00 0.00 38 ASN A C 8
ATOM 8757 O O . ASN A 1 38 ? -6.759 -2.911 -2.704 1.00 0.00 38 ASN A O 8
ATOM 8768 N N . PHE A 1 39 ? -6.576 -2.798 -4.941 1.00 0.00 39 PHE A N 8
ATOM 8769 C CA . PHE A 1 39 ? -7.445 -1.632 -5.053 1.00 0.00 39 PHE A CA 8
ATOM 8770 C C . PHE A 1 39 ? -8.371 -1.740 -6.258 1.00 0.00 39 PHE A C 8
ATOM 8771 O O . PHE A 1 39 ? -8.074 -1.212 -7.331 1.00 0.00 39 PHE A O 8
ATOM 8788 N N . ASN A 1 40 ? -9.492 -2.425 -6.070 1.00 0.00 40 ASN A N 8
ATOM 8789 C CA . ASN A 1 40 ? -10.475 -2.599 -7.133 1.00 0.00 40 ASN A CA 8
ATOM 8790 C C . ASN A 1 40 ? -9.824 -3.056 -8.435 1.00 0.00 40 ASN A C 8
ATOM 8791 O O . ASN A 1 40 ? -10.065 -2.468 -9.489 1.00 0.00 40 ASN A O 8
ATOM 8802 N N . GLY A 1 41 ? -9.006 -4.098 -8.372 1.00 0.00 41 GLY A N 8
ATOM 8803 C CA . GLY A 1 41 ? -8.350 -4.587 -9.575 1.00 0.00 41 GLY A CA 8
ATOM 8804 C C . GLY A 1 41 ? -7.006 -3.927 -9.847 1.00 0.00 41 GLY A C 8
ATOM 8805 O O . GLY A 1 41 ? -6.354 -4.235 -10.844 1.00 0.00 41 GLY A O 8
ATOM 8809 N N . GLU A 1 42 ? -6.590 -3.021 -8.967 1.00 0.00 42 GLU A N 8
ATOM 8810 C CA . GLU A 1 42 ? -5.326 -2.331 -9.120 1.00 0.00 42 GLU A CA 8
ATOM 8811 C C . GLU A 1 42 ? -4.471 -2.588 -7.901 1.00 0.00 42 GLU A C 8
ATOM 8812 O O . GLU A 1 42 ? -4.803 -2.181 -6.791 1.00 0.00 42 GLU A O 8
ATOM 8824 N N . ILE A 1 43 ? -3.362 -3.253 -8.128 1.00 0.00 43 ILE A N 8
ATOM 8825 C CA . ILE A 1 43 ? -2.434 -3.593 -7.063 1.00 0.00 43 ILE A CA 8
ATOM 8826 C C . ILE A 1 43 ? -1.132 -2.819 -7.171 1.00 0.00 43 ILE A C 8
ATOM 8827 O O . ILE A 1 43 ? -0.545 -2.719 -8.248 1.00 0.00 43 ILE A O 8
ATOM 8843 N N . PHE A 1 44 ? -0.688 -2.273 -6.048 1.00 0.00 44 PHE A N 8
ATOM 8844 C CA . PHE A 1 44 ? 0.550 -1.511 -6.010 1.00 0.00 44 PHE A CA 8
ATOM 8845 C C . PHE A 1 44 ? 1.543 -2.164 -5.059 1.00 0.00 44 PHE A C 8
ATOM 8846 O O . PHE A 1 44 ? 1.150 -2.823 -4.099 1.00 0.00 44 PHE A O 8
ATOM 8863 N N . GLU A 1 45 ? 2.832 -1.983 -5.332 1.00 0.00 45 GLU A N 8
ATOM 8864 C CA . GLU A 1 45 ? 3.869 -2.542 -4.523 1.00 0.00 45 GLU A CA 8
ATOM 8865 C C . GLU A 1 45 ? 4.882 -1.470 -4.201 1.00 0.00 45 GLU A C 8
ATOM 8866 O O . GLU A 1 45 ? 5.024 -0.474 -4.910 1.00 0.00 45 GLU A O 8
ATOM 8878 N N . SER A 1 46 ? 5.567 -1.699 -3.124 1.00 0.00 46 SER A N 8
ATOM 8879 C CA . SER A 1 46 ? 6.592 -0.791 -2.638 1.00 0.00 46 SER A CA 8
ATOM 8880 C C . SER A 1 46 ? 7.981 -1.342 -2.969 1.00 0.00 46 SER A C 8
ATOM 8881 O O . SER A 1 46 ? 8.423 -2.307 -2.347 1.00 0.00 46 SER A O 8
ATOM 8889 N N . PRO A 1 47 ? 8.698 -0.750 -3.948 1.00 0.00 47 PRO A N 8
ATOM 8890 C CA . PRO A 1 47 ? 10.032 -1.222 -4.320 1.00 0.00 47 PRO A CA 8
ATOM 8891 C C . PRO A 1 47 ? 11.104 -0.725 -3.360 1.00 0.00 47 PRO A C 8
ATOM 8892 O O . PRO A 1 47 ? 12.082 -0.100 -3.771 1.00 0.00 47 PRO A O 8
ATOM 8903 N N . GLN A 1 48 ? 10.917 -1.003 -2.074 1.00 0.00 48 GLN A N 8
ATOM 8904 C CA . GLN A 1 48 ? 11.876 -0.582 -1.062 1.00 0.00 48 GLN A CA 8
ATOM 8905 C C . GLN A 1 48 ? 12.011 -1.636 0.021 1.00 0.00 48 GLN A C 8
ATOM 8906 O O . GLN A 1 48 ? 11.020 -2.088 0.593 1.00 0.00 48 GLN A O 8
ATOM 8920 N N . TYR A 1 49 ? 13.247 -2.022 0.298 1.00 0.00 49 TYR A N 8
ATOM 8921 C CA . TYR A 1 49 ? 13.514 -3.023 1.314 1.00 0.00 49 TYR A CA 8
ATOM 8922 C C . TYR A 1 49 ? 13.384 -2.425 2.707 1.00 0.00 49 TYR A C 8
ATOM 8923 O O . TYR A 1 49 ? 13.940 -1.364 2.994 1.00 0.00 49 TYR A O 8
ATOM 8941 N N . CYS A 1 50 ? 12.645 -3.112 3.570 1.00 0.00 50 CYS A N 8
ATOM 8942 C CA . CYS A 1 50 ? 12.438 -2.648 4.934 1.00 0.00 50 CYS A CA 8
ATOM 8943 C C . CYS A 1 50 ? 12.967 -3.651 5.952 1.00 0.00 50 CYS A C 8
ATOM 8944 O O . CYS A 1 50 ? 12.920 -4.861 5.737 1.00 0.00 50 CYS A O 8
ATOM 8952 N N . SER A 1 51 ? 13.473 -3.129 7.066 1.00 0.00 51 SER A N 8
ATOM 8953 C CA . SER A 1 51 ? 14.016 -3.963 8.131 1.00 0.00 51 SER A CA 8
ATOM 8954 C C . SER A 1 51 ? 12.937 -4.861 8.726 1.00 0.00 51 SER A C 8
ATOM 8955 O O . SER A 1 51 ? 13.189 -6.026 9.037 1.00 0.00 51 SER A O 8
ATOM 8963 N N . THR A 1 52 ? 11.735 -4.314 8.882 1.00 0.00 52 THR A N 8
ATOM 8964 C CA . THR A 1 52 ? 10.620 -5.068 9.441 1.00 0.00 52 THR A CA 8
ATOM 8965 C C . THR A 1 52 ? 9.410 -5.035 8.514 1.00 0.00 52 THR A C 8
ATOM 8966 O O . THR A 1 52 ? 9.269 -4.136 7.684 1.00 0.00 52 THR A O 8
ATOM 8977 N N . LEU A 1 53 ? 8.538 -6.025 8.667 1.00 0.00 53 LEU A N 8
ATOM 8978 C CA . LEU A 1 53 ? 7.333 -6.132 7.852 1.00 0.00 53 LEU A CA 8
ATOM 8979 C C . LEU A 1 53 ? 6.411 -4.925 8.019 1.00 0.00 53 LEU A C 8
ATOM 8980 O O . LEU A 1 53 ? 5.862 -4.421 7.039 1.00 0.00 53 LEU A O 8
ATOM 8996 N N . ARG A 1 54 ? 6.238 -4.467 9.255 1.00 0.00 54 ARG A N 8
ATOM 8997 C CA . ARG A 1 54 ? 5.371 -3.324 9.522 1.00 0.00 54 ARG A CA 8
ATOM 8998 C C . ARG A 1 54 ? 5.817 -2.101 8.728 1.00 0.00 54 ARG A C 8
ATOM 8999 O O . ARG A 1 54 ? 4.990 -1.338 8.228 1.00 0.00 54 ARG A O 8
ATOM 9020 N N . GLN A 1 55 ? 7.127 -1.919 8.608 1.00 0.00 55 GLN A N 8
ATOM 9021 C CA . GLN A 1 55 ? 7.671 -0.790 7.865 1.00 0.00 55 GLN A CA 8
ATOM 9022 C C . GLN A 1 55 ? 7.314 -0.901 6.388 1.00 0.00 55 GLN A C 8
ATOM 9023 O O . GLN A 1 55 ? 6.988 0.094 5.737 1.00 0.00 55 GLN A O 8
ATOM 9037 N N . ALA A 1 56 ? 7.377 -2.122 5.864 1.00 0.00 56 ALA A N 8
ATOM 9038 C CA . ALA A 1 56 ? 7.058 -2.371 4.464 1.00 0.00 56 ALA A CA 8
ATOM 9039 C C . ALA A 1 56 ? 5.609 -2.006 4.170 1.00 0.00 56 ALA A C 8
ATOM 9040 O O . ALA A 1 56 ? 5.306 -1.391 3.149 1.00 0.00 56 ALA A O 8
ATOM 9047 N N . GLU A 1 57 ? 4.723 -2.380 5.086 1.00 0.00 57 GLU A N 8
ATOM 9048 C CA . GLU A 1 57 ? 3.302 -2.093 4.936 1.00 0.00 57 GLU A CA 8
ATOM 9049 C C . GLU A 1 57 ? 3.065 -0.588 4.867 1.00 0.00 57 GLU A C 8
ATOM 9050 O O . GLU A 1 57 ? 2.266 -0.111 4.060 1.00 0.00 57 GLU A O 8
ATOM 9062 N N . HIS A 1 58 ? 3.767 0.156 5.715 1.00 0.00 58 HIS A N 8
ATOM 9063 C CA . HIS A 1 58 ? 3.634 1.608 5.747 1.00 0.00 58 HIS A CA 8
ATOM 9064 C C . HIS A 1 58 ? 4.084 2.230 4.426 1.00 0.00 58 HIS A C 8
ATOM 9065 O O . HIS A 1 58 ? 3.455 3.161 3.922 1.00 0.00 58 HIS A O 8
ATOM 9079 N N . SER A 1 59 ? 5.175 1.709 3.866 1.00 0.00 59 SER A N 8
ATOM 9080 C CA . SER A 1 59 ? 5.703 2.222 2.606 1.00 0.00 59 SER A CA 8
ATOM 9081 C C . SER A 1 59 ? 4.705 2.033 1.467 1.00 0.00 59 SER A C 8
ATOM 9082 O O . SER A 1 59 ? 4.516 2.929 0.643 1.00 0.00 59 SER A O 8
ATOM 9090 N N . ALA A 1 60 ? 4.068 0.868 1.426 1.00 0.00 60 ALA A N 8
ATOM 9091 C CA . ALA A 1 60 ? 3.092 0.575 0.384 1.00 0.00 60 ALA A CA 8
ATOM 9092 C C . ALA A 1 60 ? 1.918 1.542 0.462 1.00 0.00 60 ALA A C 8
ATOM 9093 O O . ALA A 1 60 ? 1.417 2.017 -0.558 1.00 0.00 60 ALA A O 8
ATOM 9100 N N . ALA A 1 61 ? 1.486 1.831 1.685 1.00 0.00 61 ALA A N 8
ATOM 9101 C CA . ALA A 1 61 ? 0.374 2.741 1.910 1.00 0.00 61 ALA A CA 8
ATOM 9102 C C . ALA A 1 61 ? 0.694 4.131 1.378 1.00 0.00 61 ALA A C 8
ATOM 9103 O O . ALA A 1 61 ? -0.163 4.798 0.803 1.00 0.00 61 ALA A O 8
ATOM 9110 N N . GLU A 1 62 ? 1.937 4.561 1.575 1.00 0.00 62 GLU A N 8
ATOM 9111 C CA . GLU A 1 62 ? 2.363 5.874 1.112 1.00 0.00 62 GLU A CA 8
ATOM 9112 C C . GLU A 1 62 ? 2.209 5.986 -0.400 1.00 0.00 62 GLU A C 8
ATOM 9113 O O . GLU A 1 62 ? 1.703 6.986 -0.908 1.00 0.00 62 GLU A O 8
ATOM 9125 N N . VAL A 1 63 ? 2.646 4.957 -1.121 1.00 0.00 63 VAL A N 8
ATOM 9126 C CA . VAL A 1 63 ? 2.548 4.953 -2.574 1.00 0.00 63 VAL A CA 8
ATOM 9127 C C . VAL A 1 63 ? 1.093 5.018 -3.026 1.00 0.00 63 VAL A C 8
ATOM 9128 O O . VAL A 1 63 ? 0.748 5.775 -3.933 1.00 0.00 63 VAL A O 8
ATOM 9141 N N . ALA A 1 64 ? 0.245 4.214 -2.392 1.00 0.00 64 ALA A N 8
ATOM 9142 C CA . ALA A 1 64 ? -1.173 4.187 -2.733 1.00 0.00 64 ALA A CA 8
ATOM 9143 C C . ALA A 1 64 ? -1.807 5.556 -2.531 1.00 0.00 64 ALA A C 8
ATOM 9144 O O . ALA A 1 64 ? -2.603 6.009 -3.354 1.00 0.00 64 ALA A O 8
ATOM 9151 N N . LEU A 1 65 ? -1.452 6.216 -1.433 1.00 0.00 65 LEU A N 8
ATOM 9152 C CA . LEU A 1 65 ? -1.990 7.536 -1.138 1.00 0.00 65 LEU A CA 8
ATOM 9153 C C . LEU A 1 65 ? -1.565 8.531 -2.212 1.00 0.00 65 LEU A C 8
ATOM 9154 O O . LEU A 1 65 ? -2.349 9.384 -2.627 1.00 0.00 65 LEU A O 8
ATOM 9170 N N . ASN A 1 66 ? -0.318 8.410 -2.656 1.00 0.00 66 ASN A N 8
ATOM 9171 C CA . ASN A 1 66 ? 0.214 9.296 -3.683 1.00 0.00 66 ASN A CA 8
ATOM 9172 C C . ASN A 1 66 ? -0.581 9.159 -4.975 1.00 0.00 66 ASN A C 8
ATOM 9173 O O . ASN A 1 66 ? -0.898 10.154 -5.629 1.00 0.00 66 ASN A O 8
ATOM 9184 N N . ALA A 1 67 ? -0.899 7.921 -5.345 1.00 0.00 67 ALA A N 8
ATOM 9185 C CA . ALA A 1 67 ? -1.660 7.667 -6.562 1.00 0.00 67 ALA A CA 8
ATOM 9186 C C . ALA A 1 67 ? -3.037 8.320 -6.482 1.00 0.00 67 ALA A C 8
ATOM 9187 O O . ALA A 1 67 ? -3.509 8.922 -7.446 1.00 0.00 67 ALA A O 8
ATOM 9194 N N . LEU A 1 68 ? -3.677 8.195 -5.322 1.00 0.00 68 LEU A N 8
ATOM 9195 C CA . LEU A 1 68 ? -4.999 8.778 -5.115 1.00 0.00 68 LEU A CA 8
ATOM 9196 C C . LEU A 1 68 ? -4.947 10.297 -5.248 1.00 0.00 68 LEU A C 8
ATOM 9197 O O . LEU A 1 68 ? -5.824 10.907 -5.860 1.00 0.00 68 LEU A O 8
ATOM 9213 N N . SER A 1 69 ? -3.915 10.901 -4.669 1.00 0.00 69 SER A N 8
ATOM 9214 C CA . SER A 1 69 ? -3.741 12.349 -4.723 1.00 0.00 69 SER A CA 8
ATOM 9215 C C . SER A 1 69 ? -3.516 12.817 -6.159 1.00 0.00 69 SER A C 8
ATOM 9216 O O . SER A 1 69 ? -4.028 13.855 -6.576 1.00 0.00 69 SER A O 8
ATOM 9224 N N . ASN A 1 70 ? -2.739 12.037 -6.903 1.00 0.00 70 ASN A N 8
ATOM 9225 C CA . ASN A 1 70 ? -2.435 12.362 -8.290 1.00 0.00 70 ASN A CA 8
ATOM 9226 C C . ASN A 1 70 ? -1.567 13.613 -8.366 1.00 0.00 70 ASN A C 8
ATOM 9227 O O . ASN A 1 70 ? -2.052 14.730 -8.184 1.00 0.00 70 ASN A O 8
ATOM 9238 N N . ARG A 1 71 ? -0.279 13.422 -8.638 1.00 0.00 71 ARG A N 8
ATOM 9239 C CA . ARG A 1 71 ? 0.655 14.536 -8.734 1.00 0.00 71 ARG A CA 8
ATOM 9240 C C . ARG A 1 71 ? 0.255 15.494 -9.850 1.00 0.00 71 ARG A C 8
ATOM 9241 O O . ARG A 1 71 ? 0.349 16.712 -9.699 1.00 0.00 71 ARG A O 8
ATOM 9262 N N . GLY A 1 72 ? -0.193 14.940 -10.972 1.00 0.00 72 GLY A N 8
ATOM 9263 C CA . GLY A 1 72 ? -0.601 15.767 -12.091 1.00 0.00 72 GLY A CA 8
ATOM 9264 C C . GLY A 1 72 ? -0.587 15.015 -13.407 1.00 0.00 72 GLY A C 8
ATOM 9265 O O . GLY A 1 72 ? -0.408 13.797 -13.432 1.00 0.00 72 GLY A O 8
ATOM 9269 N N . LEU A 1 73 ? -0.779 15.743 -14.502 1.00 0.00 73 LEU A N 8
ATOM 9270 C CA . LEU A 1 73 ? -0.788 15.138 -15.828 1.00 0.00 73 LEU A CA 8
ATOM 9271 C C . LEU A 1 73 ? 0.446 15.562 -16.617 1.00 0.00 73 LEU A C 8
ATOM 9272 O O . LEU A 1 73 ? 0.833 16.730 -16.603 1.00 0.00 73 LEU A O 8
ATOM 9288 N N . GLU A 1 74 ? 1.063 14.605 -17.304 1.00 0.00 74 GLU A N 8
ATOM 9289 C CA . GLU A 1 74 ? 2.255 14.885 -18.096 1.00 0.00 74 GLU A CA 8
ATOM 9290 C C . GLU A 1 74 ? 3.303 15.613 -17.258 1.00 0.00 74 GLU A C 8
ATOM 9291 O O . GLU A 1 74 ? 3.965 16.534 -17.737 1.00 0.00 74 GLU A O 8
ATOM 9303 N N . HIS A 1 75 ? 3.445 15.193 -16.006 1.00 0.00 75 HIS A N 8
ATOM 9304 C CA . HIS A 1 75 ? 4.410 15.803 -15.099 1.00 0.00 75 HIS A CA 8
ATOM 9305 C C . HIS A 1 75 ? 4.916 14.789 -14.080 1.00 0.00 75 HIS A C 8
ATOM 9306 O O . HIS A 1 75 ? 4.629 13.585 -14.251 1.00 0.00 75 HIS A O 8
ATOM 9321 N N . MET A 1 1 ? 1.325 9.793 6.752 1.00 0.00 1 MET A N 9
ATOM 9322 C CA . MET A 1 1 ? 1.573 8.419 6.245 1.00 0.00 1 MET A CA 9
ATOM 9323 C C . MET A 1 1 ? 1.062 7.376 7.231 1.00 0.00 1 MET A C 9
ATOM 9324 O O . MET A 1 1 ? 1.842 6.768 7.965 1.00 0.00 1 MET A O 9
ATOM 9340 N N . TYR A 1 2 ? -0.251 7.172 7.247 1.00 0.00 2 TYR A N 9
ATOM 9341 C CA . TYR A 1 2 ? -0.860 6.200 8.147 1.00 0.00 2 TYR A CA 9
ATOM 9342 C C . TYR A 1 2 ? -1.796 5.255 7.400 1.00 0.00 2 TYR A C 9
ATOM 9343 O O . TYR A 1 2 ? -2.430 5.635 6.416 1.00 0.00 2 TYR A O 9
ATOM 9361 N N . LYS A 1 3 ? -1.873 4.020 7.883 1.00 0.00 3 LYS A N 9
ATOM 9362 C CA . LYS A 1 3 ? -2.728 3.007 7.279 1.00 0.00 3 LYS A CA 9
ATOM 9363 C C . LYS A 1 3 ? -4.187 3.435 7.361 1.00 0.00 3 LYS A C 9
ATOM 9364 O O . LYS A 1 3 ? -4.974 3.199 6.441 1.00 0.00 3 LYS A O 9
ATOM 9383 N N . ASN A 1 4 ? -4.537 4.073 8.473 1.00 0.00 4 ASN A N 9
ATOM 9384 C CA . ASN A 1 4 ? -5.897 4.540 8.696 1.00 0.00 4 ASN A CA 9
ATOM 9385 C C . ASN A 1 4 ? -6.310 5.529 7.614 1.00 0.00 4 ASN A C 9
ATOM 9386 O O . ASN A 1 4 ? -7.442 5.505 7.148 1.00 0.00 4 ASN A O 9
ATOM 9397 N N . GLN A 1 5 ? -5.389 6.384 7.197 1.00 0.00 5 GLN A N 9
ATOM 9398 C CA . GLN A 1 5 ? -5.703 7.363 6.165 1.00 0.00 5 GLN A CA 9
ATOM 9399 C C . GLN A 1 5 ? -6.249 6.687 4.913 1.00 0.00 5 GLN A C 9
ATOM 9400 O O . GLN A 1 5 ? -7.221 7.160 4.323 1.00 0.00 5 GLN A O 9
ATOM 9414 N N . LEU A 1 6 ? -5.637 5.583 4.506 1.00 0.00 6 LEU A N 9
ATOM 9415 C CA . LEU A 1 6 ? -6.090 4.863 3.322 1.00 0.00 6 LEU A CA 9
ATOM 9416 C C . LEU A 1 6 ? -7.494 4.281 3.507 1.00 0.00 6 LEU A C 9
ATOM 9417 O O . LEU A 1 6 ? -8.329 4.366 2.605 1.00 0.00 6 LEU A O 9
ATOM 9433 N N . GLN A 1 7 ? -7.752 3.690 4.676 1.00 0.00 7 GLN A N 9
ATOM 9434 C CA . GLN A 1 7 ? -9.060 3.094 4.956 1.00 0.00 7 GLN A CA 9
ATOM 9435 C C . GLN A 1 7 ? -10.160 4.152 5.005 1.00 0.00 7 GLN A C 9
ATOM 9436 O O . GLN A 1 7 ? -11.324 3.850 4.771 1.00 0.00 7 GLN A O 9
ATOM 9450 N N . GLU A 1 8 ? -9.794 5.390 5.325 1.00 0.00 8 GLU A N 9
ATOM 9451 C CA . GLU A 1 8 ? -10.791 6.458 5.389 1.00 0.00 8 GLU A CA 9
ATOM 9452 C C . GLU A 1 8 ? -11.433 6.656 4.020 1.00 0.00 8 GLU A C 9
ATOM 9453 O O . GLU A 1 8 ? -12.655 6.678 3.890 1.00 0.00 8 GLU A O 9
ATOM 9465 N N . LEU A 1 9 ? -10.594 6.783 3.000 1.00 0.00 9 LEU A N 9
ATOM 9466 C CA . LEU A 1 9 ? -11.067 6.971 1.633 1.00 0.00 9 LEU A CA 9
ATOM 9467 C C . LEU A 1 9 ? -11.678 5.687 1.076 1.00 0.00 9 LEU A C 9
ATOM 9468 O O . LEU A 1 9 ? -12.640 5.722 0.308 1.00 0.00 9 LEU A O 9
ATOM 9484 N N . ALA A 1 10 ? -11.102 4.558 1.470 1.00 0.00 10 ALA A N 9
ATOM 9485 C CA . ALA A 1 10 ? -11.573 3.253 1.010 1.00 0.00 10 ALA A CA 9
ATOM 9486 C C . ALA A 1 10 ? -12.978 2.942 1.527 1.00 0.00 10 ALA A C 9
ATOM 9487 O O . ALA A 1 10 ? -13.830 2.448 0.790 1.00 0.00 10 ALA A O 9
ATOM 9494 N N . GLN A 1 11 ? -13.201 3.235 2.804 1.00 0.00 11 GLN A N 9
ATOM 9495 C CA . GLN A 1 11 ? -14.490 2.992 3.447 1.00 0.00 11 GLN A CA 9
ATOM 9496 C C . GLN A 1 11 ? -15.570 3.915 2.898 1.00 0.00 11 GLN A C 9
ATOM 9497 O O . GLN A 1 11 ? -16.708 3.499 2.679 1.00 0.00 11 GLN A O 9
ATOM 9511 N N . ARG A 1 12 ? -15.201 5.170 2.676 1.00 0.00 12 ARG A N 9
ATOM 9512 C CA . ARG A 1 12 ? -16.127 6.166 2.154 1.00 0.00 12 ARG A CA 9
ATOM 9513 C C . ARG A 1 12 ? -16.538 5.857 0.717 1.00 0.00 12 ARG A C 9
ATOM 9514 O O . ARG A 1 12 ? -17.486 6.447 0.198 1.00 0.00 12 ARG A O 9
ATOM 9535 N N . SER A 1 13 ? -15.828 4.934 0.070 1.00 0.00 13 SER A N 9
ATOM 9536 C CA . SER A 1 13 ? -16.137 4.561 -1.305 1.00 0.00 13 SER A CA 9
ATOM 9537 C C . SER A 1 13 ? -17.050 3.334 -1.345 1.00 0.00 13 SER A C 9
ATOM 9538 O O . SER A 1 13 ? -17.040 2.581 -2.318 1.00 0.00 13 SER A O 9
ATOM 9546 N N . CYS A 1 14 ? -17.818 3.137 -0.266 1.00 0.00 14 CYS A N 9
ATOM 9547 C CA . CYS A 1 14 ? -18.747 2.010 -0.147 1.00 0.00 14 CYS A CA 9
ATOM 9548 C C . CYS A 1 14 ? -18.017 0.738 0.269 1.00 0.00 14 CYS A C 9
ATOM 9549 O O . CYS A 1 14 ? -18.153 -0.305 -0.369 1.00 0.00 14 CYS A O 9
ATOM 9557 N N . PHE A 1 15 ? -17.246 0.837 1.350 1.00 0.00 15 PHE A N 9
ATOM 9558 C CA . PHE A 1 15 ? -16.489 -0.300 1.867 1.00 0.00 15 PHE A CA 9
ATOM 9559 C C . PHE A 1 15 ? -15.716 -1.006 0.759 1.00 0.00 15 PHE A C 9
ATOM 9560 O O . PHE A 1 15 ? -16.205 -1.964 0.162 1.00 0.00 15 PHE A O 9
ATOM 9577 N N . ASN A 1 16 ? -14.512 -0.518 0.480 1.00 0.00 16 ASN A N 9
ATOM 9578 C CA . ASN A 1 16 ? -13.671 -1.104 -0.558 1.00 0.00 16 ASN A CA 9
ATOM 9579 C C . ASN A 1 16 ? -12.851 -2.280 -0.017 1.00 0.00 16 ASN A C 9
ATOM 9580 O O . ASN A 1 16 ? -12.279 -3.043 -0.799 1.00 0.00 16 ASN A O 9
ATOM 9591 N N . LEU A 1 17 ? -12.822 -2.428 1.319 1.00 0.00 17 LEU A N 9
ATOM 9592 C CA . LEU A 1 17 ? -12.082 -3.502 1.992 1.00 0.00 17 LEU A CA 9
ATOM 9593 C C . LEU A 1 17 ? -10.752 -3.792 1.306 1.00 0.00 17 LEU A C 9
ATOM 9594 O O . LEU A 1 17 ? -10.584 -4.834 0.674 1.00 0.00 17 LEU A O 9
ATOM 9610 N N . PRO A 1 18 ? -9.787 -2.871 1.430 1.00 0.00 18 PRO A N 9
ATOM 9611 C CA . PRO A 1 18 ? -8.462 -3.024 0.818 1.00 0.00 18 PRO A CA 9
ATOM 9612 C C . PRO A 1 18 ? -7.758 -4.292 1.290 1.00 0.00 18 PRO A C 9
ATOM 9613 O O . PRO A 1 18 ? -7.884 -4.686 2.449 1.00 0.00 18 PRO A O 9
ATOM 9624 N N . SER A 1 19 ? -7.018 -4.924 0.385 1.00 0.00 19 SER A N 9
ATOM 9625 C CA . SER A 1 19 ? -6.294 -6.148 0.713 1.00 0.00 19 SER A CA 9
ATOM 9626 C C . SER A 1 19 ? -4.795 -5.943 0.534 1.00 0.00 19 SER A C 9
ATOM 9627 O O . SER A 1 19 ? -4.354 -5.397 -0.473 1.00 0.00 19 SER A O 9
ATOM 9635 N N . TYR A 1 20 ? -4.018 -6.393 1.516 1.00 0.00 20 TYR A N 9
ATOM 9636 C CA . TYR A 1 20 ? -2.567 -6.255 1.462 1.00 0.00 20 TYR A CA 9
ATOM 9637 C C . TYR A 1 20 ? -1.881 -7.615 1.446 1.00 0.00 20 TYR A C 9
ATOM 9638 O O . TYR A 1 20 ? -2.152 -8.465 2.294 1.00 0.00 20 TYR A O 9
ATOM 9656 N N . THR A 1 21 ? -0.992 -7.817 0.480 1.00 0.00 21 THR A N 9
ATOM 9657 C CA . THR A 1 21 ? -0.264 -9.071 0.362 1.00 0.00 21 THR A CA 9
ATOM 9658 C C . THR A 1 21 ? 1.233 -8.799 0.335 1.00 0.00 21 THR A C 9
ATOM 9659 O O . THR A 1 21 ? 1.700 -7.926 -0.395 1.00 0.00 21 THR A O 9
ATOM 9670 N N . CYS A 1 22 ? 1.982 -9.545 1.134 1.00 0.00 22 CYS A N 9
ATOM 9671 C CA . CYS A 1 22 ? 3.425 -9.368 1.193 1.00 0.00 22 CYS A CA 9
ATOM 9672 C C . CYS A 1 22 ? 4.105 -10.092 0.038 1.00 0.00 22 CYS A C 9
ATOM 9673 O O . CYS A 1 22 ? 3.812 -11.258 -0.235 1.00 0.00 22 CYS A O 9
ATOM 9681 N N . ILE A 1 23 ? 5.013 -9.397 -0.641 1.00 0.00 23 ILE A N 9
ATOM 9682 C CA . ILE A 1 23 ? 5.732 -9.978 -1.766 1.00 0.00 23 ILE A CA 9
ATOM 9683 C C . ILE A 1 23 ? 7.200 -10.197 -1.425 1.00 0.00 23 ILE A C 9
ATOM 9684 O O . ILE A 1 23 ? 7.916 -9.261 -1.077 1.00 0.00 23 ILE A O 9
ATOM 9700 N N . ARG A 1 24 ? 7.641 -11.439 -1.544 1.00 0.00 24 ARG A N 9
ATOM 9701 C CA . ARG A 1 24 ? 9.020 -11.804 -1.248 1.00 0.00 24 ARG A CA 9
ATOM 9702 C C . ARG A 1 24 ? 9.600 -12.608 -2.401 1.00 0.00 24 ARG A C 9
ATOM 9703 O O . ARG A 1 24 ? 8.873 -13.343 -3.070 1.00 0.00 24 ARG A O 9
ATOM 9724 N N . GLU A 1 25 ? 10.900 -12.478 -2.644 1.00 0.00 25 GLU A N 9
ATOM 9725 C CA . GLU A 1 25 ? 11.511 -13.229 -3.744 1.00 0.00 25 GLU A CA 9
ATOM 9726 C C . GLU A 1 25 ? 12.140 -14.521 -3.234 1.00 0.00 25 GLU A C 9
ATOM 9727 O O . GLU A 1 25 ? 13.347 -14.611 -3.057 1.00 0.00 25 GLU A O 9
ATOM 9739 N N . GLY A 1 26 ? 11.305 -15.538 -3.048 1.00 0.00 26 GLY A N 9
ATOM 9740 C CA . GLY A 1 26 ? 11.790 -16.811 -2.558 1.00 0.00 26 GLY A CA 9
ATOM 9741 C C . GLY A 1 26 ? 11.109 -17.203 -1.264 1.00 0.00 26 GLY A C 9
ATOM 9742 O O . GLY A 1 26 ? 10.198 -16.508 -0.815 1.00 0.00 26 GLY A O 9
ATOM 9746 N N . PRO A 1 27 ? 11.512 -18.329 -0.661 1.00 0.00 27 PRO A N 9
ATOM 9747 C CA . PRO A 1 27 ? 10.933 -18.809 0.599 1.00 0.00 27 PRO A CA 9
ATOM 9748 C C . PRO A 1 27 ? 11.017 -17.764 1.711 1.00 0.00 27 PRO A C 9
ATOM 9749 O O . PRO A 1 27 ? 11.168 -16.571 1.452 1.00 0.00 27 PRO A O 9
ATOM 9760 N N . ASP A 1 28 ? 10.937 -18.219 2.953 1.00 0.00 28 ASP A N 9
ATOM 9761 C CA . ASP A 1 28 ? 11.000 -17.318 4.098 1.00 0.00 28 ASP A CA 9
ATOM 9762 C C . ASP A 1 28 ? 12.306 -16.529 4.100 1.00 0.00 28 ASP A C 9
ATOM 9763 O O . ASP A 1 28 ? 12.329 -15.351 4.458 1.00 0.00 28 ASP A O 9
ATOM 9772 N N . HIS A 1 29 ? 13.393 -17.182 3.701 1.00 0.00 29 HIS A N 9
ATOM 9773 C CA . HIS A 1 29 ? 14.703 -16.536 3.657 1.00 0.00 29 HIS A CA 9
ATOM 9774 C C . HIS A 1 29 ? 14.926 -15.809 2.324 1.00 0.00 29 HIS A C 9
ATOM 9775 O O . HIS A 1 29 ? 16.003 -15.893 1.734 1.00 0.00 29 HIS A O 9
ATOM 9789 N N . ALA A 1 30 ? 13.904 -15.097 1.850 1.00 0.00 30 ALA A N 9
ATOM 9790 C CA . ALA A 1 30 ? 14.001 -14.364 0.591 1.00 0.00 30 ALA A CA 9
ATOM 9791 C C . ALA A 1 30 ? 14.925 -13.155 0.736 1.00 0.00 30 ALA A C 9
ATOM 9792 O O . ALA A 1 30 ? 15.160 -12.679 1.846 1.00 0.00 30 ALA A O 9
ATOM 9799 N N . PRO A 1 31 ? 15.465 -12.642 -0.386 1.00 0.00 31 PRO A N 9
ATOM 9800 C CA . PRO A 1 31 ? 16.368 -11.487 -0.372 1.00 0.00 31 PRO A CA 9
ATOM 9801 C C . PRO A 1 31 ? 15.766 -10.275 0.323 1.00 0.00 31 PRO A C 9
ATOM 9802 O O . PRO A 1 31 ? 16.471 -9.555 1.029 1.00 0.00 31 PRO A O 9
ATOM 9813 N N . ARG A 1 32 ? 14.466 -10.035 0.133 1.00 0.00 32 ARG A N 9
ATOM 9814 C CA . ARG A 1 32 ? 13.840 -8.886 0.778 1.00 0.00 32 ARG A CA 9
ATOM 9815 C C . ARG A 1 32 ? 12.328 -9.040 0.869 1.00 0.00 32 ARG A C 9
ATOM 9816 O O . ARG A 1 32 ? 11.748 -9.973 0.312 1.00 0.00 32 ARG A O 9
ATOM 9837 N N . PHE A 1 33 ? 11.702 -8.112 1.583 1.00 0.00 33 PHE A N 9
ATOM 9838 C CA . PHE A 1 33 ? 10.260 -8.126 1.769 1.00 0.00 33 PHE A CA 9
ATOM 9839 C C . PHE A 1 33 ? 9.609 -6.889 1.152 1.00 0.00 33 PHE A C 9
ATOM 9840 O O . PHE A 1 33 ? 10.080 -5.767 1.337 1.00 0.00 33 PHE A O 9
ATOM 9857 N N . LYS A 1 34 ? 8.524 -7.111 0.420 1.00 0.00 34 LYS A N 9
ATOM 9858 C CA . LYS A 1 34 ? 7.790 -6.026 -0.224 1.00 0.00 34 LYS A CA 9
ATOM 9859 C C . LYS A 1 34 ? 6.324 -6.088 0.157 1.00 0.00 34 LYS A C 9
ATOM 9860 O O . LYS A 1 34 ? 5.859 -7.099 0.680 1.00 0.00 34 LYS A O 9
ATOM 9879 N N . ALA A 1 35 ? 5.604 -4.998 -0.066 1.00 0.00 35 ALA A N 9
ATOM 9880 C CA . ALA A 1 35 ? 4.185 -4.958 0.260 1.00 0.00 35 ALA A CA 9
ATOM 9881 C C . ALA A 1 35 ? 3.354 -4.517 -0.939 1.00 0.00 35 ALA A C 9
ATOM 9882 O O . ALA A 1 35 ? 3.727 -3.591 -1.660 1.00 0.00 35 ALA A O 9
ATOM 9889 N N . THR A 1 36 ? 2.229 -5.192 -1.145 1.00 0.00 36 THR A N 9
ATOM 9890 C CA . THR A 1 36 ? 1.339 -4.864 -2.254 1.00 0.00 36 THR A CA 9
ATOM 9891 C C . THR A 1 36 ? -0.086 -4.673 -1.759 1.00 0.00 36 THR A C 9
ATOM 9892 O O . THR A 1 36 ? -0.503 -5.301 -0.789 1.00 0.00 36 THR A O 9
ATOM 9903 N N . VAL A 1 37 ? -0.834 -3.803 -2.431 1.00 0.00 37 VAL A N 9
ATOM 9904 C CA . VAL A 1 37 ? -2.215 -3.539 -2.049 1.00 0.00 37 VAL A CA 9
ATOM 9905 C C . VAL A 1 37 ? -3.133 -3.496 -3.266 1.00 0.00 37 VAL A C 9
ATOM 9906 O O . VAL A 1 37 ? -2.800 -2.892 -4.286 1.00 0.00 37 VAL A O 9
ATOM 9919 N N . ASN A 1 38 ? -4.288 -4.146 -3.151 1.00 0.00 38 ASN A N 9
ATOM 9920 C CA . ASN A 1 38 ? -5.259 -4.180 -4.238 1.00 0.00 38 ASN A CA 9
ATOM 9921 C C . ASN A 1 38 ? -6.371 -3.162 -4.017 1.00 0.00 38 ASN A C 9
ATOM 9922 O O . ASN A 1 38 ? -7.045 -3.177 -2.985 1.00 0.00 38 ASN A O 9
ATOM 9933 N N . PHE A 1 39 ? -6.557 -2.277 -4.991 1.00 0.00 39 PHE A N 9
ATOM 9934 C CA . PHE A 1 39 ? -7.588 -1.253 -4.903 1.00 0.00 39 PHE A CA 9
ATOM 9935 C C . PHE A 1 39 ? -8.429 -1.219 -6.175 1.00 0.00 39 PHE A C 9
ATOM 9936 O O . PHE A 1 39 ? -8.017 -0.658 -7.189 1.00 0.00 39 PHE A O 9
ATOM 9953 N N . ASN A 1 40 ? -9.612 -1.814 -6.111 1.00 0.00 40 ASN A N 9
ATOM 9954 C CA . ASN A 1 40 ? -10.513 -1.851 -7.257 1.00 0.00 40 ASN A CA 9
ATOM 9955 C C . ASN A 1 40 ? -9.798 -2.318 -8.523 1.00 0.00 40 ASN A C 9
ATOM 9956 O O . ASN A 1 40 ? -9.934 -1.701 -9.578 1.00 0.00 40 ASN A O 9
ATOM 9967 N N . GLY A 1 41 ? -9.036 -3.406 -8.425 1.00 0.00 41 GLY A N 9
ATOM 9968 C CA . GLY A 1 41 ? -8.322 -3.913 -9.587 1.00 0.00 41 GLY A CA 9
ATOM 9969 C C . GLY A 1 41 ? -6.967 -3.254 -9.799 1.00 0.00 41 GLY A C 9
ATOM 9970 O O . GLY A 1 41 ? -6.265 -3.573 -10.757 1.00 0.00 41 GLY A O 9
ATOM 9974 N N . GLU A 1 42 ? -6.598 -2.335 -8.911 1.00 0.00 42 GLU A N 9
ATOM 9975 C CA . GLU A 1 42 ? -5.339 -1.648 -9.006 1.00 0.00 42 GLU A CA 9
ATOM 9976 C C . GLU A 1 42 ? -4.301 -2.376 -8.180 1.00 0.00 42 GLU A C 9
ATOM 9977 O O . GLU A 1 42 ? -4.434 -2.551 -6.970 1.00 0.00 42 GLU A O 9
ATOM 9989 N N . ILE A 1 43 ? -3.279 -2.789 -8.872 1.00 0.00 43 ILE A N 9
ATOM 9990 C CA . ILE A 1 43 ? -2.160 -3.516 -8.276 1.00 0.00 43 ILE A CA 9
ATOM 9991 C C . ILE A 1 43 ? -0.929 -2.624 -8.124 1.00 0.00 43 ILE A C 9
ATOM 9992 O O . ILE A 1 43 ? -0.421 -2.076 -9.102 1.00 0.00 43 ILE A O 9
ATOM 10008 N N . PHE A 1 44 ? -0.459 -2.484 -6.886 1.00 0.00 44 PHE A N 9
ATOM 10009 C CA . PHE A 1 44 ? 0.716 -1.664 -6.599 1.00 0.00 44 PHE A CA 9
ATOM 10010 C C . PHE A 1 44 ? 1.680 -2.387 -5.667 1.00 0.00 44 PHE A C 9
ATOM 10011 O O . PHE A 1 44 ? 1.261 -3.148 -4.796 1.00 0.00 44 PHE A O 9
ATOM 10028 N N . GLU A 1 45 ? 2.974 -2.144 -5.860 1.00 0.00 45 GLU A N 9
ATOM 10029 C CA . GLU A 1 45 ? 4.002 -2.736 -5.059 1.00 0.00 45 GLU A CA 9
ATOM 10030 C C . GLU A 1 45 ? 4.948 -1.644 -4.617 1.00 0.00 45 GLU A C 9
ATOM 10031 O O . GLU A 1 45 ? 5.152 -0.647 -5.306 1.00 0.00 45 GLU A O 9
ATOM 10043 N N . SER A 1 46 ? 5.497 -1.851 -3.458 1.00 0.00 46 SER A N 9
ATOM 10044 C CA . SER A 1 46 ? 6.433 -0.914 -2.856 1.00 0.00 46 SER A CA 9
ATOM 10045 C C . SER A 1 46 ? 7.874 -1.274 -3.215 1.00 0.00 46 SER A C 9
ATOM 10046 O O . SER A 1 46 ? 8.407 -2.254 -2.695 1.00 0.00 46 SER A O 9
ATOM 10054 N N . PRO A 1 47 ? 8.539 -0.503 -4.103 1.00 0.00 47 PRO A N 9
ATOM 10055 C CA . PRO A 1 47 ? 9.921 -0.788 -4.486 1.00 0.00 47 PRO A CA 9
ATOM 10056 C C . PRO A 1 47 ? 10.906 -0.295 -3.432 1.00 0.00 47 PRO A C 9
ATOM 10057 O O . PRO A 1 47 ? 11.821 0.474 -3.730 1.00 0.00 47 PRO A O 9
ATOM 10068 N N . GLN A 1 48 ? 10.712 -0.743 -2.194 1.00 0.00 48 GLN A N 9
ATOM 10069 C CA . GLN A 1 48 ? 11.580 -0.346 -1.095 1.00 0.00 48 GLN A CA 9
ATOM 10070 C C . GLN A 1 48 ? 11.984 -1.552 -0.257 1.00 0.00 48 GLN A C 9
ATOM 10071 O O . GLN A 1 48 ? 11.221 -2.507 -0.114 1.00 0.00 48 GLN A O 9
ATOM 10085 N N . TYR A 1 49 ? 13.190 -1.502 0.292 1.00 0.00 49 TYR A N 9
ATOM 10086 C CA . TYR A 1 49 ? 13.694 -2.587 1.119 1.00 0.00 49 TYR A CA 9
ATOM 10087 C C . TYR A 1 49 ? 13.440 -2.280 2.592 1.00 0.00 49 TYR A C 9
ATOM 10088 O O . TYR A 1 49 ? 13.945 -1.288 3.118 1.00 0.00 49 TYR A O 9
ATOM 10106 N N . CYS A 1 50 ? 12.661 -3.132 3.254 1.00 0.00 50 CYS A N 9
ATOM 10107 C CA . CYS A 1 50 ? 12.347 -2.929 4.668 1.00 0.00 50 CYS A CA 9
ATOM 10108 C C . CYS A 1 50 ? 12.837 -4.088 5.529 1.00 0.00 50 CYS A C 9
ATOM 10109 O O . CYS A 1 50 ? 12.621 -5.257 5.204 1.00 0.00 50 CYS A O 9
ATOM 10117 N N . SER A 1 51 ? 13.497 -3.749 6.630 1.00 0.00 51 SER A N 9
ATOM 10118 C CA . SER A 1 51 ? 14.023 -4.744 7.556 1.00 0.00 51 SER A CA 9
ATOM 10119 C C . SER A 1 51 ? 12.893 -5.493 8.261 1.00 0.00 51 SER A C 9
ATOM 10120 O O . SER A 1 51 ? 12.975 -6.702 8.473 1.00 0.00 51 SER A O 9
ATOM 10128 N N . THR A 1 52 ? 11.840 -4.763 8.623 1.00 0.00 52 THR A N 9
ATOM 10129 C CA . THR A 1 52 ? 10.698 -5.358 9.311 1.00 0.00 52 THR A CA 9
ATOM 10130 C C . THR A 1 52 ? 9.465 -5.395 8.410 1.00 0.00 52 THR A C 9
ATOM 10131 O O . THR A 1 52 ? 9.271 -4.522 7.562 1.00 0.00 52 THR A O 9
ATOM 10142 N N . LEU A 1 53 ? 8.635 -6.416 8.605 1.00 0.00 53 LEU A N 9
ATOM 10143 C CA . LEU A 1 53 ? 7.417 -6.594 7.817 1.00 0.00 53 LEU A CA 9
ATOM 10144 C C . LEU A 1 53 ? 6.456 -5.413 7.946 1.00 0.00 53 LEU A C 9
ATOM 10145 O O . LEU A 1 53 ? 5.920 -4.935 6.944 1.00 0.00 53 LEU A O 9
ATOM 10161 N N . ARG A 1 54 ? 6.232 -4.946 9.168 1.00 0.00 54 ARG A N 9
ATOM 10162 C CA . ARG A 1 54 ? 5.328 -3.822 9.390 1.00 0.00 54 ARG A CA 9
ATOM 10163 C C . ARG A 1 54 ? 5.769 -2.610 8.578 1.00 0.00 54 ARG A C 9
ATOM 10164 O O . ARG A 1 54 ? 4.940 -1.865 8.056 1.00 0.00 54 ARG A O 9
ATOM 10185 N N . GLN A 1 55 ? 7.079 -2.426 8.467 1.00 0.00 55 GLN A N 9
ATOM 10186 C CA . GLN A 1 55 ? 7.630 -1.308 7.709 1.00 0.00 55 GLN A CA 9
ATOM 10187 C C . GLN A 1 55 ? 7.286 -1.447 6.231 1.00 0.00 55 GLN A C 9
ATOM 10188 O O . GLN A 1 55 ? 6.978 -0.462 5.557 1.00 0.00 55 GLN A O 9
ATOM 10202 N N . ALA A 1 56 ? 7.340 -2.680 5.735 1.00 0.00 56 ALA A N 9
ATOM 10203 C CA . ALA A 1 56 ? 7.033 -2.953 4.336 1.00 0.00 56 ALA A CA 9
ATOM 10204 C C . ALA A 1 56 ? 5.595 -2.563 4.021 1.00 0.00 56 ALA A C 9
ATOM 10205 O O . ALA A 1 56 ? 5.313 -1.977 2.975 1.00 0.00 56 ALA A O 9
ATOM 10212 N N . GLU A 1 57 ? 4.688 -2.890 4.938 1.00 0.00 57 GLU A N 9
ATOM 10213 C CA . GLU A 1 57 ? 3.275 -2.573 4.762 1.00 0.00 57 GLU A CA 9
ATOM 10214 C C . GLU A 1 57 ? 3.068 -1.065 4.671 1.00 0.00 57 GLU A C 9
ATOM 10215 O O . GLU A 1 57 ? 2.263 -0.588 3.870 1.00 0.00 57 GLU A O 9
ATOM 10227 N N . HIS A 1 58 ? 3.800 -0.317 5.491 1.00 0.00 58 HIS A N 9
ATOM 10228 C CA . HIS A 1 58 ? 3.693 1.138 5.492 1.00 0.00 58 HIS A CA 9
ATOM 10229 C C . HIS A 1 58 ? 4.137 1.710 4.149 1.00 0.00 58 HIS A C 9
ATOM 10230 O O . HIS A 1 58 ? 3.536 2.652 3.634 1.00 0.00 58 HIS A O 9
ATOM 10244 N N . SER A 1 59 ? 5.194 1.132 3.590 1.00 0.00 59 SER A N 9
ATOM 10245 C CA . SER A 1 59 ? 5.717 1.584 2.306 1.00 0.00 59 SER A CA 9
ATOM 10246 C C . SER A 1 59 ? 4.664 1.434 1.213 1.00 0.00 59 SER A C 9
ATOM 10247 O O . SER A 1 59 ? 4.505 2.315 0.367 1.00 0.00 59 SER A O 9
ATOM 10255 N N . ALA A 1 60 ? 3.945 0.316 1.236 1.00 0.00 60 ALA A N 9
ATOM 10256 C CA . ALA A 1 60 ? 2.908 0.064 0.245 1.00 0.00 60 ALA A CA 9
ATOM 10257 C C . ALA A 1 60 ? 1.812 1.118 0.349 1.00 0.00 60 ALA A C 9
ATOM 10258 O O . ALA A 1 60 ? 1.309 1.613 -0.660 1.00 0.00 60 ALA A O 9
ATOM 10265 N N . ALA A 1 61 ? 1.452 1.459 1.582 1.00 0.00 61 ALA A N 9
ATOM 10266 C CA . ALA A 1 61 ? 0.421 2.459 1.827 1.00 0.00 61 ALA A CA 9
ATOM 10267 C C . ALA A 1 61 ? 0.841 3.811 1.268 1.00 0.00 61 ALA A C 9
ATOM 10268 O O . ALA A 1 61 ? 0.030 4.539 0.698 1.00 0.00 61 ALA A O 9
ATOM 10275 N N . GLU A 1 62 ? 2.119 4.139 1.437 1.00 0.00 62 GLU A N 9
ATOM 10276 C CA . GLU A 1 62 ? 2.653 5.405 0.950 1.00 0.00 62 GLU A CA 9
ATOM 10277 C C . GLU A 1 62 ? 2.506 5.512 -0.563 1.00 0.00 62 GLU A C 9
ATOM 10278 O O . GLU A 1 62 ? 2.066 6.538 -1.082 1.00 0.00 62 GLU A O 9
ATOM 10290 N N . VAL A 1 63 ? 2.874 4.446 -1.268 1.00 0.00 63 VAL A N 9
ATOM 10291 C CA . VAL A 1 63 ? 2.782 4.425 -2.722 1.00 0.00 63 VAL A CA 9
ATOM 10292 C C . VAL A 1 63 ? 1.336 4.568 -3.187 1.00 0.00 63 VAL A C 9
ATOM 10293 O O . VAL A 1 63 ? 1.045 5.329 -4.111 1.00 0.00 63 VAL A O 9
ATOM 10306 N N . ALA A 1 64 ? 0.436 3.824 -2.549 1.00 0.00 64 ALA A N 9
ATOM 10307 C CA . ALA A 1 64 ? -0.977 3.876 -2.903 1.00 0.00 64 ALA A CA 9
ATOM 10308 C C . ALA A 1 64 ? -1.543 5.278 -2.719 1.00 0.00 64 ALA A C 9
ATOM 10309 O O . ALA A 1 64 ? -2.281 5.772 -3.573 1.00 0.00 64 ALA A O 9
ATOM 10316 N N . LEU A 1 65 ? -1.201 5.923 -1.607 1.00 0.00 65 LEU A N 9
ATOM 10317 C CA . LEU A 1 65 ? -1.685 7.271 -1.339 1.00 0.00 65 LEU A CA 9
ATOM 10318 C C . LEU A 1 65 ? -1.159 8.249 -2.382 1.00 0.00 65 LEU A C 9
ATOM 10319 O O . LEU A 1 65 ? -1.881 9.141 -2.832 1.00 0.00 65 LEU A O 9
ATOM 10335 N N . ASN A 1 66 ? 0.105 8.079 -2.763 1.00 0.00 66 ASN A N 9
ATOM 10336 C CA . ASN A 1 66 ? 0.723 8.951 -3.755 1.00 0.00 66 ASN A CA 9
ATOM 10337 C C . ASN A 1 66 ? -0.005 8.860 -5.090 1.00 0.00 66 ASN A C 9
ATOM 10338 O O . ASN A 1 66 ? -0.238 9.871 -5.748 1.00 0.00 66 ASN A O 9
ATOM 10349 N N . ALA A 1 67 ? -0.362 7.642 -5.489 1.00 0.00 67 ALA A N 9
ATOM 10350 C CA . ALA A 1 67 ? -1.064 7.442 -6.750 1.00 0.00 67 ALA A CA 9
ATOM 10351 C C . ALA A 1 67 ? -2.404 8.166 -6.733 1.00 0.00 67 ALA A C 9
ATOM 10352 O O . ALA A 1 67 ? -2.792 8.800 -7.715 1.00 0.00 67 ALA A O 9
ATOM 10359 N N . LEU A 1 68 ? -3.106 8.065 -5.609 1.00 0.00 68 LEU A N 9
ATOM 10360 C CA . LEU A 1 68 ? -4.402 8.713 -5.463 1.00 0.00 68 LEU A CA 9
ATOM 10361 C C . LEU A 1 68 ? -4.260 10.230 -5.557 1.00 0.00 68 LEU A C 9
ATOM 10362 O O . LEU A 1 68 ? -5.069 10.899 -6.198 1.00 0.00 68 LEU A O 9
ATOM 10378 N N . SER A 1 69 ? -3.227 10.763 -4.912 1.00 0.00 69 SER A N 9
ATOM 10379 C CA . SER A 1 69 ? -2.975 12.200 -4.924 1.00 0.00 69 SER A CA 9
ATOM 10380 C C . SER A 1 69 ? -2.643 12.683 -6.332 1.00 0.00 69 SER A C 9
ATOM 10381 O O . SER A 1 69 ? -2.943 13.820 -6.697 1.00 0.00 69 SER A O 9
ATOM 10389 N N . ASN A 1 70 ? -2.021 11.811 -7.118 1.00 0.00 70 ASN A N 9
ATOM 10390 C CA . ASN A 1 70 ? -1.647 12.149 -8.486 1.00 0.00 70 ASN A CA 9
ATOM 10391 C C . ASN A 1 70 ? -2.701 11.656 -9.469 1.00 0.00 70 ASN A C 9
ATOM 10392 O O . ASN A 1 70 ? -2.921 10.455 -9.610 1.00 0.00 70 ASN A O 9
ATOM 10403 N N . ARG A 1 71 ? -3.349 12.596 -10.148 1.00 0.00 71 ARG A N 9
ATOM 10404 C CA . ARG A 1 71 ? -4.383 12.260 -11.120 1.00 0.00 71 ARG A CA 9
ATOM 10405 C C . ARG A 1 71 ? -3.801 11.460 -12.282 1.00 0.00 71 ARG A C 9
ATOM 10406 O O . ARG A 1 71 ? -4.425 10.521 -12.775 1.00 0.00 71 ARG A O 9
ATOM 10427 N N . GLY A 1 72 ? -2.602 11.843 -12.716 1.00 0.00 72 GLY A N 9
ATOM 10428 C CA . GLY A 1 72 ? -1.953 11.154 -13.817 1.00 0.00 72 GLY A CA 9
ATOM 10429 C C . GLY A 1 72 ? -0.627 10.536 -13.414 1.00 0.00 72 GLY A C 9
ATOM 10430 O O . GLY A 1 72 ? 0.120 11.114 -12.625 1.00 0.00 72 GLY A O 9
ATOM 10434 N N . LEU A 1 73 ? -0.338 9.359 -13.958 1.00 0.00 73 LEU A N 9
ATOM 10435 C CA . LEU A 1 73 ? 0.908 8.660 -13.652 1.00 0.00 73 LEU A CA 9
ATOM 10436 C C . LEU A 1 73 ? 2.069 9.187 -14.496 1.00 0.00 73 LEU A C 9
ATOM 10437 O O . LEU A 1 73 ? 3.232 8.919 -14.195 1.00 0.00 73 LEU A O 9
ATOM 10453 N N . GLU A 1 74 ? 1.753 9.935 -15.552 1.00 0.00 74 GLU A N 9
ATOM 10454 C CA . GLU A 1 74 ? 2.782 10.490 -16.426 1.00 0.00 74 GLU A CA 9
ATOM 10455 C C . GLU A 1 74 ? 3.691 11.444 -15.658 1.00 0.00 74 GLU A C 9
ATOM 10456 O O . GLU A 1 74 ? 4.909 11.438 -15.842 1.00 0.00 74 GLU A O 9
ATOM 10468 N N . HIS A 1 75 ? 3.092 12.264 -14.801 1.00 0.00 75 HIS A N 9
ATOM 10469 C CA . HIS A 1 75 ? 3.849 13.223 -14.006 1.00 0.00 75 HIS A CA 9
ATOM 10470 C C . HIS A 1 75 ? 4.102 12.687 -12.601 1.00 0.00 75 HIS A C 9
ATOM 10471 O O . HIS A 1 75 ? 3.126 12.571 -11.828 1.00 0.00 75 HIS A O 9
ATOM 10486 N N . MET A 1 1 ? -2.089 6.224 10.751 1.00 0.00 1 MET A N 10
ATOM 10487 C CA . MET A 1 1 ? -1.436 7.475 10.288 1.00 0.00 1 MET A CA 10
ATOM 10488 C C . MET A 1 1 ? -1.123 7.408 8.796 1.00 0.00 1 MET A C 10
ATOM 10489 O O . MET A 1 1 ? -1.374 8.362 8.059 1.00 0.00 1 MET A O 10
ATOM 10505 N N . TYR A 1 2 ? -0.571 6.280 8.360 1.00 0.00 2 TYR A N 10
ATOM 10506 C CA . TYR A 1 2 ? -0.224 6.096 6.954 1.00 0.00 2 TYR A CA 10
ATOM 10507 C C . TYR A 1 2 ? -1.075 5.002 6.314 1.00 0.00 2 TYR A C 10
ATOM 10508 O O . TYR A 1 2 ? -1.881 5.274 5.423 1.00 0.00 2 TYR A O 10
ATOM 10526 N N . LYS A 1 3 ? -0.896 3.766 6.773 1.00 0.00 3 LYS A N 10
ATOM 10527 C CA . LYS A 1 3 ? -1.655 2.638 6.240 1.00 0.00 3 LYS A CA 10
ATOM 10528 C C . LYS A 1 3 ? -3.141 2.796 6.550 1.00 0.00 3 LYS A C 10
ATOM 10529 O O . LYS A 1 3 ? -4.000 2.364 5.779 1.00 0.00 3 LYS A O 10
ATOM 10548 N N . ASN A 1 4 ? -3.433 3.423 7.683 1.00 0.00 4 ASN A N 10
ATOM 10549 C CA . ASN A 1 4 ? -4.809 3.649 8.108 1.00 0.00 4 ASN A CA 10
ATOM 10550 C C . ASN A 1 4 ? -5.539 4.553 7.118 1.00 0.00 4 ASN A C 10
ATOM 10551 O O . ASN A 1 4 ? -6.731 4.380 6.867 1.00 0.00 4 ASN A O 10
ATOM 10562 N N . GLN A 1 5 ? -4.813 5.517 6.564 1.00 0.00 5 GLN A N 10
ATOM 10563 C CA . GLN A 1 5 ? -5.388 6.453 5.606 1.00 0.00 5 GLN A CA 10
ATOM 10564 C C . GLN A 1 5 ? -6.010 5.720 4.420 1.00 0.00 5 GLN A C 10
ATOM 10565 O O . GLN A 1 5 ? -7.093 6.087 3.960 1.00 0.00 5 GLN A O 10
ATOM 10579 N N . LEU A 1 6 ? -5.340 4.684 3.922 1.00 0.00 6 LEU A N 10
ATOM 10580 C CA . LEU A 1 6 ? -5.866 3.924 2.791 1.00 0.00 6 LEU A CA 10
ATOM 10581 C C . LEU A 1 6 ? -7.195 3.285 3.182 1.00 0.00 6 LEU A C 10
ATOM 10582 O O . LEU A 1 6 ? -8.141 3.254 2.396 1.00 0.00 6 LEU A O 10
ATOM 10598 N N . GLN A 1 7 ? -7.247 2.778 4.408 1.00 0.00 7 GLN A N 10
ATOM 10599 C CA . GLN A 1 7 ? -8.445 2.133 4.940 1.00 0.00 7 GLN A CA 10
ATOM 10600 C C . GLN A 1 7 ? -9.580 3.127 5.099 1.00 0.00 7 GLN A C 10
ATOM 10601 O O . GLN A 1 7 ? -10.742 2.807 4.871 1.00 0.00 7 GLN A O 10
ATOM 10615 N N . GLU A 1 8 ? -9.225 4.327 5.501 1.00 0.00 8 GLU A N 10
ATOM 10616 C CA . GLU A 1 8 ? -10.222 5.376 5.701 1.00 0.00 8 GLU A CA 10
ATOM 10617 C C . GLU A 1 8 ? -10.996 5.622 4.407 1.00 0.00 8 GLU A C 10
ATOM 10618 O O . GLU A 1 8 ? -12.227 5.617 4.394 1.00 0.00 8 GLU A O 10
ATOM 10630 N N . LEU A 1 9 ? -10.263 5.829 3.320 1.00 0.00 9 LEU A N 10
ATOM 10631 C CA . LEU A 1 9 ? -10.870 6.066 2.013 1.00 0.00 9 LEU A CA 10
ATOM 10632 C C . LEU A 1 9 ? -11.437 4.782 1.406 1.00 0.00 9 LEU A C 10
ATOM 10633 O O . LEU A 1 9 ? -12.461 4.804 0.722 1.00 0.00 9 LEU A O 10
ATOM 10649 N N . ALA A 1 10 ? -10.766 3.668 1.667 1.00 0.00 10 ALA A N 10
ATOM 10650 C CA . ALA A 1 10 ? -11.197 2.378 1.135 1.00 0.00 10 ALA A CA 10
ATOM 10651 C C . ALA A 1 10 ? -12.563 1.979 1.693 1.00 0.00 10 ALA A C 10
ATOM 10652 O O . ALA A 1 10 ? -13.435 1.512 0.961 1.00 0.00 10 ALA A O 10
ATOM 10659 N N . GLN A 1 11 ? -12.734 2.176 2.995 1.00 0.00 11 GLN A N 10
ATOM 10660 C CA . GLN A 1 11 ? -13.980 1.847 3.676 1.00 0.00 11 GLN A CA 10
ATOM 10661 C C . GLN A 1 11 ? -15.104 2.782 3.242 1.00 0.00 11 GLN A C 10
ATOM 10662 O O . GLN A 1 11 ? -16.251 2.365 3.093 1.00 0.00 11 GLN A O 10
ATOM 10676 N N . ARG A 1 12 ? -14.763 4.053 3.054 1.00 0.00 12 ARG A N 10
ATOM 10677 C CA . ARG A 1 12 ? -15.733 5.058 2.640 1.00 0.00 12 ARG A CA 10
ATOM 10678 C C . ARG A 1 12 ? -16.397 4.671 1.324 1.00 0.00 12 ARG A C 10
ATOM 10679 O O . ARG A 1 12 ? -17.570 4.967 1.102 1.00 0.00 12 ARG A O 10
ATOM 10700 N N . SER A 1 13 ? -15.645 4.003 0.455 1.00 0.00 13 SER A N 10
ATOM 10701 C CA . SER A 1 13 ? -16.166 3.580 -0.837 1.00 0.00 13 SER A CA 10
ATOM 10702 C C . SER A 1 13 ? -17.092 2.362 -0.701 1.00 0.00 13 SER A C 10
ATOM 10703 O O . SER A 1 13 ? -17.651 1.892 -1.691 1.00 0.00 13 SER A O 10
ATOM 10711 N N . CYS A 1 14 ? -17.230 1.854 0.527 1.00 0.00 14 CYS A N 10
ATOM 10712 C CA . CYS A 1 14 ? -18.082 0.701 0.812 1.00 0.00 14 CYS A CA 10
ATOM 10713 C C . CYS A 1 14 ? -17.557 -0.577 0.164 1.00 0.00 14 CYS A C 10
ATOM 10714 O O . CYS A 1 14 ? -18.338 -1.460 -0.193 1.00 0.00 14 CYS A O 10
ATOM 10722 N N . PHE A 1 15 ? -16.237 -0.680 0.019 1.00 0.00 15 PHE A N 10
ATOM 10723 C CA . PHE A 1 15 ? -15.631 -1.867 -0.584 1.00 0.00 15 PHE A CA 10
ATOM 10724 C C . PHE A 1 15 ? -14.628 -2.518 0.362 1.00 0.00 15 PHE A C 10
ATOM 10725 O O . PHE A 1 15 ? -13.674 -1.879 0.808 1.00 0.00 15 PHE A O 10
ATOM 10742 N N . ASN A 1 16 ? -14.849 -3.792 0.665 1.00 0.00 16 ASN A N 10
ATOM 10743 C CA . ASN A 1 16 ? -13.960 -4.531 1.554 1.00 0.00 16 ASN A CA 10
ATOM 10744 C C . ASN A 1 16 ? -12.962 -5.379 0.761 1.00 0.00 16 ASN A C 10
ATOM 10745 O O . ASN A 1 16 ? -12.204 -6.159 1.335 1.00 0.00 16 ASN A O 10
ATOM 10756 N N . LEU A 1 17 ? -12.964 -5.218 -0.561 1.00 0.00 17 LEU A N 10
ATOM 10757 C CA . LEU A 1 17 ? -12.064 -5.965 -1.429 1.00 0.00 17 LEU A CA 10
ATOM 10758 C C . LEU A 1 17 ? -10.596 -5.651 -1.136 1.00 0.00 17 LEU A C 10
ATOM 10759 O O . LEU A 1 17 ? -9.786 -6.565 -0.996 1.00 0.00 17 LEU A O 10
ATOM 10775 N N . PRO A 1 18 ? -10.219 -4.360 -1.047 1.00 0.00 18 PRO A N 10
ATOM 10776 C CA . PRO A 1 18 ? -8.832 -3.982 -0.769 1.00 0.00 18 PRO A CA 10
ATOM 10777 C C . PRO A 1 18 ? -8.259 -4.707 0.446 1.00 0.00 18 PRO A C 10
ATOM 10778 O O . PRO A 1 18 ? -8.869 -4.745 1.514 1.00 0.00 18 PRO A O 10
ATOM 10789 N N . SER A 1 19 ? -7.074 -5.279 0.257 1.00 0.00 19 SER A N 10
ATOM 10790 C CA . SER A 1 19 ? -6.386 -6.012 1.317 1.00 0.00 19 SER A CA 10
ATOM 10791 C C . SER A 1 19 ? -4.875 -5.889 1.167 1.00 0.00 19 SER A C 10
ATOM 10792 O O . SER A 1 19 ? -4.378 -5.524 0.103 1.00 0.00 19 SER A O 10
ATOM 10800 N N . TYR A 1 20 ? -4.151 -6.201 2.237 1.00 0.00 20 TYR A N 10
ATOM 10801 C CA . TYR A 1 20 ? -2.693 -6.124 2.222 1.00 0.00 20 TYR A CA 10
ATOM 10802 C C . TYR A 1 20 ? -2.072 -7.515 2.248 1.00 0.00 20 TYR A C 10
ATOM 10803 O O . TYR A 1 20 ? -2.421 -8.350 3.084 1.00 0.00 20 TYR A O 10
ATOM 10821 N N . THR A 1 21 ? -1.152 -7.758 1.321 1.00 0.00 21 THR A N 10
ATOM 10822 C CA . THR A 1 21 ? -0.477 -9.044 1.229 1.00 0.00 21 THR A CA 10
ATOM 10823 C C . THR A 1 21 ? 1.033 -8.855 1.204 1.00 0.00 21 THR A C 10
ATOM 10824 O O . THR A 1 21 ? 1.547 -8.019 0.463 1.00 0.00 21 THR A O 10
ATOM 10835 N N . CYS A 1 22 ? 1.740 -9.625 2.018 1.00 0.00 22 CYS A N 10
ATOM 10836 C CA . CYS A 1 22 ? 3.190 -9.523 2.073 1.00 0.00 22 CYS A CA 10
ATOM 10837 C C . CYS A 1 22 ? 3.821 -10.320 0.938 1.00 0.00 22 CYS A C 10
ATOM 10838 O O . CYS A 1 22 ? 3.487 -11.487 0.727 1.00 0.00 22 CYS A O 10
ATOM 10846 N N . ILE A 1 23 ? 4.736 -9.688 0.208 1.00 0.00 23 ILE A N 10
ATOM 10847 C CA . ILE A 1 23 ? 5.410 -10.350 -0.904 1.00 0.00 23 ILE A CA 10
ATOM 10848 C C . ILE A 1 23 ? 6.883 -10.583 -0.600 1.00 0.00 23 ILE A C 10
ATOM 10849 O O . ILE A 1 23 ? 7.613 -9.650 -0.271 1.00 0.00 23 ILE A O 10
ATOM 10865 N N . ARG A 1 24 ? 7.314 -11.836 -0.714 1.00 0.00 24 ARG A N 10
ATOM 10866 C CA . ARG A 1 24 ? 8.703 -12.190 -0.452 1.00 0.00 24 ARG A CA 10
ATOM 10867 C C . ARG A 1 24 ? 9.366 -12.776 -1.697 1.00 0.00 24 ARG A C 10
ATOM 10868 O O . ARG A 1 24 ? 8.955 -13.824 -2.197 1.00 0.00 24 ARG A O 10
ATOM 10889 N N . GLU A 1 25 ? 10.390 -12.088 -2.192 1.00 0.00 25 GLU A N 10
ATOM 10890 C CA . GLU A 1 25 ? 11.119 -12.534 -3.374 1.00 0.00 25 GLU A CA 10
ATOM 10891 C C . GLU A 1 25 ? 12.517 -11.923 -3.413 1.00 0.00 25 GLU A C 10
ATOM 10892 O O . GLU A 1 25 ? 12.680 -10.719 -3.217 1.00 0.00 25 GLU A O 10
ATOM 10904 N N . GLY A 1 26 ? 13.518 -12.755 -3.666 1.00 0.00 26 GLY A N 10
ATOM 10905 C CA . GLY A 1 26 ? 14.887 -12.271 -3.727 1.00 0.00 26 GLY A CA 10
ATOM 10906 C C . GLY A 1 26 ? 15.443 -12.314 -5.144 1.00 0.00 26 GLY A C 10
ATOM 10907 O O . GLY A 1 26 ? 15.300 -13.337 -5.817 1.00 0.00 26 GLY A O 10
ATOM 10911 N N . PRO A 1 27 ? 16.074 -11.230 -5.654 1.00 0.00 27 PRO A N 10
ATOM 10912 C CA . PRO A 1 27 ? 16.627 -11.235 -7.013 1.00 0.00 27 PRO A CA 10
ATOM 10913 C C . PRO A 1 27 ? 17.618 -12.375 -7.223 1.00 0.00 27 PRO A C 10
ATOM 10914 O O . PRO A 1 27 ? 17.366 -13.283 -8.015 1.00 0.00 27 PRO A O 10
ATOM 10925 N N . ASP A 1 28 ? 18.742 -12.333 -6.512 1.00 0.00 28 ASP A N 10
ATOM 10926 C CA . ASP A 1 28 ? 19.750 -13.380 -6.637 1.00 0.00 28 ASP A CA 10
ATOM 10927 C C . ASP A 1 28 ? 19.452 -14.535 -5.683 1.00 0.00 28 ASP A C 10
ATOM 10928 O O . ASP A 1 28 ? 18.839 -15.530 -6.071 1.00 0.00 28 ASP A O 10
ATOM 10937 N N . HIS A 1 29 ? 19.888 -14.394 -4.433 1.00 0.00 29 HIS A N 10
ATOM 10938 C CA . HIS A 1 29 ? 19.662 -15.424 -3.426 1.00 0.00 29 HIS A CA 10
ATOM 10939 C C . HIS A 1 29 ? 18.995 -14.849 -2.178 1.00 0.00 29 HIS A C 10
ATOM 10940 O O . HIS A 1 29 ? 18.213 -15.526 -1.512 1.00 0.00 29 HIS A O 10
ATOM 10954 N N . ALA A 1 30 ? 19.307 -13.592 -1.871 1.00 0.00 30 ALA A N 10
ATOM 10955 C CA . ALA A 1 30 ? 18.748 -12.928 -0.698 1.00 0.00 30 ALA A CA 10
ATOM 10956 C C . ALA A 1 30 ? 17.298 -12.487 -0.925 1.00 0.00 30 ALA A C 10
ATOM 10957 O O . ALA A 1 30 ? 17.024 -11.728 -1.855 1.00 0.00 30 ALA A O 10
ATOM 10964 N N . PRO A 1 31 ? 16.345 -12.935 -0.074 1.00 0.00 31 PRO A N 10
ATOM 10965 C CA . PRO A 1 31 ? 14.930 -12.564 -0.212 1.00 0.00 31 PRO A CA 10
ATOM 10966 C C . PRO A 1 31 ? 14.674 -11.111 0.173 1.00 0.00 31 PRO A C 10
ATOM 10967 O O . PRO A 1 31 ? 15.405 -10.534 0.977 1.00 0.00 31 PRO A O 10
ATOM 10978 N N . ARG A 1 32 ? 13.629 -10.526 -0.405 1.00 0.00 32 ARG A N 10
ATOM 10979 C CA . ARG A 1 32 ? 13.274 -9.141 -0.118 1.00 0.00 32 ARG A CA 10
ATOM 10980 C C . ARG A 1 32 ? 11.829 -9.054 0.359 1.00 0.00 32 ARG A C 10
ATOM 10981 O O . ARG A 1 32 ? 10.971 -9.799 -0.111 1.00 0.00 32 ARG A O 10
ATOM 11002 N N . PHE A 1 33 ? 11.564 -8.142 1.287 1.00 0.00 33 PHE A N 10
ATOM 11003 C CA . PHE A 1 33 ? 10.216 -7.972 1.818 1.00 0.00 33 PHE A CA 10
ATOM 11004 C C . PHE A 1 33 ? 9.530 -6.770 1.180 1.00 0.00 33 PHE A C 10
ATOM 11005 O O . PHE A 1 33 ? 10.070 -5.663 1.176 1.00 0.00 33 PHE A O 10
ATOM 11022 N N . LYS A 1 34 ? 8.332 -6.996 0.651 1.00 0.00 34 LYS A N 10
ATOM 11023 C CA . LYS A 1 34 ? 7.569 -5.936 0.012 1.00 0.00 34 LYS A CA 10
ATOM 11024 C C . LYS A 1 34 ? 6.115 -6.002 0.438 1.00 0.00 34 LYS A C 10
ATOM 11025 O O . LYS A 1 34 ? 5.628 -7.053 0.842 1.00 0.00 34 LYS A O 10
ATOM 11044 N N . ALA A 1 35 ? 5.430 -4.872 0.365 1.00 0.00 35 ALA A N 10
ATOM 11045 C CA . ALA A 1 35 ? 4.029 -4.814 0.747 1.00 0.00 35 ALA A CA 10
ATOM 11046 C C . ALA A 1 35 ? 3.145 -4.504 -0.453 1.00 0.00 35 ALA A C 10
ATOM 11047 O O . ALA A 1 35 ? 3.423 -3.577 -1.214 1.00 0.00 35 ALA A O 10
ATOM 11054 N N . THR A 1 36 ? 2.082 -5.288 -0.617 1.00 0.00 36 THR A N 10
ATOM 11055 C CA . THR A 1 36 ? 1.157 -5.085 -1.728 1.00 0.00 36 THR A CA 10
ATOM 11056 C C . THR A 1 36 ? -0.255 -4.815 -1.231 1.00 0.00 36 THR A C 10
ATOM 11057 O O . THR A 1 36 ? -0.691 -5.381 -0.232 1.00 0.00 36 THR A O 10
ATOM 11068 N N . VAL A 1 37 ? -0.965 -3.934 -1.930 1.00 0.00 37 VAL A N 10
ATOM 11069 C CA . VAL A 1 37 ? -2.330 -3.595 -1.552 1.00 0.00 37 VAL A CA 10
ATOM 11070 C C . VAL A 1 37 ? -3.255 -3.557 -2.767 1.00 0.00 37 VAL A C 10
ATOM 11071 O O . VAL A 1 37 ? -2.924 -2.964 -3.796 1.00 0.00 37 VAL A O 10
ATOM 11084 N N . ASN A 1 38 ? -4.415 -4.197 -2.639 1.00 0.00 38 ASN A N 10
ATOM 11085 C CA . ASN A 1 38 ? -5.402 -4.242 -3.718 1.00 0.00 38 ASN A CA 10
ATOM 11086 C C . ASN A 1 38 ? -6.337 -3.039 -3.671 1.00 0.00 38 ASN A C 10
ATOM 11087 O O . ASN A 1 38 ? -6.777 -2.632 -2.599 1.00 0.00 38 ASN A O 10
ATOM 11098 N N . PHE A 1 39 ? -6.631 -2.462 -4.837 1.00 0.00 39 PHE A N 10
ATOM 11099 C CA . PHE A 1 39 ? -7.524 -1.306 -4.905 1.00 0.00 39 PHE A CA 10
ATOM 11100 C C . PHE A 1 39 ? -8.404 -1.356 -6.149 1.00 0.00 39 PHE A C 10
ATOM 11101 O O . PHE A 1 39 ? -8.066 -0.786 -7.184 1.00 0.00 39 PHE A O 10
ATOM 11118 N N . ASN A 1 40 ? -9.540 -2.027 -6.028 1.00 0.00 40 ASN A N 10
ATOM 11119 C CA . ASN A 1 40 ? -10.480 -2.145 -7.136 1.00 0.00 40 ASN A CA 10
ATOM 11120 C C . ASN A 1 40 ? -9.794 -2.585 -8.427 1.00 0.00 40 ASN A C 10
ATOM 11121 O O . ASN A 1 40 ? -9.964 -1.952 -9.468 1.00 0.00 40 ASN A O 10
ATOM 11132 N N . GLY A 1 41 ? -9.022 -3.664 -8.366 1.00 0.00 41 GLY A N 10
ATOM 11133 C CA . GLY A 1 41 ? -8.336 -4.144 -9.558 1.00 0.00 41 GLY A CA 10
ATOM 11134 C C . GLY A 1 41 ? -6.980 -3.495 -9.794 1.00 0.00 41 GLY A C 10
ATOM 11135 O O . GLY A 1 41 ? -6.308 -3.795 -10.782 1.00 0.00 41 GLY A O 10
ATOM 11139 N N . GLU A 1 42 ? -6.574 -2.607 -8.897 1.00 0.00 42 GLU A N 10
ATOM 11140 C CA . GLU A 1 42 ? -5.304 -1.930 -9.011 1.00 0.00 42 GLU A CA 10
ATOM 11141 C C . GLU A 1 42 ? -4.450 -2.326 -7.825 1.00 0.00 42 GLU A C 10
ATOM 11142 O O . GLU A 1 42 ? -4.780 -2.027 -6.678 1.00 0.00 42 GLU A O 10
ATOM 11154 N N . ILE A 1 43 ? -3.360 -2.998 -8.110 1.00 0.00 43 ILE A N 10
ATOM 11155 C CA . ILE A 1 43 ? -2.440 -3.452 -7.075 1.00 0.00 43 ILE A CA 10
ATOM 11156 C C . ILE A 1 43 ? -1.201 -2.560 -7.011 1.00 0.00 43 ILE A C 10
ATOM 11157 O O . ILE A 1 43 ? -0.573 -2.288 -8.035 1.00 0.00 43 ILE A O 10
ATOM 11173 N N . PHE A 1 44 ? -0.856 -2.104 -5.812 1.00 0.00 44 PHE A N 10
ATOM 11174 C CA . PHE A 1 44 ? 0.313 -1.245 -5.631 1.00 0.00 44 PHE A CA 10
ATOM 11175 C C . PHE A 1 44 ? 1.363 -1.948 -4.783 1.00 0.00 44 PHE A C 10
ATOM 11176 O O . PHE A 1 44 ? 1.025 -2.681 -3.859 1.00 0.00 44 PHE A O 10
ATOM 11193 N N . GLU A 1 45 ? 2.637 -1.727 -5.100 1.00 0.00 45 GLU A N 10
ATOM 11194 C CA . GLU A 1 45 ? 3.717 -2.331 -4.380 1.00 0.00 45 GLU A CA 10
ATOM 11195 C C . GLU A 1 45 ? 4.817 -1.317 -4.157 1.00 0.00 45 GLU A C 10
ATOM 11196 O O . GLU A 1 45 ? 4.931 -0.314 -4.860 1.00 0.00 45 GLU A O 10
ATOM 11208 N N . SER A 1 46 ? 5.611 -1.609 -3.175 1.00 0.00 46 SER A N 10
ATOM 11209 C CA . SER A 1 46 ? 6.738 -0.772 -2.798 1.00 0.00 46 SER A CA 10
ATOM 11210 C C . SER A 1 46 ? 8.048 -1.541 -2.979 1.00 0.00 46 SER A C 10
ATOM 11211 O O . SER A 1 46 ? 8.427 -2.317 -2.104 1.00 0.00 46 SER A O 10
ATOM 11219 N N . PRO A 1 47 ? 8.750 -1.359 -4.116 1.00 0.00 47 PRO A N 10
ATOM 11220 C CA . PRO A 1 47 ? 10.018 -2.051 -4.378 1.00 0.00 47 PRO A CA 10
ATOM 11221 C C . PRO A 1 47 ? 11.148 -1.543 -3.480 1.00 0.00 47 PRO A C 10
ATOM 11222 O O . PRO A 1 47 ? 12.094 -0.903 -3.942 1.00 0.00 47 PRO A O 10
ATOM 11233 N N . GLN A 1 48 ? 11.041 -1.835 -2.188 1.00 0.00 48 GLN A N 10
ATOM 11234 C CA . GLN A 1 48 ? 12.049 -1.414 -1.223 1.00 0.00 48 GLN A CA 10
ATOM 11235 C C . GLN A 1 48 ? 12.193 -2.449 -0.115 1.00 0.00 48 GLN A C 10
ATOM 11236 O O . GLN A 1 48 ? 11.201 -2.911 0.446 1.00 0.00 48 GLN A O 10
ATOM 11250 N N . TYR A 1 49 ? 13.430 -2.812 0.201 1.00 0.00 49 TYR A N 10
ATOM 11251 C CA . TYR A 1 49 ? 13.678 -3.794 1.246 1.00 0.00 49 TYR A CA 10
ATOM 11252 C C . TYR A 1 49 ? 13.448 -3.176 2.619 1.00 0.00 49 TYR A C 10
ATOM 11253 O O . TYR A 1 49 ? 13.977 -2.108 2.924 1.00 0.00 49 TYR A O 10
ATOM 11271 N N . CYS A 1 50 ? 12.652 -3.851 3.443 1.00 0.00 50 CYS A N 10
ATOM 11272 C CA . CYS A 1 50 ? 12.354 -3.356 4.782 1.00 0.00 50 CYS A CA 10
ATOM 11273 C C . CYS A 1 50 ? 12.737 -4.367 5.856 1.00 0.00 50 CYS A C 10
ATOM 11274 O O . CYS A 1 50 ? 12.653 -5.576 5.648 1.00 0.00 50 CYS A O 10
ATOM 11282 N N . SER A 1 51 ? 13.158 -3.853 7.008 1.00 0.00 51 SER A N 10
ATOM 11283 C CA . SER A 1 51 ? 13.551 -4.699 8.125 1.00 0.00 51 SER A CA 10
ATOM 11284 C C . SER A 1 51 ? 12.369 -5.533 8.608 1.00 0.00 51 SER A C 10
ATOM 11285 O O . SER A 1 51 ? 12.515 -6.717 8.914 1.00 0.00 51 SER A O 10
ATOM 11293 N N . THR A 1 52 ? 11.198 -4.904 8.679 1.00 0.00 52 THR A N 10
ATOM 11294 C CA . THR A 1 52 ? 9.992 -5.590 9.126 1.00 0.00 52 THR A CA 10
ATOM 11295 C C . THR A 1 52 ? 8.852 -5.420 8.128 1.00 0.00 52 THR A C 10
ATOM 11296 O O . THR A 1 52 ? 8.848 -4.494 7.318 1.00 0.00 52 THR A O 10
ATOM 11307 N N . LEU A 1 53 ? 7.890 -6.333 8.188 1.00 0.00 53 LEU A N 10
ATOM 11308 C CA . LEU A 1 53 ? 6.736 -6.302 7.297 1.00 0.00 53 LEU A CA 10
ATOM 11309 C C . LEU A 1 53 ? 5.921 -5.022 7.467 1.00 0.00 53 LEU A C 10
ATOM 11310 O O . LEU A 1 53 ? 5.467 -4.436 6.484 1.00 0.00 53 LEU A O 10
ATOM 11326 N N . ARG A 1 54 ? 5.732 -4.589 8.711 1.00 0.00 54 ARG A N 10
ATOM 11327 C CA . ARG A 1 54 ? 4.962 -3.377 8.980 1.00 0.00 54 ARG A CA 10
ATOM 11328 C C . ARG A 1 54 ? 5.567 -2.180 8.249 1.00 0.00 54 ARG A C 10
ATOM 11329 O O . ARG A 1 54 ? 4.845 -1.307 7.768 1.00 0.00 54 ARG A O 10
ATOM 11350 N N . GLN A 1 55 ? 6.892 -2.149 8.165 1.00 0.00 55 GLN A N 10
ATOM 11351 C CA . GLN A 1 55 ? 7.592 -1.065 7.484 1.00 0.00 55 GLN A CA 10
ATOM 11352 C C . GLN A 1 55 ? 7.278 -1.064 5.992 1.00 0.00 55 GLN A C 10
ATOM 11353 O O . GLN A 1 55 ? 7.113 -0.008 5.381 1.00 0.00 55 GLN A O 10
ATOM 11367 N N . ALA A 1 56 ? 7.205 -2.258 5.407 1.00 0.00 56 ALA A N 10
ATOM 11368 C CA . ALA A 1 56 ? 6.910 -2.391 3.986 1.00 0.00 56 ALA A CA 10
ATOM 11369 C C . ALA A 1 56 ? 5.535 -1.816 3.671 1.00 0.00 56 ALA A C 10
ATOM 11370 O O . ALA A 1 56 ? 5.348 -1.141 2.657 1.00 0.00 56 ALA A O 10
ATOM 11377 N N . GLU A 1 57 ? 4.577 -2.085 4.552 1.00 0.00 57 GLU A N 10
ATOM 11378 C CA . GLU A 1 57 ? 3.215 -1.593 4.374 1.00 0.00 57 GLU A CA 10
ATOM 11379 C C . GLU A 1 57 ? 3.197 -0.071 4.358 1.00 0.00 57 GLU A C 10
ATOM 11380 O O . GLU A 1 57 ? 2.460 0.543 3.586 1.00 0.00 57 GLU A O 10
ATOM 11392 N N . HIS A 1 58 ? 4.013 0.534 5.214 1.00 0.00 58 HIS A N 10
ATOM 11393 C CA . HIS A 1 58 ? 4.091 1.987 5.295 1.00 0.00 58 HIS A CA 10
ATOM 11394 C C . HIS A 1 58 ? 4.505 2.586 3.953 1.00 0.00 58 HIS A C 10
ATOM 11395 O O . HIS A 1 58 ? 3.883 3.531 3.465 1.00 0.00 58 HIS A O 10
ATOM 11409 N N . SER A 1 59 ? 5.558 2.032 3.360 1.00 0.00 59 SER A N 10
ATOM 11410 C CA . SER A 1 59 ? 6.053 2.516 2.075 1.00 0.00 59 SER A CA 10
ATOM 11411 C C . SER A 1 59 ? 5.010 2.341 0.973 1.00 0.00 59 SER A C 10
ATOM 11412 O O . SER A 1 59 ? 4.811 3.237 0.149 1.00 0.00 59 SER A O 10
ATOM 11420 N N . ALA A 1 60 ? 4.347 1.190 0.959 1.00 0.00 60 ALA A N 10
ATOM 11421 C CA . ALA A 1 60 ? 3.328 0.909 -0.048 1.00 0.00 60 ALA A CA 10
ATOM 11422 C C . ALA A 1 60 ? 2.165 1.890 0.073 1.00 0.00 60 ALA A C 10
ATOM 11423 O O . ALA A 1 60 ? 1.635 2.372 -0.928 1.00 0.00 60 ALA A O 10
ATOM 11430 N N . ALA A 1 61 ? 1.779 2.182 1.313 1.00 0.00 61 ALA A N 10
ATOM 11431 C CA . ALA A 1 61 ? 0.684 3.105 1.579 1.00 0.00 61 ALA A CA 10
ATOM 11432 C C . ALA A 1 61 ? 1.002 4.491 1.035 1.00 0.00 61 ALA A C 10
ATOM 11433 O O . ALA A 1 61 ? 0.132 5.171 0.491 1.00 0.00 61 ALA A O 10
ATOM 11440 N N . GLU A 1 62 ? 2.257 4.906 1.187 1.00 0.00 62 GLU A N 10
ATOM 11441 C CA . GLU A 1 62 ? 2.689 6.211 0.709 1.00 0.00 62 GLU A CA 10
ATOM 11442 C C . GLU A 1 62 ? 2.490 6.321 -0.798 1.00 0.00 62 GLU A C 10
ATOM 11443 O O . GLU A 1 62 ? 1.982 7.325 -1.295 1.00 0.00 62 GLU A O 10
ATOM 11455 N N . VAL A 1 63 ? 2.889 5.280 -1.520 1.00 0.00 63 VAL A N 10
ATOM 11456 C CA . VAL A 1 63 ? 2.758 5.265 -2.970 1.00 0.00 63 VAL A CA 10
ATOM 11457 C C . VAL A 1 63 ? 1.298 5.366 -3.397 1.00 0.00 63 VAL A C 10
ATOM 11458 O O . VAL A 1 63 ? 0.959 6.130 -4.300 1.00 0.00 63 VAL A O 10
ATOM 11471 N N . ALA A 1 64 ? 0.435 4.584 -2.754 1.00 0.00 64 ALA A N 10
ATOM 11472 C CA . ALA A 1 64 ? -0.986 4.606 -3.082 1.00 0.00 64 ALA A CA 10
ATOM 11473 C C . ALA A 1 64 ? -1.576 5.992 -2.855 1.00 0.00 64 ALA A C 10
ATOM 11474 O O . ALA A 1 64 ? -2.341 6.493 -3.680 1.00 0.00 64 ALA A O 10
ATOM 11481 N N . LEU A 1 65 ? -1.213 6.615 -1.737 1.00 0.00 65 LEU A N 10
ATOM 11482 C CA . LEU A 1 65 ? -1.710 7.948 -1.417 1.00 0.00 65 LEU A CA 10
ATOM 11483 C C . LEU A 1 65 ? -1.217 8.958 -2.445 1.00 0.00 65 LEU A C 10
ATOM 11484 O O . LEU A 1 65 ? -1.948 9.866 -2.844 1.00 0.00 65 LEU A O 10
ATOM 11500 N N . ASN A 1 66 ? 0.035 8.794 -2.866 1.00 0.00 66 ASN A N 10
ATOM 11501 C CA . ASN A 1 66 ? 0.634 9.685 -3.850 1.00 0.00 66 ASN A CA 10
ATOM 11502 C C . ASN A 1 66 ? -0.143 9.647 -5.159 1.00 0.00 66 ASN A C 10
ATOM 11503 O O . ASN A 1 66 ? -0.369 10.682 -5.783 1.00 0.00 66 ASN A O 10
ATOM 11514 N N . ALA A 1 67 ? -0.549 8.450 -5.574 1.00 0.00 67 ALA A N 10
ATOM 11515 C CA . ALA A 1 67 ? -1.301 8.298 -6.814 1.00 0.00 67 ALA A CA 10
ATOM 11516 C C . ALA A 1 67 ? -2.615 9.065 -6.734 1.00 0.00 67 ALA A C 10
ATOM 11517 O O . ALA A 1 67 ? -3.019 9.731 -7.685 1.00 0.00 67 ALA A O 10
ATOM 11524 N N . LEU A 1 68 ? -3.278 8.962 -5.587 1.00 0.00 68 LEU A N 10
ATOM 11525 C CA . LEU A 1 68 ? -4.547 9.648 -5.373 1.00 0.00 68 LEU A CA 10
ATOM 11526 C C . LEU A 1 68 ? -4.374 11.161 -5.459 1.00 0.00 68 LEU A C 10
ATOM 11527 O O . LEU A 1 68 ? -5.153 11.849 -6.119 1.00 0.00 68 LEU A O 10
ATOM 11543 N N . SER A 1 69 ? -3.342 11.673 -4.791 1.00 0.00 69 SER A N 10
ATOM 11544 C CA . SER A 1 69 ? -3.063 13.105 -4.788 1.00 0.00 69 SER A CA 10
ATOM 11545 C C . SER A 1 69 ? -2.743 13.598 -6.196 1.00 0.00 69 SER A C 10
ATOM 11546 O O . SER A 1 69 ? -3.224 14.647 -6.627 1.00 0.00 69 SER A O 10
ATOM 11554 N N . ASN A 1 70 ? -1.925 12.827 -6.902 1.00 0.00 70 ASN A N 10
ATOM 11555 C CA . ASN A 1 70 ? -1.525 13.172 -8.262 1.00 0.00 70 ASN A CA 10
ATOM 11556 C C . ASN A 1 70 ? -2.737 13.225 -9.188 1.00 0.00 70 ASN A C 10
ATOM 11557 O O . ASN A 1 70 ? -2.835 14.103 -10.043 1.00 0.00 70 ASN A O 10
ATOM 11568 N N . ARG A 1 71 ? -3.654 12.282 -9.015 1.00 0.00 71 ARG A N 10
ATOM 11569 C CA . ARG A 1 71 ? -4.857 12.231 -9.836 1.00 0.00 71 ARG A CA 10
ATOM 11570 C C . ARG A 1 71 ? -5.701 13.486 -9.639 1.00 0.00 71 ARG A C 10
ATOM 11571 O O . ARG A 1 71 ? -6.212 14.060 -10.600 1.00 0.00 71 ARG A O 10
ATOM 11592 N N . GLY A 1 72 ? -5.845 13.904 -8.386 1.00 0.00 72 GLY A N 10
ATOM 11593 C CA . GLY A 1 72 ? -6.629 15.088 -8.083 1.00 0.00 72 GLY A CA 10
ATOM 11594 C C . GLY A 1 72 ? -6.077 16.344 -8.732 1.00 0.00 72 GLY A C 10
ATOM 11595 O O . GLY A 1 72 ? -6.834 17.165 -9.249 1.00 0.00 72 GLY A O 10
ATOM 11599 N N . LEU A 1 73 ? -4.755 16.493 -8.710 1.00 0.00 73 LEU A N 10
ATOM 11600 C CA . LEU A 1 73 ? -4.112 17.662 -9.303 1.00 0.00 73 LEU A CA 10
ATOM 11601 C C . LEU A 1 73 ? -3.964 17.496 -10.812 1.00 0.00 73 LEU A C 10
ATOM 11602 O O . LEU A 1 73 ? -4.557 18.241 -11.592 1.00 0.00 73 LEU A O 10
ATOM 11618 N N . GLU A 1 74 ? -3.169 16.511 -11.216 1.00 0.00 74 GLU A N 10
ATOM 11619 C CA . GLU A 1 74 ? -2.938 16.238 -12.629 1.00 0.00 74 GLU A CA 10
ATOM 11620 C C . GLU A 1 74 ? -4.002 15.297 -13.184 1.00 0.00 74 GLU A C 10
ATOM 11621 O O . GLU A 1 74 ? -4.559 14.478 -12.453 1.00 0.00 74 GLU A O 10
ATOM 11633 N N . HIS A 1 75 ? -4.284 15.427 -14.478 1.00 0.00 75 HIS A N 10
ATOM 11634 C CA . HIS A 1 75 ? -5.284 14.589 -15.135 1.00 0.00 75 HIS A CA 10
ATOM 11635 C C . HIS A 1 75 ? -5.059 13.114 -14.815 1.00 0.00 75 HIS A C 10
ATOM 11636 O O . HIS A 1 75 ? -3.931 12.762 -14.413 1.00 0.00 75 HIS A O 10
#

Secondary structure (DSSP, 8-state):
-HHHHHHHHHHHTT-----EEEEEES-SSS-EEEEEEEETTEEEE--S--SSHHHHHHHHHHHHHHHHH------

Radius of gyration: 13.29 Å; Cα contacts (8 Å, |Δi|>4): 107; chains: 1; bounding box: 39×29×34 Å

GO terms:
  GO:0005515 protein binding (F, IPI)
  GO:0005737 cytoplasm (C, IDA)
  GO:0003725 double-stranded RNA binding (F, IDA)
  GO:0035196 miRNA processing (P, IMP)

InterPro domains:
  IPR014720 Double-stranded RNA-binding domain [PF00035] (2-68)
  IPR014720 Double-stranded RNA-binding domain [PF00035] (88-153)
  IPR014720 Double-stranded RNA-binding domain [PS50137] (1-70)
  IPR014720 Double-stranded RNA-binding domain [PS50137] (87-155)
  IPR014720 Double-stranded RNA-binding domain [SM00358] (2-69)
  IPR014720 Double-stranded RNA-binding domain [SM00358] (88-154)
  IPR044450 AtDRB-like, first double-stranded RNA binding domain, plant [cd19907] (1-69)
  IPR044451 AtDRB-like, second double-stranded RNA binding domain, plant [cd19908] (86-154)

Solvent-accessible surface area: 6081 Å² total; per-residue (Å²): 150,124,80,80,89,29,89,74,76,1,88,185,66,112,172,36,143,37,65,96,91,51,57,159,84,47,82,140,171,54,74,96,37,30,0,16,10,61,69,125,66,104,114,62,68,2,105,106,152,25,105,61,78,170,95,0,30,60,14,4,6,93,55,14,47,86,34,108,102,105,198,67,134,134,236